Protein AF-A0A6P8APZ5-F1 (afdb_monomer)

Sequence (473 aa):
MRFLLFALLSPITTISAQSLCNRAYHNVTSIEQLSRLRECTVVHNLRFTSGPLNGTREISLDGIEEAEQILIGGAGCMQAAPCTAPTPETELRFHSRTLRRIRDLIVDFNADHLVELSLPSLESVDNEVTISSNSLRTFNIRRLIRLGKLSIHAPELTNLTIDGLQGFNSRSRGNDNEVHIDRTALTSLDSLFGRRMDARAAGRGAKSLVRIYANSLPNVRRVNFAWNNLDTLEIDGTDPGVTVVFQGGGFGNDSLKYGQVILAKGDAGVERGSSLRGKLEAESLYVTNNRTHLNIPFDRLKTLDVPSGLKDVVGTVAMTSPDALSGASGLESISLRSYEFHLPSEFKDGKRIWRWPDTRMQRAEVRGKVHMDFMNSFLEDRNPDDTNNATSRPSVTLKFSLIGIRESDYTLNCAPFEKLRDQGVLPQASDGDLRSQGPYFDCSDDKRNDAVAREVGWQTWLAVVLTVATGCV

Secondary structure (DSSP, 8-state):
----------------HHHHHT-SEEEE-SHHHHHHHTT-SEEEEEEEETTTTTT--EEE-TT--EEEEEEEE-S---TTS--PPPPTTT-EEEE-SS--EEEEEEE-TT-TTEEEEE-TT--EEEEEEEEE-SS--EEEES---EESEEEEEETT--EEEE----EE-TT--SS-EEEEEEEE--S--HHHHSS-EE----STT--EEEEEEGGG-TT--EEEE-EESEEEEEEE--SS--EEEE---SSS---EEEEEEEEESTT-EEEE-TT--S-EEEEEEEEES--SEEEE--SEEEEEEE-S-SS----EEEE--HHIIIIIT--SEEEEEEEEEEE--SEETTEE-----SS-EEEEEEEEEE-GGGGHHHHHHH--S-GGGGGGS--EEEEEEEEE-TT-SS----HHHHHHHHTTSSPPPPSS-TT-SS-EEEEEEHHHHHHHHHHHHHHHHHHHHHHHHHS--

pLDDT: mean 82.32, std 16.63, range [33.59, 98.0]

Organism: Pyricularia grisea (NCBI:txid148305)

Foldseek 3Di:
DDDDDDDPPDDPPPCDLVNLQPDQEDADQEPVSLVSNLCHQEHEEYEYEPPRHPQAAEAESESHAEYAEYEYAYVAPDPPDPLDQDDPRQAHEYEYPRHAEYAEYHYDQRNARHQYYEYQNHAEHAAEHAHHYARHQEYEYAHHQEHFEYADDYQNHAYYADHNHAEYHARDPAQRQEYHYFAYAYLAPCNPFVAEYAHAHRYDRYAHEYEAACVRHVNYAEYEGQYAPHAEYAYAAAVVGHEYEHAANQDDASEHEYAEYEDHEDQYAYYYDPRHPHFYEYAEYEYHYLHQEHEDAGLAYAEYADDPDDDLRHQEYFYDDPNQLVLNRNHQEYAADGQNHQQAACDDPNHGGHAHHLAEHQYDAHEYLHACRSCVNVLPQQDDVDPPCLPNGHAHEFYDYAEHEPPHPHDFDCVSVVVSVVSVRAFDDDPDDPPDSGGHDYDDYPNVVVVVVVVVVVVVVVVVVVVVVVVPD

Solvent-accessible surface area (backbone atoms only — not comparable to full-atom values): 23304 Å² total; per-residue (Å²): 140,82,88,81,82,81,80,83,75,73,82,78,78,78,73,50,70,69,67,57,36,70,35,73,65,41,81,46,48,39,70,70,60,45,57,62,50,29,75,23,48,50,40,37,32,43,33,40,46,62,72,54,51,71,89,58,45,68,46,73,43,56,49,23,31,34,32,42,31,41,37,41,30,32,82,39,70,56,94,87,46,84,76,71,77,60,47,91,87,55,36,24,34,39,34,22,75,40,31,29,39,34,32,33,41,38,36,36,59,32,28,45,33,36,32,33,43,38,32,49,40,24,30,35,31,45,45,34,36,38,38,27,22,65,37,24,30,36,41,35,26,54,36,27,35,28,36,17,22,39,38,39,36,22,52,45,24,56,42,71,43,44,30,63,54,47,30,47,33,57,77,48,88,36,75,43,35,31,41,39,52,36,38,32,50,27,61,65,51,41,49,70,29,48,48,56,22,49,34,46,46,42,49,94,83,30,38,16,37,40,44,46,37,31,78,25,24,83,58,38,47,59,37,44,35,21,60,21,48,32,42,32,43,36,34,36,21,20,87,80,37,28,32,40,26,40,35,26,71,81,70,81,85,28,53,34,42,35,40,34,38,35,29,34,34,34,35,34,44,56,41,68,30,91,60,37,77,34,56,37,35,30,50,28,40,37,45,59,32,52,34,42,70,45,58,40,49,40,28,29,35,30,29,42,40,29,62,76,67,73,79,44,38,35,28,38,77,31,51,70,22,71,50,19,58,70,20,64,18,61,46,31,32,40,33,43,33,24,78,41,24,53,34,67,43,29,55,54,96,93,37,76,27,49,48,53,53,72,46,67,21,42,30,43,33,42,33,14,30,45,30,70,54,48,42,43,62,52,49,53,64,52,56,60,92,66,79,89,51,74,89,79,50,31,30,32,60,34,32,37,33,44,38,24,41,64,89,33,96,54,79,58,78,48,67,68,56,54,53,35,28,78,69,69,34,31,20,61,62,56,96,63,66,103,79,56,96,59,38,30,52,48,66,48,37,57,59,53,63,52,52,53,53,50,50,52,50,47,53,52,50,51,52,53,53,54,53,61,64,66,71,73,122

Structure (mmCIF, N/CA/C/O backbone):
data_AF-A0A6P8APZ5-F1
#
_entry.id   AF-A0A6P8APZ5-F1
#
loop_
_atom_site.group_PDB
_atom_site.id
_atom_site.type_symbol
_atom_site.label_atom_id
_atom_site.label_alt_id
_atom_site.label_comp_id
_atom_site.label_asym_id
_atom_site.label_entity_id
_atom_site.label_seq_id
_atom_site.pdbx_PDB_ins_code
_atom_site.Cartn_x
_atom_site.Cartn_y
_atom_site.Cartn_z
_atom_site.occupancy
_atom_site.B_iso_or_equiv
_atom_site.auth_seq_id
_atom_site.auth_comp_id
_atom_site.auth_asym_id
_atom_site.auth_atom_id
_atom_site.pdbx_PDB_model_num
ATOM 1 N N . MET A 1 1 ? -60.740 5.463 65.008 1.00 37.19 1 MET A N 1
ATOM 2 C CA . MET A 1 1 ? -60.027 5.846 63.770 1.00 37.19 1 MET A CA 1
ATOM 3 C C . MET A 1 1 ? -58.763 5.007 63.650 1.00 37.19 1 MET A C 1
ATOM 5 O O . MET A 1 1 ? -57.815 5.259 64.377 1.00 37.19 1 MET A O 1
ATOM 9 N N . ARG A 1 2 ? -58.765 3.969 62.806 1.00 33.59 2 ARG A N 1
ATOM 10 C CA . ARG A 1 2 ? -57.557 3.228 62.411 1.00 33.59 2 ARG A CA 1
ATOM 11 C C . ARG A 1 2 ? -57.327 3.523 60.931 1.00 33.59 2 ARG A C 1
ATOM 13 O O . ARG A 1 2 ? -58.191 3.211 60.118 1.00 33.59 2 ARG A O 1
ATOM 20 N N . PHE A 1 3 ? -56.213 4.179 60.622 1.00 38.16 3 PHE A N 1
ATOM 21 C CA . PHE A 1 3 ? -55.764 4.436 59.257 1.00 38.16 3 PHE A CA 1
ATOM 22 C C . PHE A 1 3 ? -55.191 3.144 58.665 1.00 38.16 3 PHE A C 1
ATOM 24 O O . PHE A 1 3 ? -54.280 2.547 59.234 1.00 38.16 3 PHE A O 1
ATOM 31 N N . LEU A 1 4 ? -55.749 2.723 57.532 1.00 37.94 4 LEU A N 1
ATOM 32 C CA . LEU A 1 4 ? -55.226 1.662 56.679 1.00 37.94 4 LEU A CA 1
ATOM 33 C C . LEU A 1 4 ? -54.263 2.319 55.683 1.00 37.94 4 LEU A C 1
ATOM 35 O O . LEU A 1 4 ? -54.686 3.069 54.806 1.00 37.94 4 LEU A O 1
ATOM 39 N N . LEU A 1 5 ? -52.965 2.076 55.862 1.00 37.88 5 LEU A N 1
ATOM 40 C CA . LEU A 1 5 ? -51.914 2.497 54.941 1.00 37.88 5 LEU A CA 1
ATOM 41 C C . LEU A 1 5 ? -51.798 1.422 53.846 1.00 37.88 5 LEU A C 1
ATOM 43 O O . LEU A 1 5 ? -51.225 0.358 54.072 1.00 37.88 5 LEU A O 1
ATOM 47 N N . PHE A 1 6 ? -52.386 1.670 52.676 1.00 38.72 6 PHE A N 1
ATOM 48 C CA . PHE A 1 6 ? -52.135 0.864 51.481 1.00 38.72 6 PHE A CA 1
ATOM 49 C C . PHE A 1 6 ? -50.761 1.248 50.920 1.00 38.72 6 PHE A C 1
ATOM 51 O O . PHE A 1 6 ? -50.591 2.318 50.339 1.00 38.72 6 PHE A O 1
ATOM 58 N N . ALA A 1 7 ? -49.772 0.376 51.111 1.00 39.22 7 ALA A N 1
ATOM 59 C CA . ALA A 1 7 ? -48.497 0.462 50.416 1.00 39.22 7 ALA A CA 1
ATOM 60 C C . ALA A 1 7 ? -48.701 0.056 48.946 1.00 39.22 7 ALA A C 1
ATOM 62 O O . ALA A 1 7 ? -48.919 -1.113 48.632 1.00 39.22 7 ALA A O 1
ATOM 63 N N . LEU A 1 8 ? -48.638 1.042 48.050 1.00 35.81 8 LEU A N 1
ATOM 64 C CA . LEU A 1 8 ? -48.469 0.855 46.610 1.00 35.81 8 LEU A CA 1
ATOM 65 C C . LEU A 1 8 ? -47.067 0.283 46.349 1.00 35.81 8 LEU A C 1
ATOM 67 O O . LEU A 1 8 ? -46.105 1.019 46.141 1.00 35.81 8 LEU A O 1
ATOM 71 N N . LEU A 1 9 ? -46.940 -1.042 46.391 1.00 36.09 9 LEU A N 1
ATOM 72 C CA . LEU A 1 9 ? -45.798 -1.749 45.819 1.00 36.09 9 LEU A CA 1
ATOM 73 C C . LEU A 1 9 ? -45.996 -1.800 44.302 1.00 36.09 9 LEU A C 1
ATOM 75 O O . LEU A 1 9 ? -46.736 -2.637 43.788 1.00 36.09 9 LEU A O 1
ATOM 79 N N . SER A 1 10 ? -45.351 -0.880 43.585 1.00 34.53 10 SER A N 1
ATOM 80 C CA . SER A 1 10 ? -45.178 -0.999 42.137 1.00 34.53 10 SER A CA 1
ATOM 81 C C . SER A 1 10 ? -44.517 -2.347 41.816 1.00 34.53 10 SER A C 1
ATOM 83 O O . SER A 1 10 ? -43.533 -2.702 42.472 1.00 34.53 10 SER A O 1
ATOM 85 N N . PRO A 1 11 ? -45.006 -3.107 40.821 1.00 36.72 11 PRO A N 1
ATOM 86 C CA . PRO A 1 11 ? -44.373 -4.353 40.426 1.00 36.72 11 PRO A CA 1
ATOM 87 C C . PRO A 1 11 ? -43.005 -4.031 39.821 1.00 36.72 11 PRO A C 1
ATOM 89 O O . PRO A 1 11 ? -42.900 -3.522 38.707 1.00 36.72 11 PRO A O 1
ATOM 92 N N . ILE A 1 12 ? -41.940 -4.326 40.565 1.00 38.91 12 ILE A N 1
ATOM 93 C CA . ILE A 1 12 ? -40.596 -4.422 40.004 1.00 38.91 12 ILE A CA 1
ATOM 94 C C . ILE A 1 12 ? -40.629 -5.656 39.105 1.00 38.91 12 ILE A C 1
ATOM 96 O O . ILE A 1 12 ? -40.512 -6.784 39.576 1.00 38.91 12 ILE A O 1
ATOM 100 N N . THR A 1 13 ? -40.847 -5.458 37.806 1.00 44.56 13 THR A N 1
ATOM 101 C CA . THR A 1 13 ? -40.624 -6.499 36.803 1.00 44.56 13 THR A CA 1
ATOM 102 C C . THR A 1 13 ? -39.148 -6.877 36.842 1.00 44.56 13 THR A C 1
ATOM 104 O O . THR A 1 13 ? -38.298 -6.181 36.280 1.00 44.56 13 THR A O 1
ATOM 107 N N . THR A 1 14 ? -38.836 -7.966 37.537 1.00 49.19 14 THR A N 1
ATOM 108 C CA . THR A 1 14 ? -37.547 -8.649 37.490 1.00 49.19 14 THR A CA 1
ATOM 109 C C . THR A 1 14 ? -37.386 -9.256 36.101 1.00 49.19 14 THR A C 1
ATOM 111 O O . THR A 1 14 ? -37.798 -10.376 35.817 1.00 49.19 14 THR A O 1
ATOM 114 N N . ILE A 1 15 ? -36.814 -8.472 35.188 1.00 56.75 15 ILE A N 1
ATOM 115 C CA . ILE A 1 15 ? -36.312 -8.980 33.912 1.00 56.75 15 ILE A CA 1
ATOM 116 C C . ILE A 1 15 ? -35.240 -10.016 34.264 1.00 56.75 15 ILE A C 1
ATOM 118 O O . ILE A 1 15 ? -34.248 -9.675 34.906 1.00 56.75 15 ILE A O 1
ATOM 122 N N . SER A 1 16 ? -35.455 -11.281 33.894 1.00 63.78 16 SER A N 1
ATOM 123 C CA . SER A 1 16 ? -34.452 -12.332 34.104 1.00 63.78 16 SER A CA 1
ATOM 124 C C . SER A 1 16 ? -33.133 -11.945 33.425 1.00 63.78 16 SER A C 1
ATOM 126 O O . SER A 1 16 ? -33.159 -11.382 32.324 1.00 63.78 16 SER A O 1
ATOM 128 N N . ALA A 1 17 ? -31.991 -12.268 34.039 1.00 63.19 17 ALA A N 1
ATOM 129 C CA . ALA A 1 17 ? -30.667 -11.988 33.473 1.00 63.19 17 ALA A CA 1
ATOM 130 C C . ALA A 1 17 ? -30.538 -12.519 32.029 1.00 63.19 17 ALA A C 1
ATOM 132 O O . ALA A 1 17 ? -30.084 -11.802 31.142 1.00 63.19 17 ALA A O 1
ATOM 133 N N . GLN A 1 18 ? -31.095 -13.704 31.744 1.00 66.06 18 GLN A N 1
ATOM 134 C CA . GLN A 1 18 ? -31.132 -14.288 30.397 1.00 66.06 18 GLN A CA 1
ATOM 135 C C . GLN A 1 18 ? -31.874 -13.404 29.375 1.00 66.06 18 GLN A C 1
ATOM 137 O O . GLN A 1 18 ? -31.412 -13.198 28.255 1.00 66.06 18 GLN A O 1
ATOM 142 N N . SER A 1 19 ? -33.034 -12.859 29.759 1.00 74.44 19 SER A N 1
ATOM 143 C CA . SER A 1 19 ? -33.820 -11.967 28.895 1.00 74.44 19 SER A CA 1
ATOM 144 C C . SER A 1 19 ? -33.192 -10.584 28.716 1.00 74.44 19 SER A C 1
ATOM 146 O O . SER A 1 19 ? -33.543 -9.884 27.768 1.00 74.44 19 SER A O 1
ATOM 148 N N . LEU A 1 20 ? -32.279 -10.186 29.609 1.00 81.69 20 LEU A N 1
ATOM 149 C CA . LEU A 1 20 ? -31.458 -8.996 29.429 1.00 81.69 20 LEU A CA 1
ATOM 150 C C . LEU A 1 20 ? -30.402 -9.265 28.350 1.00 81.69 20 LEU A C 1
ATOM 152 O O . LEU A 1 20 ? -30.403 -8.550 27.358 1.00 81.69 20 LEU A O 1
ATOM 156 N N . CYS A 1 21 ? -29.592 -10.320 28.487 1.00 84.62 21 CYS A N 1
ATOM 157 C CA . CYS A 1 21 ? -28.496 -10.629 27.556 1.00 84.62 21 CYS A CA 1
ATOM 158 C C . CYS A 1 21 ? -28.960 -10.864 26.108 1.00 84.62 21 CYS A C 1
ATOM 160 O O . CYS A 1 21 ? -28.280 -10.477 25.163 1.00 84.62 21 CYS A O 1
ATOM 162 N N . ASN A 1 22 ? -30.146 -11.455 25.929 1.00 83.44 22 ASN A N 1
ATOM 163 C CA . ASN A 1 22 ? -30.696 -11.787 24.611 1.00 83.44 22 ASN A CA 1
ATOM 164 C C . ASN A 1 22 ? -31.379 -10.609 23.897 1.00 83.44 22 ASN A C 1
ATOM 166 O O . ASN A 1 22 ? -31.959 -10.795 22.824 1.00 83.44 22 ASN A O 1
ATOM 170 N N . ARG A 1 23 ? -31.396 -9.399 24.474 1.00 86.00 23 ARG A N 1
ATOM 171 C CA . ARG A 1 23 ? -31.956 -8.254 23.752 1.00 86.00 23 ARG A CA 1
ATOM 172 C C . ARG A 1 23 ? -31.083 -7.952 22.547 1.00 86.00 23 ARG A C 1
ATOM 174 O O . ARG A 1 23 ? -29.865 -7.857 22.644 1.00 86.00 23 ARG A O 1
ATOM 181 N N . ALA A 1 24 ? -31.740 -7.695 21.421 1.00 87.50 24 ALA A N 1
ATOM 182 C CA . ALA A 1 24 ? -31.052 -7.272 20.212 1.00 87.50 24 ALA A CA 1
ATOM 183 C C . ALA A 1 24 ? -30.247 -5.986 20.438 1.00 87.50 24 ALA A C 1
ATOM 185 O O . ALA A 1 24 ? -29.270 -5.762 19.742 1.00 87.50 24 ALA A O 1
ATOM 186 N N . TYR A 1 25 ? -30.636 -5.125 21.383 1.00 89.25 25 TYR A N 1
ATOM 187 C CA . TYR A 1 25 ? -30.018 -3.817 21.526 1.00 89.25 25 TYR A CA 1
ATOM 188 C C . TYR A 1 25 ? -30.114 -3.237 22.942 1.00 89.25 25 TYR A C 1
ATOM 190 O O . TYR A 1 25 ? -31.159 -3.313 23.598 1.00 89.25 25 TYR A O 1
ATOM 198 N N . HIS A 1 26 ? -29.030 -2.592 23.375 1.00 90.31 26 HIS A N 1
ATOM 199 C CA . HIS A 1 26 ? -28.889 -1.927 24.664 1.00 90.31 26 HIS A CA 1
ATOM 200 C C . HIS A 1 26 ? -28.374 -0.495 24.497 1.00 90.31 26 HIS A C 1
ATOM 202 O O . HIS A 1 26 ? -27.209 -0.280 24.173 1.00 90.31 26 HIS A O 1
ATOM 208 N N . ASN A 1 27 ? -29.214 0.494 24.809 1.00 89.25 27 ASN A N 1
ATOM 209 C CA . ASN A 1 27 ? -28.746 1.852 25.093 1.00 89.25 27 ASN A CA 1
ATOM 210 C C . ASN A 1 27 ? -28.200 1.877 26.518 1.00 89.25 27 ASN A C 1
ATOM 212 O O . ASN A 1 27 ? -28.994 1.810 27.454 1.00 89.25 27 ASN A O 1
ATOM 216 N N . VAL A 1 28 ? -26.883 1.933 26.686 1.00 88.19 28 VAL A N 1
ATOM 217 C CA . VAL A 1 28 ? -26.233 2.006 27.995 1.00 88.19 28 VAL A CA 1
ATOM 218 C C . VAL A 1 28 ? -26.251 3.454 28.460 1.00 88.19 28 VAL A C 1
ATOM 220 O O . VAL A 1 28 ? -25.484 4.286 27.975 1.00 88.19 28 VAL A O 1
ATOM 223 N N . THR A 1 29 ? -27.152 3.750 29.394 1.00 83.31 29 THR A N 1
ATOM 224 C CA . THR A 1 29 ? -27.321 5.101 29.932 1.00 83.31 29 THR A CA 1
ATOM 225 C C . THR A 1 29 ? -26.750 5.269 31.332 1.00 83.31 29 THR A C 1
ATOM 227 O O . THR A 1 29 ? -26.618 6.395 31.774 1.00 83.31 29 THR A O 1
ATOM 230 N N . SER A 1 30 ? -26.401 4.201 32.052 1.00 83.69 30 SER A N 1
ATOM 231 C CA . SER A 1 30 ? -25.786 4.321 33.381 1.00 83.69 30 SER A CA 1
ATOM 232 C C . SER A 1 30 ? -24.813 3.182 33.685 1.00 83.69 30 SER A C 1
ATOM 234 O O . SER A 1 30 ? -24.849 2.123 33.045 1.00 83.69 30 SER A O 1
ATOM 236 N N . ILE A 1 31 ? -23.954 3.381 34.688 1.00 85.44 31 ILE A N 1
ATOM 237 C CA . ILE A 1 31 ? -23.001 2.362 35.149 1.00 85.44 31 ILE A CA 1
ATOM 238 C C . ILE A 1 31 ? -23.715 1.169 35.790 1.00 85.44 31 ILE A C 1
ATOM 240 O O . ILE A 1 31 ? -23.274 0.032 35.629 1.00 85.44 31 ILE A O 1
ATOM 244 N N . GLU A 1 32 ? -24.844 1.378 36.464 1.00 86.50 32 GLU A N 1
ATOM 245 C CA . GLU A 1 32 ? -25.651 0.297 37.042 1.00 86.50 32 GLU A CA 1
ATOM 246 C C . GLU A 1 32 ? -26.222 -0.608 35.948 1.00 86.50 32 GLU A C 1
ATOM 248 O O . GLU A 1 32 ? -26.210 -1.832 36.084 1.00 86.50 32 GLU A O 1
ATOM 253 N N . GLN A 1 33 ? -26.692 -0.024 34.840 1.00 87.69 33 GLN A N 1
ATOM 254 C CA . GLN A 1 33 ? -27.151 -0.797 33.689 1.00 87.69 33 GLN A CA 1
ATOM 255 C C . GLN A 1 33 ? -26.001 -1.590 33.068 1.00 87.69 33 GLN A C 1
ATOM 257 O O . GLN A 1 33 ? -26.166 -2.777 32.786 1.00 87.69 33 GLN A O 1
ATOM 262 N N . LEU A 1 34 ? -24.839 -0.956 32.884 1.00 89.81 34 LEU A N 1
ATOM 263 C CA . LEU A 1 34 ? -23.651 -1.630 32.373 1.00 89.81 34 LEU A CA 1
ATOM 264 C C . LEU A 1 34 ? -23.224 -2.786 33.284 1.00 89.81 34 LEU A C 1
ATOM 266 O O . LEU A 1 34 ? -22.891 -3.856 32.793 1.00 89.81 34 LEU A O 1
ATOM 270 N N . SER A 1 35 ? -23.299 -2.602 34.603 1.00 90.19 35 SER A N 1
ATOM 271 C CA . SER A 1 35 ? -22.918 -3.620 35.587 1.00 90.19 35 SER A CA 1
ATOM 272 C C . SER A 1 35 ? -23.770 -4.886 35.463 1.00 90.19 35 SER A C 1
ATOM 274 O O . SER A 1 35 ? -23.227 -5.980 35.527 1.00 90.19 35 SER A O 1
ATOM 276 N N . ARG A 1 36 ? -25.074 -4.752 35.182 1.00 90.44 36 ARG A N 1
ATOM 277 C CA . ARG A 1 36 ? -25.954 -5.901 34.891 1.00 90.44 36 ARG A CA 1
ATOM 278 C C . ARG A 1 36 ? -25.622 -6.574 33.560 1.00 90.44 36 ARG A C 1
ATOM 280 O O . ARG A 1 36 ? -25.765 -7.780 33.434 1.00 90.44 36 ARG A O 1
ATOM 287 N N . LEU A 1 37 ? -25.191 -5.805 32.558 1.00 91.19 37 LEU A N 1
ATOM 288 C CA . LEU A 1 37 ? -24.781 -6.355 31.261 1.00 91.19 37 LEU A CA 1
ATOM 289 C C . LEU A 1 37 ? -23.440 -7.089 31.331 1.00 91.19 37 LEU A C 1
ATOM 291 O O . LEU A 1 37 ? -23.226 -8.000 30.545 1.00 91.19 37 LEU A O 1
ATOM 295 N N . ARG A 1 38 ? -22.563 -6.747 32.281 1.00 92.00 38 ARG A N 1
ATOM 296 C CA . ARG A 1 38 ? -21.304 -7.472 32.524 1.00 92.00 38 ARG A CA 1
ATOM 297 C C . ARG A 1 38 ? -21.513 -8.891 33.066 1.00 92.00 38 ARG A C 1
ATOM 299 O O . ARG A 1 38 ? -20.585 -9.687 33.021 1.00 92.00 38 ARG A O 1
ATOM 306 N N . GLU A 1 39 ? -22.714 -9.224 33.544 1.00 90.56 39 GLU A N 1
ATOM 307 C CA . GLU A 1 39 ? -23.095 -10.608 33.870 1.00 90.56 39 GLU A CA 1
ATOM 308 C C . GLU A 1 39 ? -23.363 -11.448 32.604 1.00 90.56 39 GLU A C 1
ATOM 310 O O . GLU A 1 39 ? -23.421 -12.675 32.672 1.00 90.56 39 GLU A O 1
ATOM 315 N N . CYS A 1 40 ? -23.510 -10.801 31.441 1.00 91.81 40 CYS A N 1
ATOM 316 C CA . CYS A 1 40 ? -23.663 -11.450 30.146 1.00 91.81 40 CYS A CA 1
ATOM 317 C C . CYS A 1 40 ? -22.293 -11.661 29.494 1.00 91.81 40 CYS A C 1
ATOM 319 O O . CYS A 1 40 ? -21.606 -10.697 29.161 1.00 91.81 40 CYS A O 1
ATOM 321 N N . THR A 1 41 ? -21.923 -12.912 29.219 1.00 93.62 41 THR A N 1
ATOM 322 C CA . THR A 1 41 ? -20.705 -13.214 28.446 1.00 93.62 41 THR A CA 1
ATOM 323 C C . THR A 1 41 ? -20.839 -12.804 26.979 1.00 93.62 41 THR A C 1
ATOM 325 O O . THR A 1 41 ? -19.858 -12.403 26.356 1.00 93.62 41 THR A O 1
ATOM 328 N N . VAL A 1 42 ? -22.057 -12.863 26.434 1.00 93.50 42 VAL A N 1
ATOM 329 C CA . VAL A 1 42 ? -22.384 -12.479 25.058 1.00 93.50 42 VAL A CA 1
ATOM 330 C C . VAL A 1 42 ? -23.483 -11.426 25.076 1.00 93.50 42 VAL A C 1
ATOM 332 O O . VAL A 1 42 ? -24.500 -11.591 25.753 1.00 93.50 42 VAL A O 1
ATOM 335 N N . VAL A 1 43 ? -23.290 -10.361 24.304 1.00 93.25 43 VAL A N 1
ATOM 336 C CA . VAL A 1 43 ? -24.289 -9.312 24.069 1.00 93.25 43 VAL A CA 1
ATOM 337 C C . VAL A 1 43 ? -24.419 -9.049 22.571 1.00 93.25 43 VAL A C 1
ATOM 339 O O . VAL A 1 43 ? -23.455 -9.184 21.828 1.00 93.25 43 VAL A O 1
ATOM 342 N N . HIS A 1 44 ? -25.600 -8.654 22.092 1.00 90.56 44 HIS A N 1
ATOM 343 C CA . HIS A 1 44 ? -25.741 -8.278 20.682 1.00 90.56 44 HIS A CA 1
ATOM 344 C C . HIS A 1 44 ? -25.186 -6.870 20.442 1.00 90.56 44 HIS A C 1
ATOM 346 O O . HIS A 1 44 ? -24.026 -6.716 20.075 1.00 90.56 44 HIS A O 1
ATOM 352 N N . ASN A 1 45 ? -25.982 -5.826 20.675 1.00 92.75 45 ASN A N 1
ATOM 353 C CA . ASN A 1 45 ? -25.584 -4.459 20.343 1.00 92.75 45 ASN A CA 1
ATOM 354 C C . ASN A 1 45 ? -25.547 -3.577 21.599 1.00 92.75 45 ASN A C 1
ATOM 356 O O . ASN A 1 45 ? -26.563 -3.416 22.281 1.00 92.75 45 ASN A O 1
ATOM 360 N N . LEU A 1 46 ? -24.389 -2.981 21.886 1.00 93.19 46 LEU A N 1
ATOM 361 C CA . LEU A 1 46 ? -24.195 -1.977 22.930 1.00 93.19 46 LEU A CA 1
ATOM 362 C C . LEU A 1 46 ? -24.043 -0.597 22.293 1.00 93.19 46 LEU A C 1
ATOM 364 O O . LEU A 1 46 ? -23.150 -0.386 21.475 1.00 93.19 46 LEU A O 1
ATOM 368 N N . ARG A 1 47 ? -24.864 0.366 22.714 1.00 91.31 47 ARG A N 1
ATOM 369 C CA . ARG A 1 47 ? -24.685 1.775 22.364 1.00 91.31 47 ARG A CA 1
ATOM 370 C C . ARG A 1 47 ? -24.456 2.614 23.602 1.00 91.31 47 ARG A C 1
ATOM 372 O O . ARG A 1 47 ? -25.293 2.646 24.501 1.00 91.31 47 ARG A O 1
ATOM 379 N N . PHE A 1 48 ? -23.367 3.360 23.582 1.00 87.19 48 PHE A N 1
ATOM 380 C CA . PHE A 1 48 ? -23.048 4.388 24.556 1.00 87.19 48 PHE A CA 1
ATOM 381 C C . PHE A 1 48 ? -23.402 5.735 23.925 1.00 87.19 48 PHE A C 1
ATOM 383 O O . PHE A 1 48 ? -22.966 6.020 22.812 1.00 87.19 48 PHE A O 1
ATOM 390 N N . THR A 1 49 ? -24.237 6.529 24.600 1.00 73.25 49 THR A N 1
ATOM 391 C CA . THR A 1 49 ? -24.588 7.902 24.193 1.00 73.25 49 THR A CA 1
ATOM 392 C C . THR A 1 49 ? -24.099 8.888 25.252 1.00 73.25 49 THR A C 1
ATOM 394 O O . THR A 1 49 ? -24.352 8.660 26.429 1.00 73.25 49 THR A O 1
ATOM 397 N N . SER A 1 50 ? -23.454 9.985 24.854 1.00 58.16 50 SER A N 1
ATOM 398 C CA . SER A 1 50 ? -22.763 10.971 25.719 1.00 58.16 50 SER A CA 1
ATOM 399 C C . SER A 1 50 ? -23.610 11.757 26.740 1.00 58.16 50 SER A C 1
ATOM 401 O O . SER A 1 50 ? -23.060 12.545 27.497 1.00 58.16 50 SER A O 1
ATOM 403 N N . GLY A 1 51 ? -24.926 11.561 26.821 1.00 55.34 51 GLY A N 1
ATOM 404 C CA . GLY A 1 51 ? -25.782 12.284 27.776 1.00 55.34 51 GLY A CA 1
ATOM 405 C C . GLY A 1 51 ? -25.772 11.741 29.217 1.00 55.34 51 GLY A C 1
ATOM 406 O O . GLY A 1 51 ? -25.593 12.518 30.152 1.00 55.34 51 GLY A O 1
ATOM 407 N N . PRO A 1 52 ? -25.987 10.432 29.448 1.00 47.81 52 PRO A N 1
ATOM 408 C CA . PRO A 1 52 ? -26.325 9.926 30.778 1.00 47.81 52 PRO A CA 1
ATOM 409 C C . PRO A 1 52 ? -25.180 9.196 31.515 1.00 47.81 52 PRO A C 1
ATOM 411 O O . PRO A 1 52 ? -25.337 8.827 32.673 1.00 47.81 52 PRO A O 1
ATOM 414 N N . LEU A 1 53 ? -23.980 9.113 30.924 1.00 59.72 53 LEU A N 1
ATOM 415 C CA . LEU A 1 53 ? -22.741 8.690 31.613 1.00 59.72 53 LEU A CA 1
ATOM 416 C C . LEU A 1 53 ? -21.990 9.866 32.268 1.00 59.72 53 LEU A C 1
ATOM 418 O O . LEU A 1 53 ? -20.811 9.754 32.601 1.00 59.72 53 LEU A O 1
ATOM 422 N N . ASN A 1 54 ? -22.671 11.000 32.434 1.00 56.19 54 ASN A N 1
ATOM 423 C CA . ASN A 1 54 ? -22.100 12.271 32.862 1.00 56.19 54 ASN A CA 1
ATOM 424 C C . ASN A 1 54 ? -21.346 12.123 34.201 1.00 56.19 54 ASN A C 1
ATOM 426 O O . ASN A 1 54 ? -21.922 11.700 35.201 1.00 56.19 54 ASN A O 1
ATOM 430 N N . GLY A 1 55 ? -20.044 12.428 34.202 1.00 64.75 55 GLY A N 1
ATOM 431 C CA . GLY A 1 55 ? -19.143 12.261 35.354 1.00 64.75 55 GLY A CA 1
ATOM 432 C C . GLY A 1 55 ? -18.380 10.929 35.419 1.00 64.75 55 GLY A C 1
ATOM 433 O O . GLY A 1 55 ? -17.475 10.789 36.241 1.00 64.75 55 GLY A O 1
ATOM 434 N N . THR A 1 56 ? -18.684 9.965 34.545 1.00 75.88 56 THR A N 1
ATOM 435 C CA . THR A 1 56 ? -17.918 8.715 34.435 1.00 75.88 56 THR A CA 1
ATOM 436 C C . THR A 1 56 ? -16.676 8.936 33.578 1.00 75.88 56 THR A C 1
ATOM 438 O O . THR A 1 56 ? -16.789 9.250 32.397 1.00 75.88 56 THR A O 1
ATOM 441 N N . ARG A 1 57 ? -15.491 8.721 34.158 1.00 83.19 57 ARG A N 1
ATOM 442 C CA . ARG A 1 57 ? -14.203 8.841 33.448 1.00 83.19 57 ARG A CA 1
ATOM 443 C C . ARG A 1 57 ? -13.701 7.528 32.853 1.00 83.19 57 ARG A C 1
ATOM 445 O O . ARG A 1 57 ? -12.832 7.534 31.989 1.00 83.19 57 ARG A O 1
ATOM 452 N N . GLU A 1 58 ? -14.239 6.402 33.309 1.00 89.12 58 GLU A N 1
ATOM 453 C CA . GLU A 1 58 ? -13.778 5.069 32.930 1.00 89.12 58 GLU A CA 1
ATOM 454 C C . GLU A 1 58 ? -14.966 4.130 32.695 1.00 89.12 58 GLU A C 1
ATOM 456 O O . GLU A 1 58 ? -15.825 3.948 33.560 1.00 89.12 58 GLU A O 1
ATOM 461 N N . ILE A 1 59 ? -15.017 3.530 31.506 1.00 91.25 59 ILE A N 1
ATOM 462 C CA . ILE A 1 59 ? -16.003 2.524 31.120 1.00 91.25 59 ILE A CA 1
ATOM 463 C C . ILE A 1 59 ? -15.270 1.209 30.876 1.00 91.25 59 ILE A C 1
ATOM 465 O O . ILE A 1 59 ? -14.565 1.053 29.881 1.00 91.25 59 ILE A O 1
ATOM 469 N N . SER A 1 60 ? -15.495 0.248 31.771 1.00 94.25 60 SER A N 1
ATOM 470 C CA . SER A 1 60 ? -15.048 -1.137 31.606 1.00 94.25 60 SER A CA 1
ATOM 471 C C . SER A 1 60 ? -16.142 -2.007 30.973 1.00 94.25 60 SER A C 1
ATOM 473 O O . SER A 1 60 ? -17.301 -1.927 31.387 1.00 94.25 60 SER A O 1
ATOM 475 N N . LEU A 1 61 ? -15.800 -2.892 30.037 1.00 95.44 61 LEU A N 1
ATOM 476 C CA . LEU A 1 61 ? -16.673 -4.004 29.615 1.00 95.44 61 LEU A CA 1
ATOM 477 C C . LEU A 1 61 ? -16.238 -5.355 30.190 1.00 95.44 61 LEU A C 1
ATOM 479 O O . LEU A 1 61 ? -16.587 -6.394 29.634 1.00 95.44 61 LEU A O 1
ATOM 483 N N . ASP A 1 62 ? -15.441 -5.359 31.257 1.00 96.44 62 ASP A N 1
ATOM 484 C CA . ASP A 1 62 ? -14.974 -6.602 31.871 1.00 96.44 62 ASP A CA 1
ATOM 485 C C . ASP A 1 62 ? -16.164 -7.470 32.315 1.00 96.44 62 ASP A C 1
ATOM 487 O O . ASP A 1 62 ? -17.058 -6.999 33.017 1.00 96.44 62 ASP A O 1
ATOM 491 N N . GLY A 1 63 ? -16.169 -8.728 31.876 1.00 94.94 63 GLY A N 1
ATOM 492 C CA . GLY A 1 63 ? -17.273 -9.686 32.012 1.00 94.94 63 GLY A CA 1
ATOM 493 C C . GLY A 1 63 ? -17.922 -10.046 30.671 1.00 94.94 63 GLY A C 1
ATOM 494 O O . GLY A 1 63 ? -18.338 -11.185 30.480 1.00 94.94 63 GLY A O 1
ATOM 495 N N . ILE A 1 64 ? -17.913 -9.119 29.708 1.00 96.69 64 ILE A N 1
ATOM 496 C CA . ILE A 1 64 ? -18.389 -9.366 28.342 1.00 96.69 64 ILE A CA 1
ATOM 497 C C . ILE A 1 64 ? -17.230 -9.926 27.515 1.00 96.69 64 ILE A C 1
ATOM 499 O O . ILE A 1 64 ? -16.149 -9.334 27.479 1.00 96.69 64 ILE A O 1
ATOM 503 N N . GLU A 1 65 ? -17.445 -11.057 26.848 1.00 97.56 65 GLU A N 1
ATOM 504 C CA . GLU A 1 65 ? -16.454 -11.728 26.000 1.00 97.56 65 GLU A CA 1
ATOM 505 C C . GLU A 1 65 ? -16.740 -11.548 24.506 1.00 97.56 65 GLU A C 1
ATOM 507 O O . GLU A 1 65 ? -15.804 -11.425 23.711 1.00 97.56 65 GLU A O 1
ATOM 512 N N . GLU A 1 66 ? -18.015 -11.476 24.119 1.00 96.88 66 GLU A N 1
ATOM 513 C CA . GLU A 1 66 ? -18.428 -11.302 22.726 1.00 96.88 66 GLU A CA 1
ATOM 514 C C . GLU A 1 66 ? -19.504 -10.221 22.578 1.00 96.88 66 GLU A C 1
ATOM 516 O O . GLU A 1 66 ? -20.448 -10.145 23.368 1.00 96.88 66 GLU A O 1
ATOM 521 N N . ALA A 1 67 ? -19.372 -9.405 21.530 1.00 95.25 67 ALA A N 1
ATOM 522 C CA . ALA A 1 67 ? -20.379 -8.433 21.121 1.00 95.25 67 ALA A CA 1
ATOM 523 C C . ALA A 1 67 ? -20.647 -8.527 19.612 1.00 95.25 67 ALA A C 1
ATOM 525 O O . ALA A 1 67 ? -19.719 -8.719 18.830 1.00 95.25 67 ALA A O 1
ATOM 526 N N . GLU A 1 68 ? -21.883 -8.335 19.151 1.00 93.44 68 GLU A N 1
ATOM 527 C CA . GLU A 1 68 ? -22.077 -8.048 17.724 1.00 93.44 68 GLU A CA 1
ATOM 528 C C . GLU A 1 68 ? -21.611 -6.630 17.415 1.00 93.44 68 GLU A C 1
ATOM 530 O O . GLU A 1 68 ? -20.712 -6.445 16.607 1.00 93.44 68 GLU A O 1
ATOM 535 N N . GLN A 1 69 ? -22.147 -5.624 18.097 1.00 94.50 69 GLN A N 1
ATOM 536 C CA . GLN A 1 69 ? -21.775 -4.236 17.850 1.00 94.50 69 GLN A CA 1
ATOM 537 C C . GLN A 1 69 ? -21.503 -3.492 19.144 1.00 94.50 69 GLN A C 1
ATOM 539 O O . GLN A 1 69 ? -22.258 -3.593 20.113 1.00 94.50 69 GLN A O 1
ATOM 544 N N . ILE A 1 70 ? -20.465 -2.666 19.116 1.00 95.19 70 ILE A N 1
ATOM 545 C CA . ILE A 1 70 ? -20.247 -1.611 20.094 1.00 95.19 70 ILE A CA 1
ATOM 546 C C . ILE A 1 70 ? -20.218 -0.290 19.339 1.00 95.19 70 ILE A C 1
ATOM 548 O O . ILE A 1 70 ? -19.332 -0.051 18.523 1.00 95.19 70 ILE A O 1
ATOM 552 N N . LEU A 1 71 ? -21.189 0.566 19.638 1.00 93.12 71 LEU A N 1
ATOM 553 C CA . LEU A 1 71 ? -21.264 1.932 19.146 1.00 93.12 71 LEU A CA 1
ATOM 554 C C . LEU A 1 71 ? -20.966 2.893 20.297 1.00 93.12 71 LEU A C 1
ATOM 556 O O . LEU A 1 71 ? -21.745 2.999 21.248 1.00 93.12 71 LEU A O 1
ATOM 560 N N . ILE A 1 72 ? -19.854 3.610 20.200 1.00 90.06 72 ILE A N 1
ATOM 561 C CA . ILE A 1 72 ? -19.476 4.679 21.118 1.00 90.06 72 ILE A CA 1
ATOM 562 C C . ILE A 1 72 ? -19.722 5.993 20.391 1.00 90.06 72 ILE A C 1
ATOM 564 O O . ILE A 1 72 ? -19.024 6.335 19.441 1.00 90.06 72 ILE A O 1
ATOM 568 N N . GLY A 1 73 ? -20.739 6.726 20.821 1.00 80.75 73 GLY A N 1
ATOM 569 C CA . GLY A 1 73 ? -21.070 8.007 20.222 1.00 80.75 73 GLY A CA 1
ATOM 570 C C . GLY A 1 73 ? -21.725 8.943 21.219 1.00 80.75 73 GLY A C 1
ATOM 571 O O . GLY A 1 73 ? -21.983 8.611 22.376 1.00 80.75 73 GLY A O 1
ATOM 572 N N . GLY A 1 74 ? -22.014 10.146 20.759 1.00 65.12 74 GLY A N 1
ATOM 573 C CA . GLY A 1 74 ? -22.630 11.175 21.572 1.00 65.12 74 GLY A CA 1
ATOM 574 C C . GLY A 1 74 ? -23.749 11.904 20.861 1.00 65.12 74 GLY A C 1
ATOM 575 O O 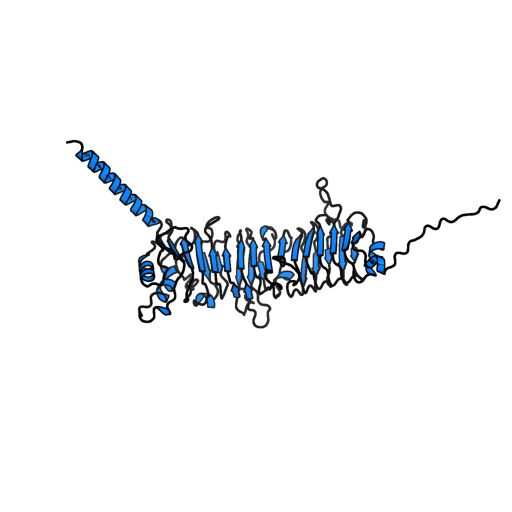. GLY A 1 74 ? -23.872 11.841 19.641 1.00 65.12 74 GLY A O 1
ATOM 576 N N . ALA A 1 75 ? -24.539 12.649 21.631 1.00 54.22 75 ALA A N 1
ATOM 577 C CA . ALA A 1 75 ? -25.032 13.917 21.118 1.00 54.22 75 ALA A CA 1
ATOM 578 C C . ALA A 1 75 ? -23.790 14.809 21.058 1.00 54.22 75 ALA A C 1
ATOM 580 O O . ALA A 1 75 ? -23.397 15.380 22.072 1.00 54.22 75 ALA A O 1
ATOM 581 N N . GLY A 1 76 ? -23.065 14.769 19.942 1.00 48.88 76 GLY A N 1
ATOM 582 C CA . GLY A 1 76 ? -21.844 15.555 19.825 1.00 48.88 76 GLY A CA 1
ATOM 583 C C . GLY A 1 76 ? -22.164 17.034 19.819 1.00 48.88 76 GLY A C 1
ATOM 584 O O . GLY A 1 76 ? -23.329 17.452 19.837 1.00 48.88 76 GLY A O 1
ATOM 585 N N . CYS A 1 77 ? -21.117 17.839 19.752 1.00 51.69 77 CYS A N 1
ATOM 586 C CA . CYS A 1 77 ? -21.263 19.242 19.437 1.00 51.69 77 CYS A CA 1
ATOM 587 C C . CYS A 1 77 ? -21.810 19.346 18.005 1.00 51.69 77 CYS A C 1
ATOM 589 O O . CYS A 1 77 ? -21.074 19.298 17.024 1.00 51.69 77 CYS A O 1
ATOM 591 N N . MET A 1 78 ? -23.136 19.447 17.860 1.00 44.53 78 MET A N 1
ATOM 592 C CA . MET A 1 78 ? -23.719 19.895 16.598 1.00 44.53 78 MET A CA 1
ATOM 593 C C . MET A 1 78 ? -23.078 21.243 16.240 1.00 44.53 78 MET A C 1
ATOM 595 O O . MET A 1 78 ? -22.759 22.014 17.143 1.00 44.53 78 MET A O 1
ATOM 599 N N . GLN A 1 79 ? -22.925 21.519 14.939 1.00 44.31 79 GLN A N 1
ATOM 600 C CA . GLN A 1 79 ? -22.225 22.655 14.298 1.00 44.31 79 GLN A CA 1
ATOM 601 C C . GLN A 1 79 ? -22.358 24.060 14.942 1.00 44.31 79 GLN A C 1
ATOM 603 O O . GLN A 1 79 ? -21.649 24.977 14.542 1.00 44.31 79 GLN A O 1
ATOM 608 N N . ALA A 1 80 ? -23.254 24.261 15.907 1.00 44.78 80 ALA A N 1
ATOM 609 C CA . ALA A 1 80 ? -23.504 25.513 16.606 1.00 44.78 80 ALA A CA 1
ATOM 610 C C . ALA A 1 80 ? -22.563 25.811 17.796 1.00 44.78 80 ALA A C 1
ATOM 612 O O . ALA A 1 80 ? -22.528 26.960 18.232 1.00 44.78 80 ALA A O 1
ATOM 613 N N . ALA A 1 81 ? -21.805 24.842 18.327 1.00 47.34 81 ALA A N 1
ATOM 614 C CA . ALA A 1 81 ? -20.851 25.084 19.417 1.00 47.34 81 ALA A CA 1
ATOM 615 C C . ALA A 1 81 ? -19.478 24.460 19.104 1.00 47.34 81 ALA A C 1
ATOM 617 O O . ALA A 1 81 ? -19.436 23.294 18.710 1.00 47.34 81 ALA A O 1
ATOM 618 N N . PRO A 1 82 ? -18.357 25.191 19.265 1.00 52.34 82 PRO A N 1
ATOM 619 C CA . PRO A 1 82 ? -17.030 24.605 19.111 1.00 52.34 82 PRO A CA 1
ATOM 620 C C . PRO A 1 82 ? -16.838 23.490 20.145 1.00 52.34 82 PRO A C 1
ATOM 622 O O . PRO A 1 82 ? -17.112 23.703 21.328 1.00 52.34 82 PRO A O 1
ATOM 625 N N . CYS A 1 83 ? -16.367 22.318 19.707 1.00 58.94 83 CYS A N 1
ATOM 626 C CA . CYS A 1 83 ? -15.962 21.243 20.608 1.00 58.94 83 CYS A CA 1
ATOM 627 C C . CYS A 1 83 ? -14.884 21.792 21.548 1.00 58.94 83 CYS A C 1
ATOM 629 O O . CYS A 1 83 ? -13.764 22.082 21.121 1.00 58.94 83 CYS A O 1
ATOM 631 N N . THR A 1 84 ? -15.211 21.984 22.823 1.00 64.25 84 THR A N 1
ATOM 632 C CA . THR A 1 84 ? -14.189 22.258 23.833 1.00 64.25 84 THR A CA 1
ATOM 633 C C . THR A 1 84 ? -13.310 21.025 23.963 1.00 64.25 84 THR A C 1
ATOM 635 O O . THR A 1 84 ? -13.825 19.931 24.189 1.00 64.25 84 THR A O 1
ATOM 638 N N . ALA A 1 85 ? -11.994 21.209 23.830 1.00 70.38 85 ALA A N 1
ATOM 639 C CA . ALA A 1 85 ? -11.031 20.140 24.057 1.00 70.38 85 ALA A CA 1
ATOM 640 C C . ALA A 1 85 ? -11.272 19.494 25.436 1.00 70.38 85 ALA A C 1
ATOM 642 O O . ALA A 1 85 ? -11.555 20.221 26.398 1.00 70.38 85 ALA A O 1
ATOM 643 N N . PRO A 1 86 ? -11.164 18.160 25.560 1.00 73.50 86 PRO A N 1
ATOM 644 C CA . PRO A 1 86 ? -11.356 17.500 26.838 1.00 73.50 86 PRO A CA 1
ATOM 645 C C . PRO A 1 86 ? -10.324 17.992 27.853 1.00 73.50 86 PRO A C 1
ATOM 647 O O . PRO A 1 86 ? -9.116 18.004 27.606 1.00 73.50 86 PRO A O 1
ATOM 650 N N . THR A 1 87 ? -10.824 18.396 29.014 1.00 76.69 87 THR A N 1
ATOM 651 C CA . THR A 1 87 ? -10.025 18.660 30.212 1.00 76.69 87 THR A CA 1
ATOM 652 C C . THR A 1 87 ? -9.815 17.356 30.986 1.00 76.69 87 THR A C 1
ATOM 654 O O . THR A 1 87 ? -10.616 16.431 30.826 1.00 76.69 87 THR A O 1
ATOM 657 N N . PRO A 1 88 ? -8.816 17.260 31.884 1.00 78.62 88 PRO A N 1
ATOM 658 C CA . PRO A 1 88 ? -8.613 16.074 32.724 1.00 78.62 88 PRO A CA 1
ATOM 659 C C . PRO A 1 88 ? -9.870 15.609 33.480 1.00 78.62 88 PRO A C 1
ATOM 661 O O . PRO A 1 88 ? -10.005 14.437 33.828 1.00 78.62 88 PRO A O 1
ATOM 664 N N . GLU A 1 89 ? -10.808 16.520 33.746 1.00 76.12 89 GLU A N 1
ATOM 665 C CA . GLU A 1 89 ? -12.061 16.224 34.433 1.00 76.12 89 GLU A CA 1
ATOM 666 C C . GLU A 1 89 ? -13.131 15.591 33.542 1.00 76.12 89 GLU A C 1
ATOM 668 O O . GLU A 1 89 ? -14.036 14.941 34.071 1.00 76.12 89 GLU A O 1
ATOM 673 N N . THR A 1 90 ? -13.016 15.778 32.226 1.00 78.88 90 THR A N 1
ATOM 674 C CA . THR A 1 90 ? -13.985 15.358 31.204 1.00 78.88 90 THR A CA 1
ATOM 675 C C . THR A 1 90 ? -13.465 14.233 30.312 1.00 78.88 90 THR A C 1
ATOM 677 O O . THR A 1 90 ? -14.228 13.714 29.506 1.00 78.88 90 THR A O 1
ATOM 680 N N . GLU A 1 91 ? -12.204 13.815 30.466 1.00 86.88 91 GLU A N 1
ATOM 681 C CA . GLU A 1 91 ? -11.643 12.668 29.747 1.00 86.88 91 GLU A CA 1
ATOM 682 C C . GLU A 1 91 ? -12.411 11.369 30.038 1.00 86.88 91 GLU A C 1
ATOM 684 O O . GLU A 1 91 ? -12.667 11.010 31.192 1.00 86.88 91 GLU A O 1
ATOM 689 N N . LEU A 1 92 ? -12.703 10.628 28.970 1.00 87.25 92 LEU A N 1
ATOM 690 C CA . LEU A 1 92 ? -13.313 9.309 28.997 1.00 87.25 92 LEU A CA 1
ATOM 691 C C . LEU A 1 92 ? -12.329 8.254 28.487 1.00 87.25 92 LEU A C 1
ATOM 693 O O . LEU A 1 92 ? -11.750 8.377 27.406 1.00 87.25 92 LEU A O 1
ATOM 697 N N . ARG A 1 93 ? -12.193 7.172 29.251 1.00 92.00 93 ARG A N 1
ATOM 698 C CA . ARG A 1 93 ? -11.394 5.995 28.908 1.00 92.00 93 ARG A CA 1
ATOM 699 C C . ARG A 1 93 ? -12.306 4.789 28.784 1.00 92.00 93 ARG A C 1
ATOM 701 O O . ARG A 1 93 ? -13.105 4.516 29.676 1.00 92.00 93 ARG A O 1
ATOM 708 N N . PHE A 1 94 ? -12.192 4.069 27.679 1.00 93.69 94 PHE A N 1
ATOM 709 C CA . PHE A 1 94 ? -12.990 2.886 27.398 1.00 93.69 94 PHE A CA 1
ATOM 710 C C . PHE A 1 94 ? -12.078 1.670 27.318 1.00 93.69 94 PHE A C 1
ATOM 712 O O . PHE A 1 94 ? -11.115 1.668 26.548 1.00 93.69 94 PHE A O 1
ATOM 719 N N . HIS A 1 95 ? -12.362 0.627 28.094 1.00 96.12 95 HIS A N 1
ATOM 720 C CA . HIS A 1 95 ? -11.507 -0.550 28.114 1.00 96.12 95 HIS A CA 1
ATOM 721 C C . HIS A 1 95 ? -12.249 -1.870 28.329 1.00 96.12 95 HIS A C 1
ATOM 723 O O . HIS A 1 95 ? -13.354 -1.927 28.863 1.00 96.12 95 HIS A O 1
ATOM 729 N N . SER A 1 96 ? -11.610 -2.965 27.920 1.00 97.12 96 SER A N 1
ATOM 730 C CA . SER A 1 96 ? -12.040 -4.325 28.250 1.00 97.12 96 SER A CA 1
ATOM 731 C C . SER A 1 96 ? -10.879 -5.310 28.185 1.00 97.12 96 SER A C 1
ATOM 733 O O . SER A 1 96 ? -10.159 -5.390 27.190 1.00 97.12 96 SER A O 1
ATOM 735 N N . ARG A 1 97 ? -10.715 -6.093 29.248 1.00 97.25 97 ARG A N 1
ATOM 736 C CA . ARG A 1 97 ? -9.761 -7.202 29.370 1.00 97.25 97 ARG A CA 1
ATOM 737 C C . ARG A 1 97 ? -10.399 -8.555 29.084 1.00 97.25 97 ARG A C 1
ATOM 739 O O . ARG A 1 97 ? -9.669 -9.542 29.018 1.00 97.25 97 ARG A O 1
ATOM 746 N N . THR A 1 98 ? -11.714 -8.621 28.915 1.00 97.75 98 THR A N 1
ATOM 747 C CA . THR A 1 98 ? -12.432 -9.871 28.633 1.00 97.75 98 THR A CA 1
ATOM 748 C C . THR A 1 98 ? -12.990 -9.931 27.222 1.00 97.75 98 THR A C 1
ATOM 750 O O . THR A 1 98 ? -13.179 -11.034 26.732 1.00 97.75 98 THR A O 1
ATOM 753 N N . LEU A 1 99 ? -13.217 -8.797 26.548 1.00 97.88 99 LEU A N 1
ATOM 754 C CA . LEU A 1 99 ? -13.775 -8.786 25.196 1.00 97.88 99 LEU A CA 1
ATOM 755 C C . LEU A 1 99 ? -12.783 -9.425 24.219 1.00 97.88 99 LEU A C 1
ATOM 757 O O . LEU A 1 99 ? -11.695 -8.894 24.001 1.00 97.88 99 LEU A O 1
ATOM 761 N N . ARG A 1 100 ? -13.172 -10.558 23.633 1.00 97.62 100 ARG A N 1
ATOM 762 C CA . ARG A 1 100 ? -12.367 -11.373 22.714 1.00 97.62 100 ARG A CA 1
ATOM 763 C C . ARG A 1 100 ? -12.840 -11.275 21.277 1.00 97.62 100 ARG A C 1
ATOM 765 O O . ARG A 1 100 ? -12.015 -11.355 20.368 1.00 97.62 100 ARG A O 1
ATOM 772 N N . ARG A 1 101 ? -14.137 -11.081 21.047 1.00 96.56 101 ARG A N 1
ATOM 773 C CA . ARG A 1 101 ? -14.696 -11.004 19.696 1.00 96.56 101 ARG A CA 1
ATOM 774 C C . ARG A 1 101 ? -15.702 -9.878 19.566 1.00 96.56 101 ARG A C 1
ATOM 776 O O . ARG A 1 101 ? -16.550 -9.688 20.434 1.00 96.56 101 ARG A O 1
ATOM 783 N N . ILE A 1 102 ? -15.632 -9.178 18.442 1.00 95.44 102 ILE A N 1
ATOM 784 C CA . ILE A 1 102 ? -16.644 -8.209 18.044 1.00 95.44 102 ILE A CA 1
ATOM 785 C C . ILE A 1 102 ? -16.960 -8.330 16.554 1.00 95.44 102 ILE A C 1
ATOM 787 O O . ILE A 1 102 ? -16.070 -8.673 15.775 1.00 95.44 102 ILE A O 1
ATOM 791 N N . ARG A 1 103 ? -18.199 -8.063 16.123 1.00 93.38 103 ARG A N 1
ATOM 792 C CA . ARG A 1 103 ? -18.475 -7.902 14.685 1.00 93.38 103 ARG A CA 1
ATOM 793 C C . ARG A 1 103 ? -18.134 -6.488 14.225 1.00 93.38 103 ARG A C 1
ATOM 795 O O . ARG A 1 103 ? -17.326 -6.352 13.312 1.00 93.38 103 ARG A O 1
ATOM 802 N N . ASP A 1 104 ? -18.674 -5.479 14.901 1.00 93.56 104 ASP A N 1
ATOM 803 C CA . ASP A 1 104 ? -18.547 -4.063 14.552 1.00 93.56 104 ASP A CA 1
ATOM 804 C C . ASP A 1 104 ? -18.128 -3.215 15.765 1.00 93.56 104 ASP A C 1
ATOM 806 O O . ASP A 1 104 ? -18.821 -3.190 16.784 1.00 93.56 104 ASP A O 1
ATOM 810 N N . LEU A 1 105 ? -17.028 -2.471 15.652 1.00 95.62 105 LEU A N 1
ATOM 811 C CA . LEU A 1 105 ? -16.630 -1.447 16.621 1.00 95.62 105 LEU A CA 1
ATOM 812 C C . LEU A 1 105 ? -16.684 -0.080 15.954 1.00 95.62 105 LEU A C 1
ATOM 814 O O . LEU A 1 105 ? -15.879 0.211 15.075 1.00 95.62 105 LEU A O 1
ATOM 818 N N . ILE A 1 106 ? -17.616 0.763 16.382 1.00 94.69 106 ILE A N 1
ATOM 819 C CA . ILE A 1 106 ? -17.853 2.066 15.769 1.00 94.69 106 ILE A CA 1
ATOM 820 C C . ILE A 1 106 ? -17.692 3.143 16.839 1.00 94.69 106 ILE A C 1
ATOM 822 O O . ILE A 1 106 ? -18.448 3.185 17.809 1.00 94.69 106 ILE A O 1
ATOM 826 N N . VAL A 1 107 ? -16.712 4.021 16.656 1.00 92.00 107 VAL A N 1
ATOM 827 C CA . VAL A 1 107 ? -16.552 5.264 17.413 1.00 92.00 107 VAL A CA 1
ATOM 828 C C . VAL A 1 107 ? -16.910 6.410 16.480 1.00 92.00 107 VAL A C 1
ATOM 830 O O . VAL A 1 107 ? -16.278 6.581 15.441 1.00 92.00 107 VAL A O 1
ATOM 833 N N . ASP A 1 108 ? -17.944 7.158 16.836 1.00 86.06 108 ASP A N 1
ATOM 834 C CA . ASP A 1 108 ? -18.450 8.276 16.041 1.00 86.06 108 ASP A CA 1
ATOM 835 C C . ASP A 1 108 ? -17.814 9.603 16.485 1.00 86.06 108 ASP A C 1
ATOM 837 O O . ASP A 1 108 ? -17.451 9.745 17.655 1.00 86.06 108 ASP A O 1
ATOM 841 N N . PHE A 1 109 ? -17.750 10.594 15.582 1.00 69.44 109 PHE A N 1
ATOM 842 C CA . PHE A 1 109 ? -17.133 11.916 15.804 1.00 69.44 109 PHE A CA 1
ATOM 843 C C . PHE A 1 109 ? -17.590 12.565 17.109 1.00 69.44 109 PHE A C 1
ATOM 845 O O . PHE A 1 109 ? -16.828 13.236 17.787 1.00 69.44 109 PHE A O 1
ATOM 852 N N . ASN A 1 110 ? -18.835 12.299 17.481 1.00 70.50 110 ASN A N 1
ATOM 853 C CA . ASN A 1 110 ? -19.489 12.801 18.675 1.00 70.50 110 ASN A CA 1
ATOM 854 C C . ASN A 1 110 ? -18.934 12.226 20.000 1.00 70.50 110 ASN A C 1
ATOM 856 O O . ASN A 1 110 ? -19.466 12.525 21.070 1.00 70.50 110 ASN A O 1
ATOM 860 N N . ALA A 1 111 ? -17.905 11.378 19.952 1.00 71.19 111 ALA A N 1
ATOM 861 C CA . ALA A 1 111 ? -17.149 10.881 21.098 1.00 71.19 111 ALA A CA 1
ATOM 862 C C . ALA A 1 111 ? -15.951 11.799 21.435 1.00 71.19 111 ALA A C 1
ATOM 864 O O . ALA A 1 111 ? -14.842 11.316 21.667 1.00 71.19 111 ALA A O 1
ATOM 865 N N . ASP A 1 112 ? -16.171 13.118 21.484 1.00 73.25 112 ASP A N 1
ATOM 866 C CA . ASP A 1 112 ? -15.135 14.156 21.677 1.00 73.25 112 ASP A CA 1
ATOM 867 C C . ASP A 1 112 ? -14.427 14.107 23.048 1.00 73.25 112 ASP A C 1
ATOM 869 O O . ASP A 1 112 ? -13.446 14.799 23.285 1.00 73.25 112 ASP A O 1
ATOM 873 N N . HIS A 1 113 ? -14.898 13.280 23.978 1.00 82.75 113 HIS A N 1
ATOM 874 C CA . HIS A 1 113 ? -14.248 13.081 25.275 1.00 82.75 113 HIS A CA 1
ATOM 875 C C . HIS A 1 113 ? -13.474 11.764 25.371 1.00 82.75 113 HIS A C 1
ATOM 877 O O . HIS A 1 113 ? -12.746 11.557 26.340 1.00 82.75 113 HIS A O 1
ATOM 883 N N . LEU A 1 114 ? -13.616 10.862 24.393 1.00 88.50 114 LEU A N 1
ATOM 884 C CA . LEU A 1 114 ? -12.924 9.578 24.398 1.00 88.50 114 LEU A CA 1
ATOM 885 C C . LEU A 1 114 ? -11.440 9.791 24.090 1.00 88.50 114 LEU A C 1
ATOM 887 O O . LEU A 1 114 ? -11.075 10.003 22.939 1.00 88.50 114 LEU A O 1
ATOM 891 N N . VAL A 1 115 ? -10.585 9.690 25.107 1.00 92.31 115 VAL A N 1
ATOM 892 C CA . VAL A 1 115 ? -9.129 9.855 24.959 1.00 92.31 115 VAL A CA 1
ATOM 893 C C . VAL A 1 115 ? -8.380 8.529 24.841 1.00 92.31 115 VAL A C 1
ATOM 895 O O . VAL A 1 115 ? -7.269 8.490 24.309 1.00 92.31 115 VAL A O 1
ATOM 898 N N . GLU A 1 116 ? -8.980 7.432 25.308 1.00 95.38 116 GLU A N 1
ATOM 899 C CA . GLU A 1 116 ? -8.376 6.098 25.291 1.00 95.38 116 GLU A CA 1
ATOM 900 C C . GLU A 1 116 ? -9.404 5.013 24.963 1.00 95.38 116 GLU A C 1
ATOM 902 O O . GLU A 1 116 ? -10.463 4.941 25.587 1.00 95.38 116 GLU A O 1
ATOM 907 N N . LEU A 1 117 ? -9.041 4.129 24.031 1.00 96.56 117 LEU A N 1
ATOM 908 C CA . LEU A 1 117 ? -9.754 2.897 23.709 1.00 96.56 117 LEU A CA 1
ATOM 909 C C . LEU A 1 117 ? -8.789 1.709 23.812 1.00 96.56 117 LEU A C 1
ATOM 911 O O . LEU A 1 117 ? -7.876 1.560 22.998 1.00 96.56 117 LEU A O 1
ATOM 915 N N . SER A 1 118 ? -8.983 0.861 24.820 1.00 97.75 118 SER A N 1
ATOM 916 C CA . SER A 1 118 ? -8.043 -0.206 25.178 1.00 97.75 118 SER A CA 1
ATOM 917 C C . SER A 1 118 ? -8.742 -1.562 25.277 1.00 97.75 118 SER A C 1
ATOM 919 O O . SER A 1 118 ? -9.413 -1.875 26.258 1.00 97.75 118 SER A O 1
ATOM 921 N N . LEU A 1 119 ? -8.573 -2.399 24.255 1.00 97.75 119 LEU A N 1
ATOM 922 C CA . LEU A 1 119 ? -9.174 -3.731 24.145 1.00 97.75 119 LEU A CA 1
ATOM 923 C C . LEU A 1 119 ? -8.071 -4.804 24.029 1.00 97.75 119 LEU A C 1
ATOM 925 O O . LEU A 1 119 ? -7.985 -5.505 23.021 1.00 97.75 119 LEU A O 1
ATOM 929 N N . PRO A 1 120 ? -7.172 -4.941 25.025 1.00 96.81 120 PRO A N 1
ATOM 930 C CA . PRO A 1 120 ? -5.976 -5.782 24.924 1.00 96.81 120 PRO A CA 1
ATOM 931 C C . PRO A 1 120 ? -6.252 -7.271 24.674 1.00 96.81 120 PRO A C 1
ATOM 933 O O . PRO A 1 120 ? -5.369 -7.957 24.160 1.00 96.81 120 PRO A O 1
ATOM 936 N N . SER A 1 121 ? -7.440 -7.765 25.031 1.00 97.19 121 SER A N 1
ATOM 937 C CA . SER A 1 121 ? -7.840 -9.167 24.850 1.00 97.19 121 SER A CA 1
ATOM 938 C C . SER A 1 121 ? -8.639 -9.426 23.576 1.00 97.19 121 SER A C 1
ATOM 940 O O . SER A 1 121 ? -9.001 -10.574 23.337 1.00 97.19 121 SER A O 1
ATOM 942 N N . LEU A 1 122 ? -8.897 -8.399 22.759 1.00 97.56 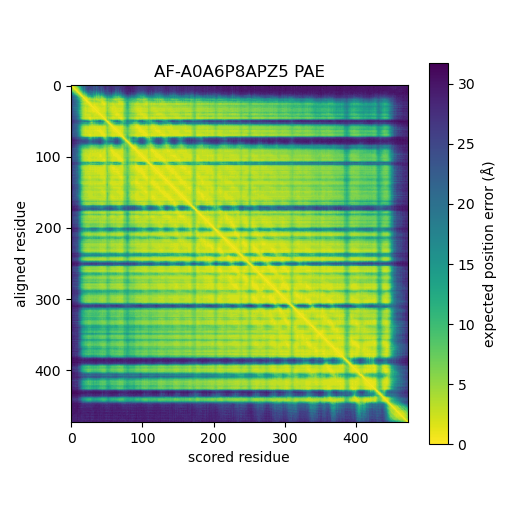122 LEU A N 1
ATOM 943 C CA . LEU A 1 122 ? -9.657 -8.557 21.527 1.00 97.56 122 LEU A CA 1
ATOM 944 C C . LEU A 1 122 ? -8.841 -9.366 20.516 1.00 97.56 122 LEU A C 1
ATOM 946 O O . LEU A 1 122 ? -7.752 -8.961 20.115 1.00 97.56 122 LEU A O 1
ATOM 950 N N . GLU A 1 123 ? -9.385 -10.514 20.122 1.00 96.75 123 GLU A N 1
ATOM 951 C CA . GLU A 1 123 ? -8.759 -11.494 19.235 1.00 96.75 123 GLU A CA 1
ATOM 952 C C . GLU A 1 123 ? -9.304 -11.427 17.807 1.00 96.75 123 GLU A C 1
ATOM 954 O O . GLU A 1 123 ? -8.579 -11.729 16.859 1.00 96.75 123 GLU A O 1
ATOM 959 N N . SER A 1 124 ? -10.563 -11.026 17.622 1.00 94.62 124 SER A N 1
ATOM 960 C CA . SER A 1 124 ? -11.185 -10.985 16.297 1.00 94.62 124 SER A CA 1
ATOM 961 C C . SER A 1 124 ? -12.168 -9.834 16.152 1.00 94.62 124 SER A C 1
ATOM 963 O O . SER A 1 124 ? -13.040 -9.640 17.001 1.00 94.62 124 SER A O 1
ATOM 965 N N . VAL A 1 125 ? -12.062 -9.139 15.021 1.00 93.50 125 VAL A N 1
ATOM 966 C CA . VAL A 1 125 ? -13.097 -8.253 14.485 1.00 93.50 125 VAL A CA 1
ATOM 967 C C . VAL A 1 125 ? -13.640 -8.897 13.215 1.00 93.50 125 VAL A C 1
ATOM 969 O O . VAL A 1 125 ? -12.876 -9.163 12.283 1.00 93.50 125 VAL A O 1
ATOM 972 N N . ASP A 1 126 ? -14.938 -9.196 13.175 1.00 89.75 126 ASP A N 1
ATOM 973 C CA . ASP A 1 126 ? -15.518 -9.918 12.038 1.00 89.75 126 ASP A CA 1
ATOM 974 C C . ASP A 1 126 ? -15.794 -9.033 10.825 1.00 89.75 126 ASP A C 1
ATOM 976 O O . ASP A 1 126 ? -15.559 -9.486 9.704 1.00 89.75 126 ASP A O 1
ATOM 980 N N . ASN A 1 127 ? -16.275 -7.806 11.035 1.00 89.50 127 ASN A N 1
ATOM 981 C CA . ASN A 1 127 ? -16.647 -6.899 9.957 1.00 89.50 127 ASN A CA 1
ATOM 982 C C . ASN A 1 127 ? -15.780 -5.640 9.953 1.00 89.50 127 ASN A C 1
ATOM 984 O O . ASN A 1 127 ? -14.911 -5.532 9.096 1.00 89.50 127 ASN A O 1
ATOM 988 N N . GLU A 1 128 ? -15.931 -4.716 10.906 1.00 91.44 128 GLU A N 1
ATOM 989 C CA . GLU A 1 128 ? -15.145 -3.477 10.874 1.00 91.44 128 GLU A CA 1
ATOM 990 C C . GLU A 1 128 ? -14.843 -2.853 12.238 1.00 91.44 128 GLU A C 1
ATOM 992 O O . GLU A 1 128 ? -15.611 -2.950 13.194 1.00 91.44 128 GLU A O 1
ATOM 997 N N . VAL A 1 129 ? -13.705 -2.162 12.292 1.00 94.69 129 VAL A N 1
ATOM 998 C CA . VAL A 1 129 ? -13.402 -1.123 13.271 1.00 94.69 129 VAL A CA 1
ATOM 999 C C . VAL A 1 129 ? -13.401 0.207 12.539 1.00 94.69 129 VAL A C 1
ATOM 1001 O O . VAL A 1 129 ? -12.551 0.436 11.679 1.00 94.69 129 VAL A O 1
ATOM 1004 N N . THR A 1 130 ? -14.312 1.095 12.909 1.00 94.50 130 THR A N 1
ATOM 1005 C CA . THR A 1 130 ? -14.332 2.475 12.434 1.00 94.50 130 THR A CA 1
ATOM 1006 C C . THR A 1 130 ? -14.170 3.395 13.624 1.00 94.50 130 THR A C 1
ATOM 1008 O O . THR A 1 130 ? -14.993 3.402 14.535 1.00 94.50 130 THR A O 1
ATOM 1011 N N . ILE A 1 131 ? -13.099 4.176 13.614 1.00 93.75 131 ILE A N 1
ATOM 1012 C CA . ILE A 1 131 ? -12.822 5.187 14.619 1.00 93.75 131 ILE A CA 1
ATOM 1013 C C . ILE A 1 131 ? -12.885 6.540 13.949 1.00 93.75 131 ILE A C 1
ATOM 1015 O O . ILE A 1 131 ? -12.103 6.818 13.046 1.00 93.75 131 ILE A O 1
ATOM 1019 N N . SER A 1 132 ? -13.776 7.384 14.440 1.00 91.25 132 SER A N 1
ATOM 1020 C CA . SER A 1 132 ? -13.805 8.798 14.138 1.00 91.25 132 SER A CA 1
ATOM 1021 C C . SER A 1 132 ? -13.893 9.569 15.445 1.00 91.25 132 SER A C 1
ATOM 1023 O O . SER A 1 132 ? -14.922 9.544 16.105 1.00 91.25 132 SER A O 1
ATOM 1025 N N . SER A 1 133 ? -12.803 10.185 15.891 1.00 87.81 133 SER A N 1
ATOM 1026 C CA . SER A 1 133 ? -12.783 10.920 17.161 1.00 87.81 133 SER A CA 1
ATOM 1027 C C . SER A 1 133 ? -11.709 11.993 17.141 1.00 87.81 133 SER A C 1
ATOM 1029 O O . SER A 1 133 ? -10.554 11.714 16.835 1.00 87.81 133 SER A O 1
ATOM 1031 N N . ASN A 1 134 ? -12.066 13.220 17.516 1.00 86.25 134 ASN A N 1
ATOM 1032 C CA . ASN A 1 134 ? -11.109 14.325 17.550 1.00 86.25 134 ASN A CA 1
ATOM 1033 C C . ASN A 1 134 ? -10.123 14.237 18.719 1.00 86.25 134 ASN A C 1
ATOM 1035 O O . ASN A 1 134 ? -9.069 14.859 18.661 1.00 86.25 134 ASN A O 1
ATOM 1039 N N . SER A 1 135 ? -10.442 13.463 19.757 1.00 88.44 135 SER A N 1
ATOM 1040 C CA . SER A 1 135 ? -9.711 13.489 21.029 1.00 88.44 135 SER A CA 1
ATOM 1041 C C . SER A 1 135 ? -9.082 12.163 21.425 1.00 88.44 135 SER A C 1
ATOM 1043 O O . SER A 1 135 ? -8.398 12.092 22.446 1.00 88.44 135 SER A O 1
ATOM 1045 N N . LEU A 1 136 ? -9.275 11.109 20.627 1.00 92.31 136 LEU A N 1
ATOM 1046 C CA . LEU A 1 136 ? -8.659 9.816 20.889 1.00 92.31 136 LEU A CA 1
ATOM 1047 C C . LEU A 1 136 ? -7.139 9.925 20.753 1.00 92.31 136 LEU A C 1
ATOM 1049 O O . LEU A 1 136 ? -6.622 10.120 19.658 1.00 92.31 136 LEU A O 1
ATOM 1053 N N . ARG A 1 137 ? -6.420 9.738 21.863 1.00 95.25 137 ARG A N 1
ATOM 1054 C CA . ARG A 1 137 ? -4.950 9.795 21.927 1.00 95.25 137 ARG A CA 1
ATOM 1055 C C . ARG A 1 137 ? -4.307 8.417 21.925 1.00 95.25 137 ARG A C 1
ATOM 1057 O O . ARG A 1 137 ? -3.182 8.272 21.447 1.00 95.25 137 ARG A O 1
ATOM 1064 N N . THR A 1 138 ? -5.009 7.415 22.460 1.00 97.00 138 THR A N 1
ATOM 1065 C CA . THR A 1 138 ? -4.522 6.035 22.586 1.00 97.00 138 THR A CA 1
ATOM 1066 C C . THR A 1 138 ? -5.538 5.030 22.054 1.00 97.00 138 THR A C 1
ATOM 1068 O O . THR A 1 138 ? -6.671 4.981 22.531 1.00 97.00 138 THR A O 1
ATOM 1071 N N . PHE A 1 139 ? -5.105 4.172 21.129 1.00 97.12 139 PHE A N 1
ATOM 1072 C CA . PHE A 1 139 ? -5.850 2.997 20.680 1.00 97.12 139 PHE A CA 1
ATOM 1073 C C . PHE A 1 139 ? -4.982 1.744 20.816 1.00 97.12 139 PHE A C 1
ATOM 1075 O O . PHE A 1 139 ? -3.889 1.674 20.251 1.00 97.12 139 PHE A O 1
ATOM 1082 N N . ASN A 1 140 ? -5.443 0.766 21.597 1.00 97.31 140 ASN A N 1
ATOM 1083 C CA . ASN A 1 140 ? -4.632 -0.383 21.992 1.00 97.31 140 ASN A CA 1
ATOM 1084 C C . ASN A 1 140 ? -5.396 -1.708 21.879 1.00 97.31 140 ASN A C 1
ATOM 1086 O O . ASN A 1 140 ? -6.357 -1.944 22.610 1.00 97.31 140 ASN A O 1
ATOM 1090 N N . ILE A 1 141 ? -4.909 -2.599 21.016 1.00 96.19 141 ILE A N 1
ATOM 1091 C CA . ILE A 1 141 ? -5.330 -3.993 20.890 1.00 96.19 141 ILE A CA 1
ATOM 1092 C C . ILE A 1 141 ? -4.080 -4.874 20.794 1.00 96.19 141 ILE A C 1
ATOM 1094 O O . ILE A 1 141 ? -3.337 -4.808 19.821 1.00 96.19 141 ILE A O 1
ATOM 1098 N N . ARG A 1 142 ? -3.831 -5.741 21.780 1.00 93.56 142 ARG A N 1
ATOM 1099 C CA . ARG A 1 142 ? -2.566 -6.505 21.847 1.00 93.56 142 ARG A CA 1
ATOM 1100 C C . ARG A 1 142 ? -2.628 -7.921 21.285 1.00 93.56 142 ARG A C 1
ATOM 1102 O O . ARG A 1 142 ? -1.600 -8.583 21.167 1.00 93.56 142 ARG A O 1
ATOM 1109 N N . ARG A 1 143 ? -3.831 -8.429 21.040 1.00 94.75 143 ARG A N 1
ATOM 1110 C CA . ARG A 1 143 ? -4.063 -9.837 20.701 1.00 94.75 143 ARG A CA 1
ATOM 1111 C C . ARG A 1 143 ? -4.903 -10.006 19.444 1.00 94.75 143 ARG A C 1
ATOM 1113 O O . ARG A 1 143 ? -5.445 -11.085 19.251 1.00 94.75 143 ARG A O 1
ATOM 1120 N N . LEU A 1 144 ? -5.004 -8.982 18.596 1.00 94.75 144 LEU A N 1
ATOM 1121 C CA . LEU A 1 144 ? -5.854 -9.023 17.411 1.00 94.75 144 LEU A CA 1
ATOM 1122 C C . LEU A 1 144 ? -5.301 -10.046 16.427 1.00 94.75 144 LEU A C 1
ATOM 1124 O O . LEU A 1 144 ? -4.299 -9.776 15.795 1.00 94.75 144 LEU A O 1
ATOM 1128 N N . ILE A 1 145 ? -5.946 -11.195 16.263 1.00 93.75 145 ILE A N 1
ATOM 1129 C CA . ILE A 1 145 ? -5.527 -12.245 15.325 1.00 93.75 145 ILE A CA 1
ATOM 1130 C C . ILE A 1 145 ? -6.127 -11.98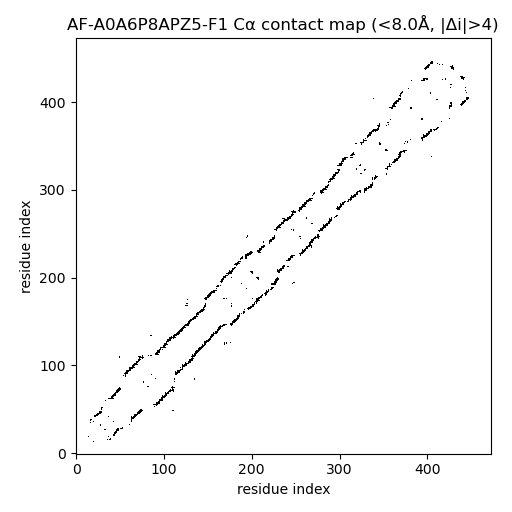6 13.942 1.00 93.75 145 ILE A C 1
ATOM 1132 O O . ILE A 1 145 ? -5.447 -12.158 12.925 1.00 93.75 145 ILE A O 1
ATOM 1136 N N . ARG A 1 146 ? -7.407 -11.592 13.904 1.00 91.50 146 ARG A N 1
ATOM 1137 C CA . ARG A 1 146 ? -8.190 -11.395 12.677 1.00 91.50 146 ARG A CA 1
ATOM 1138 C C . ARG A 1 146 ? -8.870 -10.034 12.654 1.00 91.50 146 ARG A C 1
ATOM 1140 O O . ARG A 1 146 ? -9.477 -9.622 13.638 1.00 91.50 146 ARG A O 1
ATOM 1147 N N . LEU A 1 147 ? -8.814 -9.385 11.499 1.00 91.12 147 LEU A N 1
ATOM 1148 C CA . LEU A 1 147 ? -9.431 -8.087 11.241 1.00 91.12 147 LEU A CA 1
ATOM 1149 C C . LEU A 1 147 ? -10.315 -8.183 9.995 1.00 91.12 147 LEU A C 1
ATOM 1151 O O . LEU A 1 147 ? -9.889 -8.772 9.010 1.00 91.12 147 LEU A O 1
ATOM 1155 N N . GLY A 1 148 ? -11.520 -7.619 10.011 1.00 89.69 148 GLY A N 1
ATOM 1156 C CA . GLY A 1 148 ? -12.269 -7.366 8.777 1.00 89.69 148 GLY A CA 1
ATOM 1157 C C . GLY A 1 148 ? -11.729 -6.108 8.093 1.00 89.69 148 GLY A C 1
ATOM 1158 O O . GLY A 1 148 ? -10.773 -6.175 7.326 1.00 89.69 148 GLY A O 1
ATOM 1159 N N . LYS A 1 149 ? -12.273 -4.950 8.461 1.00 90.81 149 LYS A N 1
ATOM 1160 C CA . LYS A 1 149 ? -11.832 -3.619 8.034 1.00 90.81 149 LYS A CA 1
ATOM 1161 C C . LYS A 1 149 ? -11.319 -2.793 9.211 1.00 90.81 149 LYS A C 1
ATOM 1163 O O . LYS A 1 149 ? -11.839 -2.905 10.320 1.00 90.81 149 LYS A O 1
ATOM 1168 N N . LEU A 1 150 ? -10.342 -1.925 8.965 1.00 93.38 150 LEU A N 1
ATOM 1169 C CA . LEU A 1 150 ? -9.921 -0.883 9.901 1.00 93.38 150 LEU A CA 1
ATOM 1170 C C . LEU A 1 150 ? -9.963 0.479 9.214 1.00 93.38 150 LEU A C 1
ATOM 1172 O O . LEU A 1 150 ? -9.284 0.685 8.214 1.00 93.38 150 LEU A O 1
ATOM 1176 N N . SER A 1 151 ? -10.718 1.411 9.782 1.00 93.44 151 SER A N 1
ATOM 1177 C CA . SER A 1 151 ? -10.735 2.816 9.389 1.00 93.44 151 SER A CA 1
ATOM 1178 C C . SER A 1 151 ? -10.490 3.683 10.615 1.00 93.44 151 SER A C 1
ATOM 1180 O O . SER A 1 151 ? -11.243 3.605 11.582 1.00 93.44 151 SER A O 1
ATOM 1182 N N . ILE A 1 152 ? -9.448 4.510 10.588 1.00 92.75 152 ILE A N 1
ATOM 1183 C CA . ILE A 1 152 ? -9.124 5.435 11.680 1.00 92.75 152 ILE A CA 1
ATOM 1184 C C . ILE A 1 152 ? -9.096 6.858 11.135 1.00 92.75 152 ILE A C 1
ATOM 1186 O O . ILE A 1 152 ? -8.370 7.126 10.187 1.00 92.75 152 ILE A O 1
ATOM 1190 N N . HIS A 1 153 ? -9.844 7.747 11.780 1.00 92.00 153 HIS A N 1
ATOM 1191 C CA . HIS A 1 153 ? -9.775 9.197 11.682 1.00 92.00 153 HIS A CA 1
ATOM 1192 C C . HIS A 1 153 ? -9.661 9.758 13.104 1.00 92.00 153 HIS A C 1
ATOM 1194 O O . HIS A 1 153 ? -10.651 9.831 13.836 1.00 92.00 153 HIS A O 1
ATOM 1200 N N . ALA A 1 154 ? -8.443 10.086 13.534 1.00 91.50 154 ALA A N 1
ATOM 1201 C CA . ALA A 1 154 ? -8.195 10.507 14.911 1.00 91.50 154 ALA A CA 1
ATOM 1202 C C . ALA A 1 154 ? -7.004 11.474 15.014 1.00 91.50 154 ALA A C 1
ATOM 1204 O O . ALA A 1 154 ? -5.881 11.033 15.274 1.00 91.50 154 ALA A O 1
ATOM 1205 N N . PRO A 1 155 ? -7.219 12.789 14.809 1.00 90.81 155 PRO A N 1
ATOM 1206 C CA . PRO A 1 155 ? -6.143 13.778 14.707 1.00 90.81 155 PRO A CA 1
ATOM 1207 C C . PRO A 1 155 ? -5.206 13.842 15.918 1.00 90.81 155 PRO A C 1
ATOM 1209 O O . PRO A 1 155 ? -4.019 14.098 15.743 1.00 90.81 155 PRO A O 1
ATOM 1212 N N . GLU A 1 156 ? -5.705 13.574 17.128 1.00 91.38 156 GLU A N 1
ATOM 1213 C CA . GLU A 1 156 ? -4.905 13.537 18.364 1.00 91.38 156 GLU A CA 1
ATOM 1214 C C . GLU A 1 156 ? -4.258 12.169 18.655 1.00 91.38 156 GLU A C 1
ATOM 1216 O O . GLU A 1 156 ? -3.535 12.023 19.647 1.00 91.38 156 GLU A O 1
ATOM 1221 N N . LEU A 1 157 ? -4.473 11.157 17.803 1.00 94.31 157 LEU A N 1
ATOM 1222 C CA . LEU A 1 157 ? -3.957 9.808 18.025 1.00 94.31 157 LEU A CA 1
ATOM 1223 C C . LEU A 1 157 ? -2.437 9.808 17.912 1.00 94.31 157 LEU A C 1
ATOM 1225 O O . LEU A 1 157 ? -1.877 9.957 16.828 1.00 94.31 157 LEU A O 1
ATOM 1229 N N . THR A 1 158 ? -1.777 9.611 19.049 1.00 95.69 158 THR A N 1
ATOM 1230 C CA . THR A 1 158 ? -0.313 9.592 19.176 1.00 95.69 158 THR A CA 1
ATOM 1231 C C . THR A 1 158 ? 0.211 8.206 19.529 1.00 95.69 158 THR A C 1
ATOM 1233 O O . THR A 1 158 ? 1.375 7.911 19.261 1.00 95.69 158 THR A O 1
ATOM 1236 N N . ASN A 1 159 ? -0.641 7.332 20.076 1.00 96.69 159 ASN A N 1
ATOM 1237 C CA . ASN A 1 159 ? -0.282 5.969 20.438 1.00 96.69 159 ASN A CA 1
ATOM 1238 C C . ASN A 1 159 ? -1.245 4.947 19.814 1.00 96.69 159 ASN A C 1
ATOM 1240 O O . ASN A 1 159 ? -2.399 4.826 20.230 1.00 96.69 159 ASN A O 1
ATOM 1244 N N . LEU A 1 160 ? -0.746 4.192 18.832 1.00 95.69 160 LEU A N 1
ATOM 1245 C CA . LEU A 1 160 ? -1.438 3.067 18.206 1.00 95.69 160 LEU A CA 1
ATOM 1246 C C . LEU A 1 160 ? -0.685 1.771 18.509 1.00 95.69 160 LEU A C 1
ATOM 1248 O O . LEU A 1 160 ? 0.441 1.577 18.051 1.00 95.69 160 LEU A O 1
ATOM 1252 N N . THR A 1 161 ? -1.329 0.856 19.225 1.00 95.81 161 THR A N 1
ATOM 1253 C CA . THR A 1 161 ? -0.829 -0.505 19.443 1.00 95.81 161 THR A CA 1
ATOM 1254 C C . THR A 1 161 ? -1.812 -1.495 18.831 1.00 95.81 161 THR A C 1
ATOM 1256 O O . THR A 1 161 ? -2.935 -1.614 19.310 1.00 95.81 161 THR A O 1
ATOM 1259 N N . ILE A 1 162 ? -1.392 -2.208 17.787 1.00 93.88 162 ILE A N 1
ATOM 1260 C CA . ILE A 1 162 ? -2.098 -3.369 17.237 1.00 93.88 162 ILE A CA 1
ATOM 1261 C C . ILE A 1 162 ? -1.077 -4.502 17.169 1.00 93.88 162 ILE A C 1
ATOM 1263 O O . ILE A 1 162 ? -0.135 -4.414 16.401 1.00 93.88 162 ILE A O 1
ATOM 1267 N N . ASP A 1 163 ? -1.231 -5.546 17.976 1.00 89.75 163 ASP A N 1
ATOM 1268 C CA . ASP A 1 163 ? -0.323 -6.699 17.982 1.00 89.75 163 ASP A CA 1
ATOM 1269 C C . ASP A 1 163 ? -1.072 -7.999 17.673 1.00 89.75 163 ASP A C 1
ATOM 1271 O O . ASP A 1 163 ? -2.253 -8.156 17.987 1.00 89.75 163 ASP A O 1
ATOM 1275 N N . GLY A 1 164 ? -0.340 -8.960 17.104 1.00 86.19 164 GLY A N 1
ATOM 1276 C CA . GLY A 1 164 ? -0.821 -10.326 16.884 1.00 86.19 164 GLY A CA 1
ATOM 1277 C C . GLY A 1 164 ? -1.554 -10.556 15.563 1.00 86.19 164 GLY A C 1
ATOM 1278 O O . GLY A 1 164 ? -2.007 -11.679 15.345 1.00 86.19 164 GLY A O 1
ATOM 1279 N N . LEU A 1 165 ? -1.644 -9.543 14.690 1.00 91.19 165 LEU A N 1
ATOM 1280 C CA . LEU A 1 165 ? -2.428 -9.614 13.455 1.00 91.19 165 LEU A CA 1
ATOM 1281 C C . LEU A 1 165 ? -1.837 -10.635 12.484 1.00 91.19 165 LEU A C 1
ATOM 1283 O O . LEU A 1 165 ? -0.712 -10.491 12.014 1.00 91.19 165 LEU A O 1
ATOM 1287 N N . GLN A 1 166 ? -2.610 -11.681 12.192 1.00 90.00 166 GLN A N 1
ATOM 1288 C CA . GLN A 1 166 ? -2.180 -12.800 11.349 1.00 90.00 166 GLN A CA 1
ATOM 1289 C C . GLN A 1 166 ? -2.844 -12.802 9.975 1.00 90.00 166 GLN A C 1
ATOM 1291 O O . GLN A 1 166 ? -2.295 -13.385 9.042 1.00 90.00 166 GLN A O 1
ATOM 1296 N N . GLY A 1 167 ? -4.007 -12.167 9.832 1.00 89.50 167 GLY A N 1
ATOM 1297 C CA . GLY A 1 167 ? -4.699 -12.102 8.552 1.00 89.50 167 GLY A CA 1
ATOM 1298 C C . GLY A 1 167 ? -6.044 -11.393 8.631 1.00 89.50 167 GLY A C 1
ATOM 1299 O O . GLY A 1 167 ? -6.543 -11.081 9.714 1.00 89.50 167 GLY A O 1
ATOM 1300 N N . PHE A 1 168 ? -6.649 -11.185 7.468 1.00 89.19 168 PHE A N 1
ATOM 1301 C CA . PHE A 1 168 ? -8.015 -10.692 7.395 1.00 89.19 168 PHE A CA 1
ATOM 1302 C C . PHE A 1 168 ? -9.035 -11.781 7.756 1.00 89.19 168 PHE A C 1
ATOM 1304 O O . PHE A 1 168 ? -8.718 -12.981 7.774 1.00 89.19 168 PHE A O 1
ATOM 1311 N N . ASN A 1 169 ? -10.257 -11.366 8.078 1.00 82.31 169 ASN A N 1
ATOM 1312 C CA . ASN A 1 169 ? -11.372 -12.259 8.344 1.00 82.31 169 ASN A CA 1
ATOM 1313 C C . ASN A 1 169 ? -12.052 -12.695 7.032 1.00 82.31 169 ASN A C 1
ATOM 1315 O O . ASN A 1 169 ? -12.077 -11.969 6.046 1.00 82.31 169 ASN A O 1
ATOM 1319 N N . SER A 1 170 ? -12.590 -13.914 7.008 1.00 64.19 170 SER A N 1
ATOM 1320 C CA . SER A 1 170 ? -13.065 -14.583 5.775 1.00 64.19 170 SER A CA 1
ATOM 1321 C C . SER A 1 170 ? -14.524 -14.308 5.408 1.00 64.19 170 SER A C 1
ATOM 1323 O O . SER A 1 170 ? -15.040 -14.842 4.427 1.00 64.19 170 SER A O 1
ATOM 1325 N N . ARG A 1 171 ? -15.230 -13.545 6.246 1.00 62.38 171 ARG A N 1
ATOM 1326 C CA . ARG A 1 171 ? -16.689 -13.385 6.168 1.00 62.38 171 ARG A CA 1
ATOM 1327 C C . ARG A 1 171 ? -17.133 -12.124 5.436 1.00 62.38 171 ARG A C 1
ATOM 1329 O O . ARG A 1 171 ? -18.326 -11.982 5.175 1.00 62.38 171 ARG A O 1
ATOM 1336 N N . SER A 1 172 ? -16.197 -11.248 5.101 1.00 53.69 172 SER A N 1
ATOM 1337 C CA . SER A 1 172 ? -16.468 -10.003 4.404 1.00 53.69 172 SER A CA 1
ATOM 1338 C C . SER A 1 172 ? -16.631 -10.275 2.895 1.00 53.69 172 SER A C 1
ATOM 1340 O O . SER A 1 172 ? -15.930 -11.107 2.310 1.00 53.69 172 SER A O 1
ATOM 1342 N N . ARG A 1 173 ? -17.649 -9.685 2.260 1.00 52.31 173 ARG A N 1
ATOM 1343 C CA . ARG A 1 173 ? -18.000 -9.934 0.852 1.00 52.31 173 ARG A CA 1
ATOM 1344 C C . ARG A 1 173 ? -17.594 -8.722 0.014 1.00 52.31 173 ARG A C 1
ATOM 1346 O O . ARG A 1 173 ? -18.411 -7.842 -0.212 1.00 52.31 173 ARG A O 1
ATOM 1353 N N . GLY A 1 174 ? -16.396 -8.746 -0.571 1.00 55.97 174 GLY A N 1
ATOM 1354 C CA . GLY A 1 174 ? -15.968 -7.733 -1.545 1.00 55.97 174 GLY A CA 1
ATOM 1355 C C . GLY A 1 174 ? -14.572 -7.185 -1.265 1.00 55.97 174 GLY A C 1
ATOM 1356 O O . GLY A 1 174 ? -13.682 -7.931 -0.857 1.00 55.97 174 GLY A O 1
ATOM 1357 N N . ASN A 1 175 ? -14.385 -5.879 -1.489 1.00 55.28 175 ASN A N 1
ATOM 1358 C CA . ASN A 1 175 ? -13.170 -5.122 -1.141 1.00 55.28 175 ASN A CA 1
ATOM 1359 C C . ASN A 1 175 ? -13.130 -4.766 0.360 1.00 55.28 175 ASN A C 1
ATOM 1361 O O . ASN A 1 175 ? -12.637 -3.711 0.745 1.00 55.28 175 ASN A O 1
ATOM 1365 N N . ASP A 1 176 ? -13.694 -5.620 1.206 1.00 64.31 176 ASP A N 1
ATOM 1366 C CA . ASP A 1 176 ? -13.981 -5.303 2.605 1.00 64.31 176 ASP A CA 1
ATOM 1367 C C . ASP A 1 176 ? -12.767 -5.529 3.525 1.00 64.31 176 ASP A C 1
ATOM 1369 O O . ASP A 1 176 ? -12.802 -5.184 4.701 1.00 64.31 176 ASP A O 1
ATOM 1373 N N . ASN A 1 177 ? -11.679 -6.099 3.000 1.00 80.25 177 ASN A N 1
ATOM 1374 C CA . ASN A 1 177 ? -10.420 -6.279 3.722 1.00 80.25 177 ASN A CA 1
ATOM 1375 C C . ASN A 1 177 ? -9.536 -5.049 3.515 1.00 80.25 177 ASN A C 1
ATOM 1377 O O . ASN A 1 177 ? -8.515 -5.104 2.825 1.00 80.25 177 ASN A O 1
ATOM 1381 N N . GLU A 1 178 ? -9.995 -3.921 4.054 1.00 87.50 178 GLU A N 1
ATOM 1382 C CA . GLU A 1 178 ? -9.369 -2.614 3.878 1.00 87.50 178 GLU A CA 1
ATOM 1383 C C . GLU A 1 178 ? -8.748 -2.119 5.187 1.00 87.50 178 GLU A C 1
ATOM 1385 O O . GLU A 1 178 ? -9.370 -2.166 6.251 1.00 87.50 178 GLU A O 1
ATOM 1390 N N . VAL A 1 179 ? -7.527 -1.592 5.098 1.00 91.50 179 VAL A N 1
ATOM 1391 C CA . VAL A 1 179 ? -6.963 -0.735 6.141 1.00 91.50 179 VAL A CA 1
ATOM 1392 C C . VAL A 1 179 ? -6.798 0.675 5.605 1.00 91.50 179 VAL A C 1
ATOM 1394 O O . VAL A 1 179 ? -6.079 0.910 4.631 1.00 91.50 179 VAL A O 1
ATOM 1397 N N . HIS A 1 180 ? -7.471 1.596 6.282 1.00 90.25 180 HIS A N 1
ATOM 1398 C CA . HIS A 1 18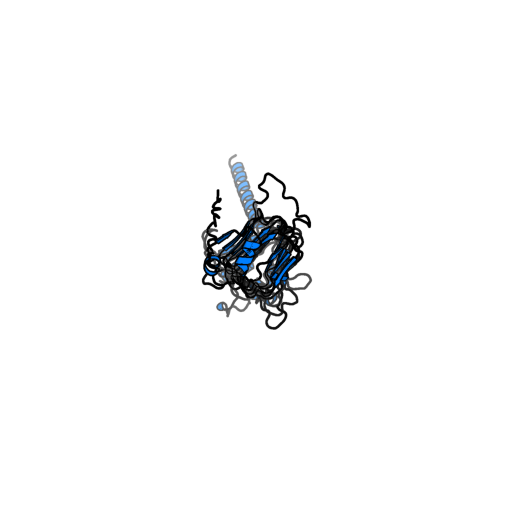0 ? -7.515 3.013 5.998 1.00 90.25 180 HIS A CA 1
ATOM 1399 C C . HIS A 1 180 ? -7.102 3.790 7.251 1.00 90.25 180 HIS A C 1
ATOM 1401 O O . HIS A 1 180 ? -7.738 3.688 8.301 1.00 90.25 180 HIS A O 1
ATOM 1407 N N . ILE A 1 181 ? -6.025 4.565 7.145 1.00 86.56 181 ILE A N 1
ATOM 1408 C CA . ILE A 1 181 ? -5.571 5.450 8.221 1.00 86.56 181 ILE A CA 1
ATOM 1409 C C . ILE A 1 181 ? -5.569 6.872 7.681 1.00 86.56 181 ILE A C 1
ATOM 1411 O O . ILE A 1 181 ? -4.848 7.187 6.733 1.00 86.56 181 ILE A O 1
ATOM 1415 N N . ASP A 1 182 ? -6.385 7.705 8.309 1.00 83.44 182 ASP A N 1
ATOM 1416 C CA . ASP A 1 182 ? -6.607 9.102 7.986 1.00 83.44 182 ASP A CA 1
ATOM 1417 C C . ASP A 1 182 ? -6.482 9.966 9.252 1.00 83.44 182 ASP A C 1
ATOM 1419 O O . ASP A 1 182 ? -6.685 9.510 10.372 1.00 83.44 182 ASP A O 1
ATOM 1423 N N . ARG A 1 183 ? -6.080 11.218 9.046 1.00 86.44 183 ARG A N 1
ATOM 1424 C CA . ARG A 1 183 ? -5.687 12.265 9.996 1.00 86.44 183 ARG A CA 1
ATOM 1425 C C . ARG A 1 183 ? -5.289 11.749 11.375 1.00 86.44 183 ARG A C 1
ATOM 1427 O O . ARG A 1 183 ? -6.139 11.641 12.250 1.00 86.44 183 ARG A O 1
ATOM 1434 N N . THR A 1 184 ? -3.997 11.505 11.592 1.00 90.69 184 THR A N 1
ATOM 1435 C CA . THR A 1 184 ? -3.466 11.155 12.921 1.00 90.69 184 THR A CA 1
ATOM 1436 C C . THR A 1 184 ? -2.204 11.940 13.269 1.00 90.69 184 THR A C 1
ATOM 1438 O O . THR A 1 184 ? -1.502 12.431 12.384 1.00 90.69 184 THR A O 1
ATOM 1441 N N . ALA A 1 185 ? -1.884 12.020 14.562 1.00 93.00 185 ALA A N 1
ATOM 1442 C CA . ALA A 1 185 ? -0.622 12.565 15.062 1.00 93.00 185 ALA A CA 1
ATOM 1443 C C . ALA A 1 185 ? 0.478 11.495 15.217 1.00 93.00 185 ALA A C 1
ATOM 1445 O O . ALA A 1 185 ? 1.537 11.784 15.782 1.00 93.00 185 ALA A O 1
ATOM 1446 N N . LEU A 1 186 ? 0.254 10.275 14.712 1.00 93.81 186 LEU A N 1
ATOM 1447 C CA . LEU A 1 186 ? 1.189 9.156 14.810 1.00 93.81 186 LEU A CA 1
ATOM 1448 C C . LEU A 1 186 ? 2.533 9.494 14.162 1.00 93.81 186 LEU A C 1
ATOM 1450 O O . LEU A 1 186 ? 2.597 10.097 13.094 1.00 93.81 186 LEU A O 1
ATOM 1454 N N . THR A 1 187 ? 3.618 9.047 14.790 1.00 93.50 187 THR A N 1
ATOM 1455 C CA . THR A 1 187 ? 4.989 9.184 14.268 1.00 93.50 187 THR A CA 1
ATOM 1456 C C . THR A 1 187 ? 5.492 7.909 13.585 1.00 93.50 187 THR A C 1
ATOM 1458 O O . THR A 1 187 ? 6.494 7.941 12.874 1.00 93.50 187 THR A O 1
ATOM 1461 N N . SER A 1 188 ? 4.796 6.783 13.776 1.00 92.56 188 SER A N 1
ATOM 1462 C CA . SER A 1 188 ? 5.105 5.484 13.175 1.00 92.56 188 SER A CA 1
ATOM 1463 C C . SER A 1 188 ? 3.834 4.644 13.016 1.00 92.56 188 SER A C 1
ATOM 1465 O O . SER A 1 188 ? 2.889 4.779 13.793 1.00 92.56 188 SER A O 1
ATOM 1467 N N . LEU A 1 189 ? 3.835 3.758 12.016 1.00 93.12 189 LEU A N 1
ATOM 1468 C CA . LEU A 1 189 ? 2.800 2.743 11.776 1.00 93.12 189 LEU A CA 1
ATOM 1469 C C . LEU A 1 189 ? 3.334 1.313 11.974 1.00 93.12 189 LEU A C 1
ATOM 1471 O O . LEU A 1 189 ? 2.697 0.342 11.564 1.00 93.12 189 LEU A O 1
ATOM 1475 N N . ASP A 1 190 ? 4.508 1.171 12.592 1.00 91.12 190 ASP A N 1
ATOM 1476 C CA . ASP A 1 190 ? 5.209 -0.110 12.711 1.00 91.12 190 ASP A CA 1
ATOM 1477 C C . ASP A 1 190 ? 4.456 -1.129 13.568 1.00 91.12 190 ASP A C 1
ATOM 1479 O O . ASP A 1 190 ? 4.603 -2.331 13.349 1.00 91.12 190 ASP A O 1
ATOM 1483 N N . SER A 1 191 ? 3.626 -0.678 14.513 1.00 89.88 191 SER A N 1
ATOM 1484 C CA . SER A 1 191 ? 2.761 -1.583 15.276 1.00 89.88 191 SER A CA 1
ATOM 1485 C C . SER A 1 191 ? 1.823 -2.354 14.349 1.00 89.88 191 SER A C 1
ATOM 1487 O O . SER A 1 191 ? 1.655 -3.554 14.510 1.00 89.88 191 SER A O 1
ATOM 1489 N N . LEU A 1 192 ? 1.300 -1.702 13.310 1.00 91.94 192 LEU A N 1
ATOM 1490 C CA . LEU A 1 192 ? 0.373 -2.314 12.369 1.00 91.94 192 LEU A CA 1
ATOM 1491 C C . LEU A 1 192 ? 1.082 -3.033 11.213 1.00 91.94 192 LEU A C 1
ATOM 1493 O O . LEU A 1 192 ? 0.744 -4.173 10.897 1.00 91.94 192 LEU A O 1
ATOM 1497 N N . PHE A 1 193 ? 2.069 -2.387 10.584 1.00 93.56 193 PHE A N 1
ATOM 1498 C CA . PHE A 1 193 ? 2.685 -2.877 9.342 1.00 93.56 193 PHE A CA 1
ATOM 1499 C C . PHE A 1 193 ? 4.074 -3.497 9.516 1.00 93.56 193 PHE A C 1
ATOM 1501 O O . PHE A 1 193 ? 4.530 -4.216 8.627 1.00 93.56 193 PHE A O 1
ATOM 1508 N N . GLY A 1 194 ? 4.741 -3.271 10.649 1.00 91.38 194 GLY A N 1
ATOM 1509 C CA . GLY A 1 194 ? 6.126 -3.694 10.872 1.00 91.38 194 GLY A CA 1
ATOM 1510 C C . GLY A 1 194 ? 6.295 -5.189 11.147 1.00 91.38 194 GLY A C 1
ATOM 1511 O O . GLY A 1 194 ? 7.416 -5.692 11.142 1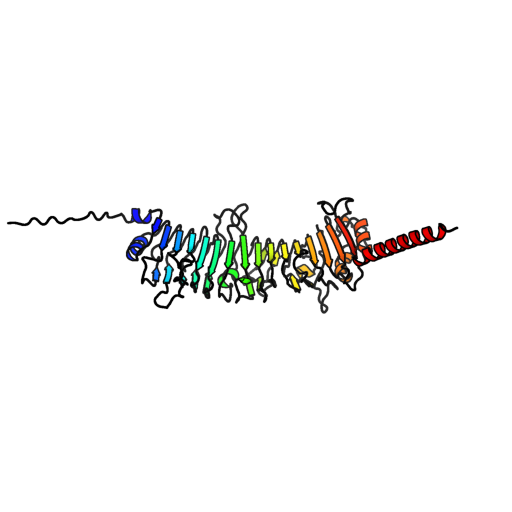.00 91.38 194 GLY A O 1
ATOM 1512 N N . ARG A 1 195 ? 5.199 -5.924 11.373 1.00 89.69 195 ARG A N 1
ATOM 1513 C CA . ARG A 1 195 ? 5.216 -7.377 11.591 1.00 89.69 195 ARG A CA 1
ATOM 1514 C C . ARG A 1 195 ? 4.605 -8.125 10.419 1.00 89.69 195 ARG A C 1
ATOM 1516 O O . ARG A 1 195 ? 3.706 -7.638 9.738 1.00 89.69 195 ARG A O 1
ATOM 1523 N N . ARG A 1 196 ? 5.107 -9.339 10.198 1.00 89.50 196 ARG A N 1
ATOM 1524 C CA . ARG A 1 196 ? 4.660 -10.192 9.099 1.00 89.50 196 ARG A CA 1
ATOM 1525 C C . ARG A 1 196 ? 3.215 -10.641 9.315 1.00 89.50 196 ARG A C 1
ATOM 1527 O O . ARG A 1 196 ? 2.889 -11.196 10.359 1.00 89.50 196 ARG A O 1
ATOM 1534 N N . MET A 1 197 ? 2.400 -10.460 8.283 1.00 90.06 197 MET A N 1
ATOM 1535 C CA . MET A 1 197 ? 0.997 -10.873 8.211 1.00 90.06 197 MET A CA 1
ATOM 1536 C C . MET A 1 197 ? 0.740 -11.482 6.830 1.00 90.06 197 MET A C 1
ATOM 1538 O O . MET A 1 197 ? 1.267 -10.978 5.836 1.00 90.06 197 MET A O 1
ATOM 1542 N N . ASP A 1 198 ? -0.064 -12.545 6.749 1.00 90.38 198 ASP A N 1
ATOM 1543 C CA . ASP A 1 198 ? -0.602 -13.009 5.467 1.00 90.38 198 ASP A CA 1
ATOM 1544 C C . ASP A 1 198 ? -1.891 -12.235 5.167 1.00 90.38 198 ASP A C 1
ATOM 1546 O O . ASP A 1 198 ? -2.958 -12.513 5.717 1.00 90.38 198 ASP A O 1
ATOM 1550 N N . ALA A 1 199 ? -1.774 -11.221 4.314 1.00 90.88 199 ALA A N 1
ATOM 1551 C CA . ALA A 1 199 ? -2.855 -10.325 3.929 1.00 90.88 199 ALA A CA 1
ATOM 1552 C C . ALA A 1 199 ? -3.736 -10.905 2.815 1.00 90.88 199 ALA A C 1
ATOM 1554 O O . ALA A 1 199 ? -4.566 -10.185 2.262 1.00 90.88 199 ALA A O 1
ATOM 1555 N N . ARG A 1 200 ? -3.598 -12.191 2.471 1.00 87.31 200 ARG A N 1
ATOM 1556 C CA . ARG A 1 200 ? -4.474 -12.832 1.489 1.00 87.31 200 ARG A CA 1
ATOM 1557 C C . ARG A 1 200 ? -5.933 -12.734 1.934 1.00 87.31 200 ARG A C 1
ATOM 1559 O O . ARG A 1 200 ? -6.299 -13.218 3.007 1.00 87.31 200 ARG A O 1
ATOM 1566 N N . ALA A 1 201 ? -6.779 -12.159 1.084 1.00 76.69 201 ALA A N 1
ATOM 1567 C CA . ALA A 1 201 ? -8.213 -12.143 1.321 1.00 76.69 201 ALA A CA 1
ATOM 1568 C C . ALA A 1 201 ? -8.770 -13.577 1.301 1.00 76.69 201 ALA A C 1
ATOM 1570 O O . ALA A 1 201 ? -8.553 -14.347 0.361 1.00 76.69 201 ALA A O 1
ATOM 1571 N N . ALA A 1 202 ? -9.488 -13.958 2.356 1.00 67.31 202 ALA A N 1
ATOM 1572 C CA . ALA A 1 202 ? -10.130 -15.260 2.438 1.00 67.31 202 ALA A CA 1
ATOM 1573 C C . ALA A 1 202 ? -11.543 -15.166 1.844 1.00 67.31 202 ALA A C 1
ATOM 1575 O O . ALA A 1 202 ? -12.457 -14.669 2.486 1.00 67.31 202 ALA A O 1
ATOM 1576 N N . GLY A 1 203 ? -11.719 -15.625 0.604 1.00 66.25 203 GLY A N 1
ATOM 1577 C CA . GLY A 1 203 ? -13.017 -15.625 -0.077 1.00 66.25 203 GLY A CA 1
ATOM 1578 C C . GLY A 1 203 ? -12.872 -15.505 -1.592 1.00 66.25 203 GLY A C 1
ATOM 1579 O O . GLY A 1 203 ? -11.966 -14.844 -2.093 1.00 66.25 203 GLY A O 1
ATOM 1580 N N . ARG A 1 204 ? -13.752 -16.157 -2.360 1.00 66.38 204 ARG A N 1
ATOM 1581 C CA . ARG A 1 204 ? -13.696 -16.094 -3.829 1.00 66.38 204 ARG A CA 1
ATOM 1582 C C . ARG A 1 204 ? -14.026 -14.672 -4.296 1.00 66.38 204 ARG A C 1
ATOM 1584 O O . ARG A 1 204 ? -15.148 -14.220 -4.106 1.00 66.38 204 ARG A O 1
ATOM 1591 N N . GLY A 1 205 ? -13.062 -14.003 -4.927 1.00 71.69 205 GLY A N 1
ATOM 1592 C CA . GLY A 1 205 ? -13.221 -12.639 -5.445 1.00 71.69 205 GLY A CA 1
ATOM 1593 C C . GLY A 1 205 ? -13.054 -11.526 -4.405 1.00 71.69 205 GLY A C 1
ATOM 1594 O O . GLY A 1 205 ? -13.148 -10.360 -4.778 1.00 71.69 205 GLY A O 1
ATOM 1595 N N . ALA A 1 206 ? -12.791 -11.865 -3.139 1.00 78.12 206 ALA A N 1
ATOM 1596 C CA . ALA A 1 206 ? -12.404 -10.878 -2.138 1.00 78.12 206 ALA A CA 1
ATOM 1597 C C . ALA A 1 206 ? -10.993 -10.360 -2.446 1.00 78.12 206 ALA A C 1
ATOM 1599 O O . ALA A 1 206 ? -10.149 -11.128 -2.914 1.00 78.12 206 ALA A O 1
ATOM 1600 N N . LYS A 1 207 ? -10.750 -9.074 -2.183 1.00 85.62 207 LYS A N 1
ATOM 1601 C CA . LYS A 1 207 ? -9.439 -8.440 -2.357 1.00 85.62 207 LYS A CA 1
ATOM 1602 C C . LYS A 1 207 ? -8.998 -7.757 -1.076 1.00 85.62 207 LYS A C 1
ATOM 1604 O O . LYS A 1 207 ? -9.835 -7.200 -0.365 1.00 85.62 207 LYS A O 1
ATOM 1609 N N . SER A 1 208 ? -7.704 -7.799 -0.793 1.00 90.75 208 SER A N 1
ATOM 1610 C CA . SER A 1 208 ? -7.095 -7.067 0.312 1.00 90.75 208 SER A CA 1
ATOM 1611 C C . SER A 1 208 ? -6.449 -5.770 -0.152 1.00 90.75 208 SER A C 1
ATOM 1613 O O . SER A 1 208 ? -5.726 -5.718 -1.149 1.00 90.75 208 SER A O 1
ATOM 1615 N N . LEU A 1 209 ? -6.714 -4.703 0.591 1.00 91.56 209 LEU A N 1
ATOM 1616 C CA . LEU A 1 209 ? -6.301 -3.359 0.239 1.00 91.56 209 LEU A CA 1
ATOM 1617 C C . LEU A 1 209 ? -5.743 -2.637 1.462 1.00 91.56 209 LEU A C 1
ATOM 1619 O O . LEU A 1 209 ? -6.375 -2.570 2.513 1.00 91.56 209 LEU A O 1
ATOM 1623 N N . VAL A 1 210 ? -4.575 -2.033 1.298 1.00 93.25 210 VAL A N 1
ATOM 1624 C CA . VAL A 1 210 ? -4.047 -1.063 2.256 1.00 93.25 210 VAL A CA 1
ATOM 1625 C C . VAL A 1 210 ? -3.897 0.272 1.550 1.00 93.25 210 VAL A C 1
ATOM 1627 O O . VAL A 1 210 ? -3.229 0.347 0.518 1.00 93.25 210 VAL A O 1
ATOM 1630 N N . ARG A 1 211 ? -4.496 1.319 2.125 1.00 91.62 211 ARG A N 1
ATOM 1631 C CA . ARG A 1 211 ? -4.338 2.701 1.667 1.00 91.62 211 ARG A CA 1
ATOM 1632 C C . ARG A 1 211 ? -3.655 3.542 2.735 1.00 91.62 211 ARG A C 1
ATOM 1634 O O . ARG A 1 211 ? -4.171 3.686 3.843 1.00 91.62 211 ARG A O 1
ATOM 1641 N N . ILE A 1 212 ? -2.515 4.125 2.383 1.00 89.56 212 ILE A N 1
ATOM 1642 C CA . ILE A 1 212 ? -1.755 5.031 3.246 1.00 89.56 212 ILE A CA 1
ATOM 1643 C C . ILE A 1 212 ? -1.875 6.441 2.677 1.00 89.56 212 ILE A C 1
ATOM 1645 O O . ILE A 1 212 ? -1.287 6.734 1.640 1.00 89.56 212 ILE A O 1
ATOM 1649 N N . TYR A 1 213 ? -2.609 7.319 3.362 1.00 86.31 213 TYR A N 1
ATOM 1650 C CA . TYR A 1 213 ? -2.733 8.727 2.983 1.00 86.31 213 TYR A CA 1
ATOM 1651 C C . TYR A 1 213 ? -1.695 9.562 3.732 1.00 86.31 213 TYR A C 1
ATOM 1653 O O . TYR A 1 213 ? -1.900 9.971 4.869 1.00 86.31 213 TYR A O 1
ATOM 1661 N N . ALA A 1 214 ? -0.559 9.844 3.103 1.00 79.94 214 ALA A N 1
ATOM 1662 C CA . ALA A 1 214 ? 0.503 10.654 3.694 1.00 79.94 214 ALA A CA 1
ATOM 1663 C C . ALA A 1 214 ? 0.034 12.073 4.047 1.00 79.94 214 ALA A C 1
ATOM 1665 O O . ALA A 1 214 ? 0.447 12.607 5.075 1.00 79.94 214 ALA A O 1
ATOM 1666 N N . ASN A 1 215 ? -0.892 12.652 3.261 1.00 79.69 215 ASN A N 1
ATOM 1667 C CA . ASN A 1 215 ? -1.508 13.973 3.531 1.00 79.69 215 ASN A CA 1
ATOM 1668 C C . ASN A 1 215 ? -2.209 14.021 4.893 1.00 79.69 215 ASN A C 1
ATOM 1670 O O . ASN A 1 215 ? -2.427 15.085 5.468 1.00 79.69 215 ASN A O 1
ATOM 1674 N N . SER A 1 216 ? -2.502 12.842 5.413 1.00 82.12 216 SER A N 1
ATOM 1675 C CA . SER A 1 216 ? -3.213 12.589 6.642 1.00 82.12 216 SER A CA 1
ATOM 1676 C C . SER A 1 216 ? -2.301 12.064 7.760 1.00 82.12 216 SER A C 1
ATOM 1678 O O . SER A 1 216 ? -2.765 11.794 8.867 1.00 82.12 216 SER A O 1
ATOM 1680 N N . LEU A 1 217 ? -0.998 11.941 7.493 1.00 86.56 217 LEU A N 1
ATOM 1681 C CA . LEU A 1 217 ? 0.028 11.424 8.398 1.00 86.56 217 LEU A CA 1
ATOM 1682 C C . LEU A 1 217 ? 1.241 12.375 8.425 1.00 86.56 217 LEU A C 1
ATOM 1684 O O . LEU A 1 217 ? 2.349 11.991 8.043 1.00 86.56 217 LEU A O 1
ATOM 1688 N N . PRO A 1 218 ? 1.069 13.631 8.880 1.00 85.25 218 PRO A N 1
ATOM 1689 C CA . PRO A 1 218 ? 2.074 14.687 8.728 1.00 85.25 218 PRO A CA 1
ATOM 1690 C C . PRO A 1 218 ? 3.409 14.385 9.420 1.00 85.25 218 PRO A C 1
ATOM 1692 O O . PRO A 1 218 ? 4.429 14.941 9.012 1.00 85.25 218 PRO A O 1
ATOM 1695 N N . ASN A 1 219 ? 3.417 13.494 10.416 1.00 90.44 219 ASN A N 1
ATOM 1696 C CA . ASN A 1 219 ? 4.599 13.123 11.197 1.00 90.44 219 ASN A CA 1
ATOM 1697 C C . ASN A 1 219 ? 5.225 11.784 10.768 1.00 90.44 219 ASN A C 1
ATOM 1699 O O . ASN A 1 219 ? 6.273 11.410 11.292 1.00 90.44 219 ASN A O 1
ATOM 1703 N N . VAL A 1 220 ? 4.619 11.064 9.816 1.00 91.19 220 VAL A N 1
ATOM 1704 C CA . VAL A 1 220 ? 5.157 9.807 9.283 1.00 91.19 220 VAL A CA 1
ATOM 1705 C C . VAL A 1 220 ? 5.903 10.106 7.986 1.00 91.19 220 VAL A C 1
ATOM 1707 O O . VAL A 1 220 ? 5.391 10.769 7.088 1.00 91.19 220 VAL A O 1
ATOM 1710 N N . ARG A 1 221 ? 7.143 9.626 7.881 1.00 90.62 221 ARG A N 1
ATOM 1711 C CA . ARG A 1 221 ? 7.975 9.740 6.663 1.00 90.62 221 ARG A CA 1
ATOM 1712 C C . ARG A 1 221 ? 8.398 8.390 6.106 1.00 90.62 221 ARG A C 1
ATOM 1714 O O . ARG A 1 221 ? 8.693 8.264 4.923 1.00 90.62 221 ARG A O 1
ATOM 1721 N N . ARG A 1 222 ? 8.436 7.376 6.966 1.00 93.50 222 ARG A N 1
ATOM 1722 C CA . ARG A 1 222 ? 8.880 6.026 6.641 1.00 93.50 222 ARG A CA 1
ATOM 1723 C C . ARG A 1 222 ? 7.899 5.046 7.265 1.00 93.50 222 ARG A C 1
ATOM 1725 O O . ARG A 1 222 ? 7.587 5.176 8.444 1.00 93.50 222 ARG A O 1
ATOM 1732 N N . VAL A 1 223 ? 7.413 4.098 6.473 1.00 93.88 223 VAL A N 1
ATOM 1733 C CA . VAL A 1 223 ? 6.514 3.033 6.932 1.00 93.88 223 VAL A CA 1
ATOM 1734 C C . VAL A 1 223 ? 7.203 1.704 6.689 1.00 93.88 223 VAL A C 1
ATOM 1736 O O . VAL A 1 223 ? 7.445 1.335 5.539 1.00 93.88 223 VAL A O 1
ATOM 1739 N N . ASN A 1 224 ? 7.528 0.984 7.759 1.00 95.00 224 ASN A N 1
ATOM 1740 C CA . ASN A 1 224 ? 8.052 -0.367 7.630 1.00 95.00 224 ASN A CA 1
ATOM 1741 C C . ASN A 1 224 ? 6.893 -1.320 7.339 1.00 95.00 224 ASN A C 1
ATOM 1743 O O . ASN A 1 224 ? 5.906 -1.341 8.070 1.00 95.00 224 ASN A O 1
ATOM 1747 N N . PHE A 1 225 ? 7.003 -2.081 6.253 1.00 95.38 225 PHE A N 1
ATOM 1748 C CA . PHE A 1 225 ? 5.902 -2.866 5.714 1.00 95.38 225 PHE A CA 1
ATOM 1749 C C . PHE A 1 225 ? 6.326 -4.316 5.498 1.00 95.38 225 PHE A C 1
ATOM 1751 O O . PHE A 1 225 ? 7.134 -4.621 4.622 1.00 95.38 225 PHE A O 1
ATOM 1758 N N . ALA A 1 226 ? 5.783 -5.213 6.313 1.00 94.31 226 ALA A N 1
ATOM 1759 C CA . ALA A 1 226 ? 6.116 -6.636 6.331 1.00 94.31 226 ALA A CA 1
ATOM 1760 C C . ALA A 1 226 ? 4.924 -7.540 5.960 1.00 94.31 226 ALA A C 1
ATOM 1762 O O . ALA A 1 226 ? 5.022 -8.768 6.029 1.00 94.31 226 ALA A O 1
ATOM 1763 N N . TRP A 1 227 ? 3.781 -6.965 5.572 1.00 93.75 227 TRP A N 1
ATOM 1764 C CA . TRP A 1 227 ? 2.618 -7.742 5.141 1.00 93.75 227 TRP A CA 1
ATOM 1765 C C . TRP A 1 227 ? 2.871 -8.389 3.779 1.00 93.75 227 TRP A C 1
ATOM 1767 O O . TRP A 1 227 ? 3.440 -7.766 2.884 1.00 93.75 227 TRP A O 1
ATOM 1777 N N . ASN A 1 228 ? 2.423 -9.631 3.618 1.00 93.25 228 ASN A N 1
ATOM 1778 C CA . ASN A 1 228 ? 2.637 -10.462 2.438 1.00 93.25 228 ASN A CA 1
ATOM 1779 C C . ASN A 1 228 ? 1.305 -10.849 1.775 1.00 93.25 228 ASN A C 1
ATOM 1781 O O . ASN A 1 228 ? 0.283 -10.892 2.450 1.00 93.25 228 ASN A O 1
ATOM 1785 N N . ASN A 1 229 ? 1.319 -11.201 0.486 1.00 93.12 229 ASN A N 1
ATOM 1786 C CA . ASN A 1 229 ? 0.146 -11.613 -0.301 1.00 93.12 229 ASN A CA 1
ATOM 1787 C C . ASN A 1 229 ? -1.002 -10.584 -0.303 1.00 93.12 229 ASN A C 1
ATOM 1789 O O . ASN A 1 229 ? -2.174 -10.958 -0.305 1.00 93.12 229 ASN A O 1
ATOM 1793 N N . LEU A 1 230 ? -0.666 -9.296 -0.279 1.00 93.44 230 LEU A N 1
ATOM 1794 C CA . LEU A 1 230 ? -1.636 -8.207 -0.367 1.00 93.44 230 LEU A CA 1
ATOM 1795 C C . LEU A 1 230 ? -2.004 -7.953 -1.838 1.00 93.44 230 LEU A C 1
ATOM 1797 O O . LEU A 1 230 ? -1.109 -7.838 -2.682 1.00 93.44 230 LEU A O 1
ATOM 1801 N N . ASP A 1 231 ? -3.299 -7.844 -2.151 1.00 93.94 231 ASP A N 1
ATOM 1802 C CA . ASP A 1 231 ? -3.744 -7.601 -3.530 1.00 93.94 231 ASP A CA 1
ATOM 1803 C C . ASP A 1 231 ? -3.418 -6.181 -3.993 1.00 93.94 231 ASP A C 1
ATOM 1805 O O . ASP A 1 231 ? -3.006 -5.989 -5.137 1.00 93.94 231 ASP A O 1
ATOM 1809 N N . THR A 1 232 ? -3.588 -5.175 -3.133 1.00 95.12 232 THR A N 1
ATOM 1810 C CA . THR A 1 232 ? -3.283 -3.779 -3.471 1.00 95.12 232 THR A CA 1
ATOM 1811 C C . THR A 1 232 ? -2.688 -3.014 -2.292 1.00 95.12 232 THR A C 1
ATOM 1813 O O . THR A 1 232 ? -3.280 -2.935 -1.217 1.00 95.12 232 THR A O 1
ATOM 1816 N N . LEU A 1 233 ? -1.526 -2.407 -2.522 1.00 95.75 233 LEU A N 1
ATOM 1817 C CA . LEU A 1 233 ? -0.923 -1.389 -1.670 1.00 95.75 233 LEU A CA 1
ATOM 1818 C C . LEU A 1 233 ? -0.977 -0.048 -2.401 1.00 95.75 233 LEU A C 1
ATOM 1820 O O . LEU A 1 233 ? -0.339 0.113 -3.438 1.00 95.75 233 LEU A O 1
ATOM 1824 N N . GLU A 1 234 ? -1.710 0.914 -1.857 1.00 94.69 234 GLU A N 1
ATOM 1825 C CA . GLU A 1 234 ? -1.829 2.264 -2.403 1.00 94.69 234 GLU A CA 1
ATOM 1826 C C . GLU A 1 234 ? -1.246 3.279 -1.415 1.00 94.69 234 GLU A C 1
ATOM 1828 O O . GLU A 1 234 ? -1.592 3.295 -0.232 1.00 94.69 234 GLU A O 1
ATOM 1833 N N . ILE A 1 235 ? -0.336 4.118 -1.904 1.00 92.50 235 ILE A N 1
ATOM 1834 C CA . ILE A 1 235 ? 0.365 5.130 -1.114 1.00 92.50 235 ILE A CA 1
ATOM 1835 C C . ILE A 1 235 ? 0.050 6.487 -1.738 1.00 92.50 235 ILE A C 1
ATOM 1837 O O . ILE A 1 235 ? 0.564 6.785 -2.814 1.00 92.50 235 ILE A O 1
ATOM 1841 N N . ASP A 1 236 ? -0.787 7.289 -1.075 1.00 89.12 236 ASP A N 1
ATOM 1842 C CA . ASP A 1 236 ? -1.085 8.672 -1.461 1.00 89.12 236 ASP A CA 1
ATOM 1843 C C . ASP A 1 236 ? -0.066 9.617 -0.795 1.00 89.12 236 ASP A C 1
ATOM 1845 O O . ASP A 1 236 ? -0.131 9.821 0.414 1.00 89.12 236 ASP A O 1
ATOM 1849 N N . GLY A 1 237 ? 0.922 10.131 -1.533 1.00 78.69 237 GLY A N 1
ATOM 1850 C CA . GLY A 1 237 ? 2.051 10.900 -0.994 1.00 78.69 237 GLY A CA 1
ATOM 1851 C C . GLY A 1 237 ? 1.772 12.379 -0.671 1.00 78.69 237 GLY A C 1
ATOM 1852 O O . GLY A 1 237 ? 0.857 13.005 -1.205 1.00 78.69 237 GLY A O 1
ATOM 1853 N N . THR A 1 238 ? 2.643 12.965 0.160 1.00 78.44 238 THR A N 1
ATOM 1854 C CA . THR A 1 238 ? 2.762 14.409 0.474 1.00 78.44 238 THR A CA 1
ATOM 1855 C C . THR A 1 238 ? 4.030 15.023 -0.105 1.00 78.44 238 THR A C 1
ATOM 1857 O O . THR A 1 238 ? 4.868 14.320 -0.667 1.00 78.44 238 THR A O 1
ATOM 1860 N N . ASP A 1 239 ? 4.193 16.331 0.092 1.00 72.81 239 ASP A N 1
ATOM 1861 C CA . ASP A 1 239 ? 5.495 16.997 0.126 1.00 72.81 239 ASP A CA 1
ATOM 1862 C C . ASP A 1 239 ? 5.719 17.590 1.540 1.00 72.81 239 ASP A C 1
ATOM 1864 O O . ASP A 1 239 ? 4.922 18.438 1.958 1.00 72.81 239 ASP A O 1
ATOM 1868 N N . PRO A 1 240 ? 6.720 17.127 2.321 1.00 73.62 240 PRO A N 1
ATOM 1869 C CA . PRO A 1 240 ? 7.697 16.079 1.993 1.00 73.62 240 PRO A CA 1
ATOM 1870 C C . PRO A 1 240 ? 7.079 14.670 1.943 1.00 73.62 240 PRO A C 1
ATOM 1872 O O . PRO A 1 240 ? 6.084 14.388 2.613 1.00 73.62 240 PRO A O 1
ATOM 1875 N N . GLY A 1 241 ? 7.679 13.787 1.141 1.00 82.88 241 GLY A N 1
ATOM 1876 C CA . GLY A 1 241 ? 7.164 12.454 0.805 1.00 82.88 241 GLY A CA 1
ATOM 1877 C C . GLY A 1 241 ? 7.104 11.421 1.934 1.00 82.88 241 GLY A C 1
ATOM 1878 O O . GLY A 1 241 ? 7.656 11.602 3.022 1.00 82.88 241 GLY A O 1
ATOM 1879 N N . VAL A 1 242 ? 6.448 10.293 1.634 1.00 90.25 242 VAL A N 1
ATOM 1880 C CA . VAL A 1 242 ? 6.414 9.078 2.466 1.00 90.25 242 VAL A CA 1
ATOM 1881 C C . VAL A 1 242 ? 7.016 7.917 1.690 1.00 90.25 242 VAL A C 1
ATOM 1883 O O . VAL A 1 242 ? 6.614 7.644 0.561 1.00 90.25 242 VAL A O 1
ATOM 1886 N N . THR A 1 243 ? 7.928 7.187 2.325 1.00 93.31 243 THR A N 1
ATOM 1887 C CA . THR A 1 243 ? 8.533 5.982 1.753 1.00 93.31 243 THR A CA 1
ATOM 1888 C C . THR A 1 243 ? 8.057 4.733 2.484 1.00 93.31 243 THR A C 1
ATOM 1890 O O . THR A 1 243 ? 8.238 4.603 3.697 1.00 93.31 243 THR A O 1
ATOM 1893 N N . VAL A 1 244 ? 7.508 3.775 1.739 1.00 95.31 244 VAL A N 1
ATOM 1894 C CA . VAL A 1 244 ? 7.250 2.421 2.240 1.00 95.31 244 VAL A CA 1
ATOM 1895 C C . VAL A 1 244 ? 8.499 1.561 2.083 1.00 95.31 244 VAL A C 1
ATOM 1897 O O . VAL A 1 244 ? 9.124 1.527 1.026 1.00 95.31 244 VAL A O 1
ATOM 1900 N N . VAL A 1 245 ? 8.869 0.851 3.142 1.00 96.88 245 VAL A N 1
ATOM 1901 C CA . VAL A 1 245 ? 10.085 0.039 3.207 1.00 96.88 245 VAL A CA 1
ATOM 1902 C C . VAL A 1 245 ? 9.690 -1.404 3.434 1.00 96.88 245 VAL A C 1
ATOM 1904 O O . VAL A 1 245 ? 9.229 -1.758 4.517 1.00 96.88 245 VAL A O 1
ATOM 1907 N N . PHE A 1 246 ? 9.893 -2.245 2.428 1.00 96.62 246 PHE A N 1
ATOM 1908 C CA . PHE A 1 246 ? 9.549 -3.660 2.506 1.00 96.62 246 PHE A CA 1
ATOM 1909 C C . PHE A 1 246 ? 10.531 -4.402 3.416 1.00 96.62 246 PHE A C 1
ATOM 1911 O O . PHE A 1 246 ? 11.731 -4.429 3.136 1.00 96.62 246 PHE A O 1
ATOM 1918 N N . GLN A 1 247 ? 10.043 -4.990 4.507 1.00 93.81 247 GLN A N 1
ATOM 1919 C CA . GLN A 1 247 ? 10.872 -5.618 5.541 1.00 93.81 247 GLN A CA 1
ATOM 1920 C C . GLN A 1 247 ? 10.595 -7.114 5.701 1.00 93.81 247 GLN A C 1
ATOM 1922 O O . GLN A 1 247 ? 9.462 -7.571 5.574 1.00 93.81 247 GLN A O 1
ATOM 1927 N N . GLY A 1 248 ? 11.645 -7.875 6.022 1.00 87.75 248 GLY A N 1
ATOM 1928 C CA . GLY A 1 248 ? 11.524 -9.286 6.394 1.00 87.75 248 GLY A CA 1
ATOM 1929 C C . GLY A 1 248 ? 11.060 -9.482 7.841 1.00 87.75 248 GLY A C 1
ATOM 1930 O O . GLY A 1 248 ? 11.232 -8.597 8.678 1.00 87.75 248 GLY A O 1
ATOM 1931 N N . GLY A 1 249 ? 10.503 -10.660 8.145 1.00 71.00 249 GLY A N 1
ATOM 1932 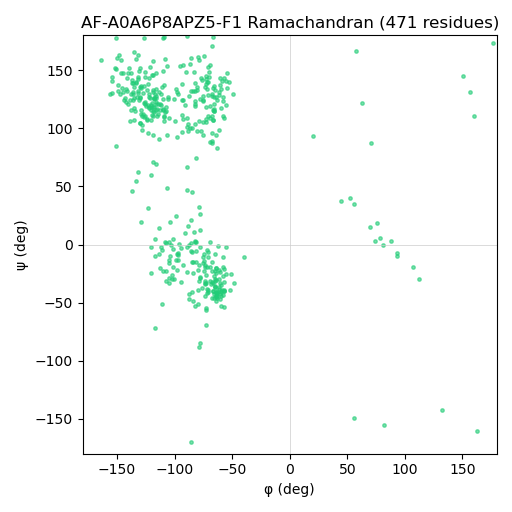C CA . GLY A 1 249 ? 10.056 -11.047 9.488 1.00 71.00 249 GLY A CA 1
ATOM 1933 C C . GLY A 1 249 ? 11.181 -11.475 10.440 1.00 71.00 249 GLY A C 1
ATOM 1934 O O . GLY A 1 249 ? 10.908 -11.785 11.597 1.00 71.00 249 GLY A O 1
ATOM 1935 N N . GLY A 1 250 ? 12.434 -11.508 9.975 1.00 66.19 250 GLY A N 1
ATOM 1936 C CA . GLY A 1 250 ? 13.620 -11.755 10.799 1.00 66.19 250 GLY A CA 1
ATOM 1937 C C . GLY A 1 250 ? 14.067 -13.220 10.863 1.00 66.19 250 GLY A C 1
ATOM 1938 O O . GLY A 1 250 ? 15.183 -13.477 11.314 1.00 66.19 250 GLY A O 1
ATOM 1939 N N . PHE A 1 251 ? 13.268 -14.174 10.365 1.00 58.12 251 PHE A N 1
ATOM 1940 C CA . PHE A 1 251 ? 13.606 -15.603 10.349 1.00 58.12 251 PHE A CA 1
ATOM 1941 C C . PHE A 1 251 ? 13.077 -16.314 9.090 1.00 58.12 251 PHE A C 1
ATOM 1943 O O . PHE A 1 251 ? 11.891 -16.255 8.775 1.00 58.12 251 PHE A O 1
ATOM 1950 N N . GLY A 1 252 ? 13.946 -17.081 8.419 1.00 64.25 252 GLY A N 1
ATOM 1951 C CA . GLY A 1 252 ? 13.576 -17.961 7.302 1.00 64.25 252 GLY A CA 1
ATOM 1952 C C . GLY A 1 252 ? 13.450 -17.269 5.938 1.00 64.25 252 GLY A C 1
ATOM 1953 O O . GLY A 1 252 ? 14.095 -16.255 5.669 1.00 64.25 252 GLY A O 1
ATOM 1954 N N . ASN A 1 253 ? 12.652 -17.866 5.042 1.00 69.06 253 ASN A N 1
ATOM 1955 C CA . ASN A 1 253 ? 12.337 -17.288 3.735 1.00 69.06 253 ASN A CA 1
ATOM 1956 C C . ASN A 1 253 ? 11.323 -16.141 3.906 1.00 69.06 253 ASN A C 1
ATOM 1958 O O . ASN A 1 253 ? 10.102 -16.337 3.944 1.00 69.06 253 ASN A O 1
ATOM 1962 N N . ASP A 1 254 ? 11.858 -14.932 4.015 1.00 86.88 254 ASP A N 1
ATOM 1963 C CA . ASP A 1 254 ? 11.115 -13.678 4.101 1.00 86.88 254 ASP A CA 1
ATOM 1964 C C . ASP A 1 254 ? 10.760 -13.141 2.711 1.00 86.88 254 ASP A C 1
ATOM 1966 O O . ASP A 1 254 ? 10.976 -11.975 2.419 1.00 86.88 254 ASP A O 1
ATOM 1970 N N . SER A 1 255 ? 10.266 -13.996 1.812 1.00 93.06 255 SER A N 1
ATOM 1971 C CA . SER A 1 255 ? 9.766 -13.508 0.524 1.00 93.06 255 SER A CA 1
ATOM 1972 C C . SER A 1 255 ? 8.438 -12.771 0.709 1.00 93.06 255 SER A C 1
ATOM 1974 O O . SER A 1 255 ? 7.565 -13.233 1.454 1.00 93.06 255 SER A O 1
ATOM 1976 N N . LEU A 1 256 ? 8.293 -11.652 0.006 1.00 95.44 256 LEU A N 1
ATOM 1977 C CA . LEU A 1 256 ? 7.101 -10.817 -0.045 1.00 95.44 256 LEU A CA 1
ATOM 1978 C C . LEU A 1 256 ? 6.574 -10.770 -1.477 1.00 95.44 256 LEU A C 1
ATOM 1980 O O . LEU A 1 256 ? 7.338 -10.553 -2.415 1.00 95.44 256 LEU A O 1
ATOM 1984 N N . LYS A 1 257 ? 5.266 -10.959 -1.635 1.00 96.06 257 LYS A N 1
ATOM 1985 C CA . LYS A 1 257 ? 4.562 -10.907 -2.911 1.00 96.06 257 LYS A CA 1
ATOM 1986 C C . LYS A 1 257 ? 3.346 -9.989 -2.823 1.00 96.06 257 LYS A C 1
ATOM 1988 O O . LYS A 1 257 ? 2.545 -10.106 -1.895 1.00 96.06 257 LYS A O 1
ATOM 1993 N N . TYR A 1 258 ? 3.185 -9.147 -3.838 1.00 97.06 258 TYR A N 1
ATOM 1994 C CA . TYR A 1 258 ? 2.089 -8.191 -3.975 1.00 97.06 258 TYR A CA 1
ATOM 1995 C C . TYR A 1 258 ? 1.364 -8.358 -5.313 1.00 97.06 258 TYR A C 1
ATOM 1997 O O . TYR A 1 258 ? 1.973 -8.709 -6.323 1.00 97.06 258 TYR A O 1
ATOM 2005 N N . GLY A 1 259 ? 0.060 -8.087 -5.341 1.00 96.94 259 GLY A N 1
ATOM 2006 C CA . GLY A 1 259 ? -0.669 -7.932 -6.600 1.00 96.94 259 GLY A CA 1
ATOM 2007 C C . GLY A 1 259 ? -0.300 -6.605 -7.262 1.00 96.94 259 GLY A C 1
ATOM 2008 O O . GLY A 1 259 ? 0.388 -6.553 -8.279 1.00 96.94 259 GLY A O 1
ATOM 2009 N N . GLN A 1 260 ? -0.719 -5.507 -6.652 1.00 97.00 260 GLN A N 1
ATOM 2010 C CA . GLN A 1 260 ? -0.555 -4.165 -7.188 1.00 97.00 260 GLN A CA 1
ATOM 2011 C C . GLN A 1 260 ? 0.057 -3.236 -6.143 1.00 97.00 260 GLN A C 1
ATOM 2013 O O . GLN A 1 260 ? -0.370 -3.218 -4.991 1.00 97.00 260 GLN A O 1
ATOM 2018 N N . VAL A 1 261 ? 1.032 -2.436 -6.563 1.00 97.81 261 VAL A N 1
ATOM 2019 C CA . VAL A 1 261 ? 1.582 -1.324 -5.786 1.00 97.81 261 VAL A CA 1
ATOM 2020 C C . VAL A 1 261 ? 1.321 -0.033 -6.556 1.00 97.81 261 VAL A C 1
ATOM 2022 O O . VAL A 1 261 ? 1.665 0.067 -7.732 1.00 97.81 261 VAL A O 1
ATOM 2025 N N . ILE A 1 262 ? 0.681 0.939 -5.912 1.00 95.94 262 ILE A N 1
ATOM 2026 C CA . ILE A 1 262 ? 0.291 2.219 -6.509 1.00 95.94 262 ILE A CA 1
ATOM 2027 C C . ILE A 1 262 ? 0.956 3.345 -5.724 1.00 95.94 262 ILE A C 1
ATOM 2029 O O . ILE A 1 262 ? 0.708 3.506 -4.529 1.00 95.94 262 ILE A O 1
ATOM 2033 N N . LEU A 1 263 ? 1.779 4.138 -6.405 1.00 93.69 263 LEU A N 1
ATOM 2034 C CA . LEU A 1 263 ? 2.342 5.376 -5.876 1.00 93.69 263 LEU A CA 1
ATOM 2035 C C . LEU A 1 263 ? 1.492 6.537 -6.396 1.00 93.69 263 LEU A C 1
ATOM 2037 O O . LEU A 1 263 ? 1.710 7.035 -7.502 1.00 93.69 263 LEU A O 1
ATOM 2041 N N . ALA A 1 264 ? 0.488 6.930 -5.619 1.00 87.81 264 ALA A N 1
ATOM 2042 C CA . ALA A 1 264 ? -0.451 7.984 -5.962 1.00 87.81 264 ALA A CA 1
ATOM 2043 C C . ALA A 1 264 ? 0.032 9.319 -5.372 1.00 87.81 264 ALA A C 1
ATOM 2045 O O . ALA A 1 264 ? 0.222 9.415 -4.176 1.00 87.81 264 ALA A O 1
ATOM 2046 N N . LYS A 1 265 ? 0.210 10.377 -6.172 1.00 85.19 265 LYS A N 1
ATOM 2047 C CA . LYS A 1 265 ? 0.482 11.759 -5.699 1.00 85.19 265 LYS A CA 1
ATOM 2048 C C . LYS A 1 265 ? 1.720 11.979 -4.793 1.00 85.19 265 LYS A C 1
ATOM 2050 O O . LYS A 1 265 ? 2.364 11.066 -4.280 1.00 85.19 265 LYS A O 1
ATOM 2055 N N . GLY A 1 266 ? 2.075 13.258 -4.637 1.00 84.19 266 GLY A N 1
ATOM 2056 C CA . GLY A 1 266 ? 3.193 13.714 -3.802 1.00 84.19 266 GLY A CA 1
ATOM 2057 C C . GLY A 1 266 ? 4.531 13.066 -4.164 1.00 84.19 266 GLY A C 1
ATOM 2058 O O . GLY A 1 266 ? 4.760 12.720 -5.323 1.00 84.19 266 GLY A O 1
ATOM 2059 N N . ASP A 1 267 ? 5.396 12.895 -3.168 1.00 86.94 267 ASP A N 1
ATOM 2060 C CA . ASP A 1 267 ? 6.681 12.196 -3.285 1.00 86.94 267 ASP A CA 1
ATOM 2061 C C . ASP A 1 267 ? 6.633 10.808 -2.608 1.00 86.94 267 ASP A C 1
ATOM 2063 O O . ASP A 1 267 ? 7.475 10.444 -1.785 1.00 86.94 267 ASP A O 1
ATOM 2067 N N . ALA A 1 268 ? 5.592 10.021 -2.909 1.00 89.81 268 ALA A N 1
ATOM 2068 C CA . ALA A 1 268 ? 5.493 8.644 -2.422 1.00 89.81 268 ALA A CA 1
ATOM 2069 C C . ALA A 1 268 ? 6.613 7.754 -3.003 1.00 89.81 268 ALA A C 1
ATOM 2071 O O . ALA A 1 268 ? 6.866 7.747 -4.208 1.00 89.81 268 ALA A O 1
ATOM 2072 N N . GLY A 1 269 ? 7.272 6.969 -2.155 1.00 92.81 269 GLY A N 1
ATOM 2073 C CA . GLY A 1 269 ? 8.384 6.106 -2.546 1.00 92.81 269 GLY A CA 1
ATOM 2074 C C . GLY A 1 269 ? 8.249 4.682 -2.026 1.00 92.81 269 GLY A C 1
ATOM 2075 O O . GLY A 1 269 ? 7.507 4.407 -1.082 1.00 92.81 269 GLY A O 1
ATOM 2076 N N . VAL A 1 270 ? 9.023 3.779 -2.624 1.00 95.75 270 VAL A N 1
ATOM 2077 C CA . VAL A 1 270 ? 9.193 2.405 -2.147 1.00 95.75 270 VAL A CA 1
ATOM 2078 C C . VAL A 1 270 ? 10.667 2.030 -2.094 1.00 95.75 270 VAL A C 1
ATOM 2080 O O . VAL A 1 270 ? 11.448 2.397 -2.969 1.00 95.75 270 VAL A O 1
ATOM 2083 N N . GLU A 1 271 ? 11.044 1.273 -1.070 1.00 96.56 271 GLU A N 1
ATOM 2084 C CA . GLU A 1 271 ? 12.408 0.806 -0.849 1.00 96.56 271 GLU A CA 1
ATOM 2085 C C . GLU A 1 271 ? 12.425 -0.639 -0.361 1.00 96.56 271 GLU A C 1
ATOM 2087 O O . GLU A 1 271 ? 11.524 -1.109 0.336 1.00 96.56 271 GLU A O 1
ATOM 2092 N N . ARG A 1 272 ? 13.517 -1.335 -0.673 1.00 95.38 272 ARG A N 1
ATOM 2093 C CA . ARG A 1 272 ? 13.834 -2.616 -0.055 1.00 95.38 272 ARG A CA 1
ATOM 2094 C C . ARG A 1 272 ? 14.510 -2.380 1.294 1.00 95.38 272 ARG A C 1
ATOM 2096 O O . ARG A 1 272 ? 15.554 -1.736 1.360 1.00 95.38 272 ARG A O 1
ATOM 2103 N N . GLY A 1 273 ? 13.950 -2.929 2.364 1.00 94.88 273 GLY A N 1
ATOM 2104 C CA . GLY A 1 273 ? 14.593 -2.950 3.672 1.00 94.88 273 GLY A CA 1
ATOM 2105 C C . GLY A 1 273 ? 15.757 -3.939 3.716 1.00 94.88 273 GLY A C 1
ATOM 2106 O O . GLY A 1 273 ? 15.699 -5.019 3.132 1.00 94.88 273 GLY A O 1
ATOM 2107 N N . SER A 1 274 ? 16.807 -3.605 4.466 1.00 91.81 274 SER A N 1
ATOM 2108 C CA . SER A 1 274 ? 17.979 -4.476 4.657 1.00 91.81 274 SER A CA 1
ATOM 2109 C C . SER A 1 274 ? 17.660 -5.785 5.391 1.00 91.81 274 SER A C 1
ATOM 2111 O O . SER A 1 274 ? 18.410 -6.753 5.279 1.00 91.81 274 SER A O 1
ATOM 2113 N N . SER A 1 275 ? 16.541 -5.840 6.122 1.00 92.00 275 SER A N 1
ATOM 2114 C CA . SER A 1 275 ? 16.054 -7.059 6.774 1.00 92.00 275 SER A CA 1
ATOM 2115 C C . SER A 1 275 ? 15.417 -8.058 5.801 1.00 92.00 275 SER A C 1
ATOM 2117 O O . SER A 1 275 ? 15.253 -9.224 6.158 1.00 92.00 275 SER A O 1
ATOM 2119 N N . LEU A 1 276 ? 15.066 -7.643 4.577 1.00 92.88 276 LEU A N 1
ATOM 2120 C CA . LEU A 1 276 ? 14.393 -8.496 3.601 1.00 92.88 276 LEU A CA 1
ATOM 2121 C C . LEU A 1 276 ? 15.384 -9.421 2.880 1.00 92.88 276 LEU A C 1
ATOM 2123 O O . LEU A 1 276 ? 16.026 -9.032 1.900 1.00 92.88 276 LEU A O 1
ATOM 2127 N N . ARG A 1 277 ? 15.487 -10.668 3.355 1.00 89.94 277 ARG A N 1
ATOM 2128 C CA . ARG A 1 277 ? 16.399 -11.688 2.801 1.00 89.94 277 ARG A CA 1
ATOM 2129 C C . ARG A 1 277 ? 15.801 -12.530 1.666 1.00 89.94 277 ARG A C 1
ATOM 2131 O O . ARG A 1 277 ? 16.562 -13.112 0.903 1.00 89.94 277 ARG A O 1
ATOM 2138 N N . GLY A 1 278 ? 14.472 -12.639 1.588 1.00 91.94 278 GLY A N 1
ATOM 2139 C CA . GLY A 1 278 ? 13.769 -13.399 0.543 1.00 91.94 278 GLY A CA 1
ATOM 2140 C C . GLY A 1 278 ? 13.527 -12.585 -0.730 1.00 91.94 278 GLY A C 1
ATOM 2141 O O . GLY A 1 278 ? 14.048 -11.487 -0.864 1.00 91.94 278 GLY A O 1
ATOM 2142 N N . LYS A 1 279 ? 12.722 -13.094 -1.666 1.00 94.19 279 LYS A N 1
ATOM 2143 C CA . LYS A 1 279 ? 12.357 -12.359 -2.887 1.00 94.19 279 LYS A CA 1
ATOM 2144 C C . LYS A 1 279 ? 11.291 -11.299 -2.618 1.00 94.19 279 LYS A C 1
ATOM 2146 O O . LYS A 1 279 ? 10.380 -11.534 -1.833 1.00 94.19 279 LYS A O 1
ATOM 2151 N N . LEU A 1 280 ? 11.379 -10.163 -3.295 1.00 96.81 280 LEU A N 1
ATOM 2152 C CA . LEU A 1 280 ? 10.372 -9.111 -3.332 1.00 96.81 280 LEU A CA 1
ATOM 2153 C C . LEU A 1 280 ? 9.716 -9.102 -4.713 1.00 96.81 280 LEU A C 1
ATOM 2155 O O . LEU A 1 280 ? 10.349 -8.736 -5.703 1.00 96.81 280 LEU A O 1
ATOM 2159 N N . GLU A 1 281 ? 8.452 -9.502 -4.776 1.00 97.69 281 GLU A N 1
ATOM 2160 C CA . GLU A 1 281 ? 7.715 -9.685 -6.024 1.00 97.69 281 GLU A CA 1
ATOM 2161 C C . GLU A 1 281 ? 6.449 -8.819 -6.068 1.00 97.69 281 GLU A C 1
ATOM 2163 O O . GLU A 1 281 ? 5.748 -8.672 -5.066 1.00 97.69 281 GLU A O 1
ATOM 2168 N N . ALA A 1 282 ? 6.116 -8.284 -7.242 1.00 97.94 282 ALA A N 1
ATOM 2169 C CA . ALA A 1 282 ? 4.831 -7.638 -7.499 1.00 97.94 282 ALA A CA 1
ATOM 2170 C C . ALA A 1 282 ? 4.305 -7.965 -8.905 1.00 97.94 282 ALA A C 1
ATOM 2172 O O . ALA A 1 282 ? 5.072 -8.030 -9.866 1.00 97.94 282 ALA A O 1
ATOM 2173 N N . GLU A 1 283 ? 2.989 -8.132 -9.068 1.00 97.94 283 GLU A N 1
ATOM 2174 C CA . GLU A 1 283 ? 2.410 -8.258 -10.416 1.00 97.94 283 GLU A CA 1
ATOM 2175 C C . GLU A 1 283 ? 2.406 -6.899 -11.139 1.00 97.94 283 GLU A C 1
ATOM 2177 O O . GLU A 1 283 ? 2.552 -6.834 -12.359 1.00 97.94 283 GLU A O 1
ATOM 2182 N N . SER A 1 284 ? 2.269 -5.788 -10.412 1.00 97.94 284 SER A N 1
ATOM 2183 C CA . SER A 1 284 ? 2.253 -4.461 -11.029 1.00 97.94 284 SER A CA 1
ATOM 2184 C C . SER A 1 284 ? 2.701 -3.328 -10.108 1.00 97.94 284 SER A C 1
ATOM 2186 O O . SER A 1 284 ? 2.388 -3.322 -8.918 1.00 97.94 284 SER A O 1
ATOM 2188 N N . LEU A 1 285 ? 3.396 -2.351 -10.694 1.00 97.56 285 LEU A N 1
ATOM 2189 C CA . LEU A 1 285 ? 3.745 -1.067 -10.097 1.00 97.56 285 LEU A CA 1
ATOM 2190 C C . LEU A 1 285 ? 3.190 0.053 -10.984 1.00 97.56 285 LEU A C 1
ATOM 2192 O O . LEU A 1 285 ? 3.596 0.180 -12.141 1.00 97.56 285 LEU A O 1
ATOM 2196 N N . TYR A 1 286 ? 2.289 0.858 -10.426 1.00 95.25 286 TYR A N 1
ATOM 2197 C CA . TYR A 1 286 ? 1.709 2.034 -11.074 1.00 95.25 286 TYR A CA 1
ATOM 2198 C C . TYR A 1 286 ? 2.192 3.300 -10.377 1.00 95.25 286 TYR A C 1
ATOM 2200 O O . TYR A 1 286 ? 2.092 3.409 -9.154 1.00 95.25 286 TYR A O 1
ATOM 2208 N N . VAL A 1 287 ? 2.702 4.261 -11.142 1.00 92.19 287 VAL A N 1
ATOM 2209 C CA . VAL A 1 287 ? 3.286 5.492 -10.592 1.00 92.19 287 VAL A CA 1
ATOM 2210 C C . VAL A 1 287 ? 2.588 6.703 -11.182 1.00 92.19 287 VAL A C 1
ATOM 2212 O O . VAL A 1 287 ? 2.798 7.043 -12.338 1.00 92.19 287 VAL A O 1
ATOM 2215 N N . THR A 1 288 ? 1.771 7.372 -10.375 1.00 88.50 288 THR A N 1
ATOM 2216 C CA . THR A 1 288 ? 1.017 8.575 -10.765 1.00 88.50 288 THR A CA 1
ATOM 2217 C C . THR A 1 288 ? 1.338 9.745 -9.834 1.00 88.50 288 THR A C 1
ATOM 2219 O O . THR A 1 288 ? 0.464 10.546 -9.490 1.00 88.50 288 THR A O 1
ATOM 2222 N N . ASN A 1 289 ? 2.563 9.780 -9.317 1.00 84.31 289 ASN A N 1
ATOM 2223 C CA . ASN A 1 289 ? 3.027 10.789 -8.379 1.00 84.31 289 ASN A CA 1
ATOM 2224 C C . ASN A 1 289 ? 4.043 11.747 -9.014 1.00 84.31 289 ASN A C 1
ATOM 2226 O O . ASN A 1 289 ? 4.399 11.616 -10.181 1.00 84.31 289 ASN A O 1
ATOM 2230 N N . ASN A 1 290 ? 4.503 12.721 -8.228 1.00 80.50 290 ASN A N 1
ATOM 2231 C CA . ASN A 1 290 ? 5.401 13.781 -8.681 1.00 80.50 290 ASN A CA 1
ATOM 2232 C C . ASN A 1 290 ? 6.867 13.479 -8.327 1.00 80.50 290 ASN A C 1
ATOM 2234 O O . ASN A 1 290 ? 7.662 14.400 -8.146 1.00 80.50 290 ASN A O 1
ATOM 2238 N N . ARG A 1 291 ? 7.237 12.209 -8.149 1.00 82.06 291 ARG A N 1
ATOM 2239 C CA . ARG A 1 291 ? 8.590 11.846 -7.729 1.00 82.06 291 ARG A CA 1
ATOM 2240 C C . ARG A 1 291 ? 9.568 11.992 -8.890 1.00 82.06 291 ARG A C 1
ATOM 2242 O O . ARG A 1 291 ? 9.370 11.394 -9.938 1.00 82.06 291 ARG A O 1
ATOM 2249 N N . THR A 1 292 ? 10.670 12.713 -8.696 1.00 86.31 292 THR A N 1
ATOM 2250 C CA . THR A 1 292 ? 11.680 12.915 -9.753 1.00 86.31 292 THR A CA 1
ATOM 2251 C C . THR A 1 292 ? 12.536 11.679 -10.022 1.00 86.31 292 THR A C 1
ATOM 2253 O O . THR A 1 292 ? 12.936 11.430 -11.160 1.00 86.31 292 THR A O 1
ATOM 2256 N N . HIS A 1 293 ? 12.805 10.881 -8.988 1.00 88.75 293 HIS A N 1
ATOM 2257 C CA . HIS A 1 293 ? 13.660 9.698 -9.066 1.00 88.75 293 HIS A CA 1
ATOM 2258 C C . HIS A 1 293 ? 12.918 8.449 -8.588 1.00 88.75 293 HIS A C 1
ATOM 2260 O O . HIS A 1 293 ? 12.679 8.264 -7.389 1.00 88.75 293 HIS A O 1
ATOM 2266 N N . LEU A 1 294 ? 12.574 7.573 -9.531 1.00 90.75 294 LEU A N 1
ATOM 2267 C CA . LEU A 1 294 ? 11.887 6.317 -9.259 1.00 90.75 294 LEU A CA 1
ATOM 2268 C C . LEU A 1 294 ? 12.892 5.172 -9.093 1.00 90.75 294 LEU A C 1
ATOM 2270 O O . LEU A 1 294 ? 13.508 4.730 -10.061 1.00 90.75 294 LEU A O 1
ATOM 2274 N N . ASN A 1 295 ? 13.005 4.657 -7.870 1.00 93.94 295 ASN A N 1
ATOM 2275 C CA . ASN A 1 295 ? 13.732 3.424 -7.582 1.00 93.94 295 ASN A CA 1
ATOM 2276 C C . ASN A 1 295 ? 12.744 2.256 -7.499 1.00 93.94 295 ASN A C 1
ATOM 2278 O O . ASN A 1 295 ? 11.736 2.343 -6.798 1.00 93.94 295 ASN A O 1
ATOM 2282 N N . ILE A 1 296 ? 13.043 1.164 -8.197 1.00 95.81 296 ILE A N 1
ATOM 2283 C CA . ILE A 1 296 ? 12.205 -0.032 -8.283 1.00 95.81 296 ILE A CA 1
ATOM 2284 C C . ILE A 1 296 ? 12.900 -1.164 -7.508 1.00 95.81 296 ILE A C 1
ATOM 2286 O O . ILE A 1 296 ? 13.898 -1.709 -7.991 1.00 95.81 296 ILE A O 1
ATOM 2290 N N . PRO A 1 297 ? 12.397 -1.527 -6.311 1.00 96.94 297 PRO A N 1
ATOM 2291 C CA . PRO A 1 297 ? 13.074 -2.464 -5.413 1.00 96.94 297 PRO A CA 1
ATOM 2292 C C . PRO A 1 297 ? 12.780 -3.947 -5.679 1.00 96.94 297 PRO A C 1
ATOM 2294 O O . PRO A 1 297 ? 13.350 -4.802 -5.001 1.00 96.94 297 PRO A O 1
ATOM 2297 N N . PHE A 1 298 ? 11.874 -4.256 -6.607 1.00 97.69 298 PHE A N 1
ATOM 2298 C CA . PHE A 1 298 ? 11.377 -5.611 -6.837 1.00 97.69 298 PHE A CA 1
ATOM 2299 C C . PHE A 1 298 ? 12.416 -6.487 -7.542 1.00 97.69 298 PHE A C 1
ATOM 2301 O O . PHE A 1 298 ? 13.019 -6.072 -8.530 1.00 97.69 298 PHE A O 1
ATOM 2308 N N . ASP A 1 299 ? 12.576 -7.716 -7.053 1.00 96.69 299 ASP A N 1
ATOM 2309 C CA . ASP A 1 299 ? 13.336 -8.766 -7.736 1.00 96.69 299 ASP A CA 1
ATOM 2310 C C . ASP A 1 299 ? 12.563 -9.270 -8.953 1.00 96.69 299 ASP A C 1
ATOM 2312 O O . ASP A 1 299 ? 13.147 -9.525 -10.004 1.00 96.69 299 ASP A O 1
ATOM 2316 N N . ARG A 1 300 ? 11.232 -9.370 -8.815 1.00 96.38 300 ARG A N 1
ATOM 2317 C CA . ARG A 1 300 ? 10.327 -9.679 -9.922 1.00 96.38 300 ARG A CA 1
ATOM 2318 C C . ARG A 1 300 ? 9.169 -8.695 -9.983 1.00 96.38 300 ARG A C 1
ATOM 2320 O O . ARG A 1 300 ? 8.450 -8.515 -9.003 1.00 96.38 300 ARG A O 1
ATOM 2327 N N . LEU A 1 301 ? 8.966 -8.097 -11.145 1.00 97.44 301 LEU A N 1
ATOM 2328 C CA . LEU A 1 301 ? 7.876 -7.180 -11.437 1.00 97.44 301 LEU A CA 1
ATOM 2329 C C . LEU A 1 301 ? 7.306 -7.538 -12.802 1.00 97.44 301 LEU A C 1
ATOM 2331 O O . LEU A 1 301 ? 8.052 -7.549 -13.769 1.00 97.44 301 LEU A O 1
ATOM 2335 N N . LYS A 1 302 ? 6.004 -7.809 -12.906 1.00 97.25 302 LYS A N 1
ATOM 2336 C CA . LYS A 1 302 ? 5.396 -8.177 -14.196 1.00 97.25 302 LYS A CA 1
ATOM 2337 C C . LYS A 1 302 ? 4.996 -6.963 -15.037 1.00 97.25 302 LYS A C 1
ATOM 2339 O O . LYS A 1 302 ? 5.211 -6.958 -16.248 1.00 97.25 302 LYS A O 1
ATOM 2344 N N . THR A 1 303 ? 4.442 -5.929 -14.409 1.00 98.00 303 THR A N 1
ATOM 2345 C CA . THR A 1 303 ? 4.022 -4.694 -15.088 1.00 98.00 303 THR A CA 1
ATOM 2346 C C . THR A 1 303 ? 4.611 -3.462 -14.414 1.00 98.00 303 THR A C 1
ATOM 2348 O O . THR A 1 303 ? 4.458 -3.286 -13.208 1.00 98.00 303 THR A O 1
ATOM 2351 N N . LEU A 1 304 ? 5.220 -2.582 -15.203 1.00 96.62 304 LEU A N 1
ATOM 2352 C CA . LEU A 1 304 ? 5.612 -1.238 -14.792 1.00 96.62 304 LEU A CA 1
ATOM 2353 C C . LEU A 1 304 ? 4.864 -0.224 -15.655 1.00 96.62 304 LEU A C 1
ATOM 2355 O O . LEU A 1 304 ? 5.053 -0.215 -16.870 1.00 96.62 304 LEU A O 1
ATOM 2359 N N . ASP A 1 305 ? 4.039 0.623 -15.042 1.00 95.12 305 ASP A N 1
ATOM 2360 C CA . ASP A 1 305 ? 3.325 1.688 -15.749 1.00 95.12 305 ASP A CA 1
ATOM 2361 C C . ASP A 1 305 ? 3.509 3.038 -15.051 1.00 95.12 305 ASP A C 1
ATOM 2363 O O . ASP A 1 305 ? 3.068 3.268 -13.923 1.00 95.12 305 ASP A O 1
ATOM 2367 N N . VAL A 1 306 ? 4.167 3.938 -15.769 1.00 91.44 306 VAL A N 1
ATOM 2368 C CA . VAL A 1 306 ? 4.290 5.359 -15.472 1.00 91.44 306 VAL A CA 1
ATOM 2369 C C . VAL A 1 306 ? 3.540 6.086 -16.594 1.00 91.44 306 VAL A C 1
ATOM 2371 O O . VAL A 1 306 ? 4.110 6.297 -17.672 1.00 91.44 306 VAL A O 1
ATOM 2374 N N . PRO A 1 307 ? 2.234 6.364 -16.422 1.00 83.94 307 PRO A N 1
ATOM 2375 C CA . PRO A 1 307 ? 1.416 6.976 -17.456 1.00 83.94 307 PRO A CA 1
ATOM 2376 C C . PRO A 1 307 ? 1.801 8.435 -17.702 1.00 83.94 307 PRO A C 1
ATOM 2378 O O . PRO A 1 307 ? 2.249 9.146 -16.807 1.00 83.94 307 PRO A O 1
ATOM 2381 N N . SER A 1 308 ? 1.512 8.908 -18.914 1.00 69.69 308 SER A N 1
ATOM 2382 C CA . SER A 1 308 ? 1.565 10.331 -19.237 1.00 69.69 308 SER A CA 1
ATOM 2383 C C . SER A 1 308 ? 0.399 11.052 -18.553 1.00 69.69 308 SER A C 1
ATOM 2385 O O . SER A 1 308 ? -0.753 10.855 -18.950 1.00 69.69 308 SER A O 1
ATOM 2387 N N . GLY A 1 309 ? 0.665 11.881 -17.542 1.00 61.50 309 GLY A N 1
ATOM 2388 C CA . GLY A 1 309 ? -0.366 12.714 -16.919 1.00 61.50 309 GLY A CA 1
ATOM 2389 C C . GLY A 1 309 ? -0.059 13.152 -15.486 1.00 61.50 309 GLY A C 1
ATOM 2390 O O . GLY A 1 309 ? 0.242 12.327 -14.634 1.00 61.50 309 GLY A O 1
ATOM 2391 N N . LEU A 1 310 ? -0.239 14.461 -15.256 1.00 48.81 310 LEU A N 1
ATOM 2392 C CA . LEU A 1 310 ? 0.060 15.266 -14.059 1.00 48.81 310 LEU A CA 1
ATOM 2393 C C . LEU A 1 310 ? 1.566 15.478 -13.790 1.00 48.81 310 LEU A C 1
ATOM 2395 O O . LEU A 1 310 ? 2.195 14.792 -12.997 1.00 48.81 310 LEU A O 1
ATOM 2399 N N . LYS A 1 311 ? 2.078 16.547 -14.423 1.00 55.12 311 LYS A N 1
ATOM 2400 C CA . LYS A 1 311 ? 3.338 17.276 -14.174 1.00 55.12 311 LYS A CA 1
ATOM 2401 C C . LYS A 1 311 ? 4.664 16.695 -14.680 1.00 55.12 311 LYS A C 1
ATOM 2403 O O . LYS A 1 311 ? 5.672 17.318 -14.381 1.00 55.12 311 LYS A O 1
ATOM 2408 N N . ASP A 1 312 ? 4.691 15.594 -15.437 1.00 62.59 312 ASP A N 1
ATOM 2409 C CA . ASP A 1 312 ? 5.924 15.081 -16.076 1.00 62.59 312 ASP A CA 1
ATOM 2410 C C . ASP A 1 312 ? 7.141 15.084 -15.140 1.00 62.59 312 ASP A C 1
ATOM 2412 O O . ASP A 1 312 ? 8.233 15.440 -15.536 1.00 62.59 312 ASP A O 1
ATOM 2416 N N . VAL A 1 313 ? 6.973 14.779 -13.852 1.00 68.62 313 VAL A N 1
ATOM 2417 C CA . VAL A 1 313 ? 8.037 15.094 -12.880 1.00 68.62 313 VAL A CA 1
ATOM 2418 C C . VAL A 1 313 ? 9.105 14.006 -12.843 1.00 68.62 313 VAL A C 1
ATOM 2420 O O . VAL A 1 313 ? 10.247 14.271 -12.469 1.00 68.62 313 VAL A O 1
ATOM 2423 N N . VAL A 1 314 ? 8.752 12.773 -13.224 1.00 76.81 314 VAL A N 1
ATOM 2424 C CA . VAL A 1 314 ? 9.678 11.640 -13.164 1.00 76.81 314 VAL A CA 1
ATOM 2425 C C . VAL A 1 314 ? 10.771 11.826 -14.210 1.00 76.81 314 VAL A C 1
ATOM 2427 O O . VAL A 1 314 ? 10.530 11.698 -15.411 1.00 76.81 314 VAL A O 1
ATOM 2430 N N . GLY A 1 315 ? 11.975 12.120 -13.721 1.00 81.56 315 GLY A N 1
ATOM 2431 C CA . GLY A 1 315 ? 13.162 12.364 -14.525 1.00 81.56 315 GLY A CA 1
ATOM 2432 C C . GLY A 1 315 ? 14.018 11.119 -14.721 1.00 8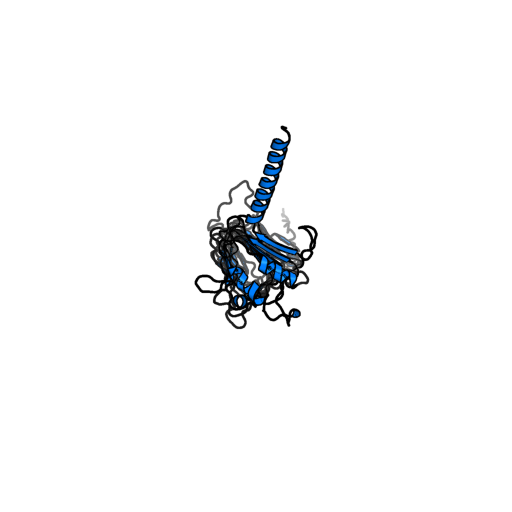1.56 315 GLY A C 1
ATOM 2433 O O . GLY A 1 315 ? 14.626 10.953 -15.769 1.00 81.56 315 GLY A O 1
ATOM 2434 N N . THR A 1 316 ? 14.060 10.203 -13.752 1.00 87.44 316 THR A N 1
ATOM 2435 C CA . THR A 1 316 ? 14.866 8.975 -13.872 1.00 87.44 316 THR A CA 1
ATOM 2436 C C . THR A 1 316 ? 14.154 7.764 -13.295 1.00 87.44 316 THR A C 1
ATOM 2438 O O . THR A 1 316 ? 13.489 7.872 -12.263 1.00 87.44 316 THR A O 1
ATOM 2441 N N . VAL A 1 317 ? 14.401 6.595 -13.883 1.00 91.75 317 VAL A N 1
ATOM 2442 C CA . VAL A 1 317 ? 13.987 5.291 -13.358 1.00 91.75 317 VAL A CA 1
ATOM 2443 C C . VAL A 1 317 ? 15.207 4.387 -13.179 1.00 91.75 317 VAL A C 1
ATOM 2445 O O . VAL A 1 317 ? 16.094 4.363 -14.029 1.00 91.75 317 VAL A O 1
ATOM 2448 N N . ALA A 1 318 ? 15.263 3.656 -12.067 1.00 94.69 318 ALA A N 1
ATOM 2449 C CA . ALA A 1 318 ? 16.333 2.713 -11.769 1.00 94.69 318 ALA A CA 1
ATOM 2450 C C . ALA A 1 318 ? 15.785 1.461 -11.079 1.00 94.69 318 ALA A C 1
ATOM 2452 O O . ALA A 1 318 ? 15.022 1.548 -10.117 1.00 94.69 318 ALA A O 1
ATOM 2453 N N . MET A 1 319 ? 16.211 0.288 -11.533 1.00 95.06 319 MET A N 1
ATOM 2454 C CA . MET A 1 319 ? 16.060 -0.959 -10.791 1.00 95.06 319 MET A CA 1
ATOM 2455 C C . MET A 1 319 ? 17.183 -1.073 -9.766 1.00 95.06 319 MET A C 1
ATOM 2457 O O . MET A 1 319 ? 18.337 -0.768 -10.061 1.00 95.06 319 MET A O 1
ATOM 2461 N N . THR A 1 320 ? 16.857 -1.536 -8.562 1.00 93.94 320 THR A N 1
ATOM 2462 C CA . THR A 1 320 ? 17.853 -1.689 -7.488 1.00 93.94 320 THR A CA 1
ATOM 2463 C C . THR A 1 320 ? 18.111 -3.143 -7.100 1.00 93.94 320 THR A C 1
ATOM 2465 O O . THR A 1 320 ? 19.009 -3.403 -6.303 1.00 93.94 320 THR A O 1
ATOM 2468 N N . SER A 1 321 ? 17.332 -4.096 -7.622 1.00 93.25 321 SER A N 1
ATOM 2469 C CA . SER A 1 321 ? 17.522 -5.526 -7.356 1.00 93.25 321 SER A CA 1
ATOM 2470 C C . SER A 1 321 ? 18.584 -6.141 -8.283 1.00 93.25 321 SER A C 1
ATOM 2472 O O . SER A 1 321 ? 18.486 -5.964 -9.500 1.00 93.25 321 SER A O 1
ATOM 2474 N N . PRO A 1 322 ? 19.551 -6.920 -7.756 1.00 91.69 322 PRO A N 1
ATOM 2475 C CA . PRO A 1 322 ? 20.472 -7.708 -8.575 1.00 91.69 322 PRO A CA 1
ATOM 2476 C C . PRO A 1 322 ? 19.772 -8.693 -9.524 1.00 91.69 322 PRO A C 1
ATOM 2478 O O . PRO A 1 322 ? 20.198 -8.824 -10.669 1.00 91.69 322 PRO A O 1
ATOM 2481 N N . ASP A 1 323 ? 18.686 -9.340 -9.081 1.00 91.88 323 ASP A N 1
ATOM 2482 C CA . ASP A 1 323 ? 17.911 -10.279 -9.905 1.00 91.88 323 ASP A CA 1
ATOM 2483 C C . ASP A 1 323 ? 17.293 -9.542 -11.099 1.00 91.88 323 ASP A C 1
ATOM 2485 O O . ASP A 1 323 ? 17.442 -9.971 -12.245 1.00 91.88 323 ASP A O 1
ATOM 2489 N N . ALA A 1 324 ? 16.683 -8.379 -10.860 1.00 91.88 324 ALA A N 1
ATOM 2490 C CA . ALA A 1 324 ? 16.119 -7.561 -11.929 1.00 91.88 324 ALA A CA 1
ATOM 2491 C C . ALA A 1 324 ? 17.204 -7.056 -12.901 1.00 91.88 324 ALA A C 1
ATOM 2493 O O . ALA A 1 324 ? 17.036 -7.136 -14.119 1.00 91.88 324 ALA A O 1
ATOM 2494 N N . LEU A 1 325 ? 18.355 -6.623 -12.374 1.00 94.38 325 LEU A N 1
ATOM 2495 C CA . LEU A 1 325 ? 19.502 -6.144 -13.155 1.00 94.38 325 LEU A CA 1
ATOM 2496 C C . LEU A 1 325 ? 20.247 -7.250 -13.922 1.00 94.38 325 LEU A C 1
ATOM 2498 O O . LEU A 1 325 ? 21.071 -6.925 -14.778 1.00 94.38 325 LEU A O 1
ATOM 2502 N N . SER A 1 326 ? 19.960 -8.528 -13.652 1.00 91.81 326 SER A N 1
ATOM 2503 C CA . SER A 1 326 ? 20.453 -9.671 -14.437 1.00 91.81 326 SER A CA 1
ATOM 2504 C C . SER A 1 326 ? 19.639 -9.926 -15.714 1.00 91.81 326 SER A C 1
ATOM 2506 O O . SER A 1 326 ? 20.123 -10.597 -16.620 1.00 91.81 326 SER A O 1
ATOM 2508 N N . GLY A 1 327 ? 18.438 -9.339 -15.826 1.00 86.56 327 GLY A N 1
ATOM 2509 C CA . GLY A 1 327 ? 17.469 -9.589 -16.905 1.00 86.56 327 GLY A CA 1
ATOM 2510 C C . GLY A 1 327 ? 16.260 -10.408 -16.438 1.00 86.56 327 GLY A C 1
ATOM 2511 O O . GLY A 1 327 ? 15.177 -10.293 -17.008 1.00 86.56 327 GLY A O 1
ATOM 2512 N N . ALA A 1 328 ? 16.388 -11.115 -15.310 1.00 91.00 328 ALA A N 1
ATOM 2513 C CA . ALA A 1 328 ? 15.359 -11.975 -14.723 1.00 91.00 328 ALA A CA 1
ATOM 2514 C C . ALA A 1 328 ? 14.242 -11.224 -13.956 1.00 91.00 328 ALA A C 1
ATOM 2516 O O . ALA A 1 328 ? 13.592 -11.797 -13.077 1.00 91.00 328 ALA A O 1
ATOM 2517 N N . SER A 1 329 ? 13.976 -9.959 -14.303 1.00 89.31 329 SER A N 1
ATOM 2518 C CA . SER A 1 329 ? 12.952 -9.115 -13.659 1.00 89.31 329 SER A CA 1
ATOM 2519 C C . SER A 1 329 ? 11.524 -9.639 -13.839 1.00 89.31 329 SER A C 1
ATOM 2521 O O . SER A 1 329 ? 10.634 -9.281 -13.077 1.00 89.31 329 SER A O 1
ATOM 2523 N N . GLY A 1 330 ? 11.275 -10.487 -14.841 1.00 91.31 330 GLY A N 1
ATOM 2524 C CA . GLY A 1 330 ? 9.937 -11.002 -15.141 1.00 91.31 330 GLY A CA 1
ATOM 2525 C C . GLY A 1 330 ? 8.970 -9.960 -15.714 1.00 91.31 330 GLY A C 1
ATOM 2526 O O . GLY A 1 330 ? 7.769 -10.221 -15.733 1.00 91.31 330 GLY A O 1
ATOM 2527 N N . LEU A 1 331 ? 9.472 -8.807 -16.172 1.00 95.12 331 LEU A N 1
ATOM 2528 C CA . LEU A 1 331 ? 8.654 -7.771 -16.802 1.00 95.12 331 LEU A CA 1
ATOM 2529 C C . LEU A 1 331 ? 8.078 -8.270 -18.126 1.00 95.12 331 LEU A C 1
ATOM 2531 O O . LEU A 1 331 ? 8.801 -8.579 -19.069 1.00 95.12 331 LEU A O 1
ATOM 2535 N N . GLU A 1 332 ? 6.753 -8.273 -18.207 1.00 96.44 332 GLU A N 1
ATOM 2536 C CA . GLU A 1 332 ? 5.992 -8.579 -19.416 1.00 96.44 332 GLU A CA 1
ATOM 2537 C C . GLU A 1 332 ? 5.450 -7.307 -20.084 1.00 96.44 332 GLU A C 1
ATOM 2539 O O . GLU A 1 332 ? 5.214 -7.296 -21.293 1.00 96.44 332 GLU A O 1
ATOM 2544 N N . SER A 1 333 ? 5.239 -6.232 -19.318 1.00 96.94 333 SER A N 1
ATOM 2545 C CA . SER A 1 333 ? 4.685 -4.970 -19.814 1.00 96.94 333 SER A CA 1
ATOM 2546 C C . SER A 1 333 ? 5.388 -3.774 -19.177 1.00 96.94 333 SER A C 1
ATOM 2548 O O . SER A 1 333 ? 5.354 -3.608 -17.959 1.00 96.94 333 SER A O 1
ATOM 2550 N N . ILE A 1 334 ? 5.985 -2.917 -20.005 1.00 95.94 334 ILE A N 1
ATOM 2551 C CA . ILE A 1 334 ? 6.642 -1.676 -19.583 1.00 95.94 334 ILE A CA 1
ATOM 2552 C C . ILE A 1 334 ? 5.993 -0.500 -20.306 1.00 95.94 334 ILE A C 1
ATOM 2554 O O . ILE A 1 334 ? 5.863 -0.518 -21.528 1.00 95.94 334 ILE A O 1
ATOM 2558 N N . SER A 1 335 ? 5.614 0.520 -19.545 1.00 94.44 335 SER A N 1
ATOM 2559 C CA . SER A 1 335 ? 5.116 1.803 -20.027 1.00 94.44 335 SER A CA 1
ATOM 2560 C C . SER A 1 335 ? 5.792 2.911 -19.223 1.00 94.44 335 SER A C 1
ATOM 2562 O O . SER A 1 335 ? 5.525 3.085 -18.039 1.00 94.44 335 SER A O 1
ATOM 2564 N N . LEU A 1 336 ? 6.713 3.626 -19.860 1.00 92.56 336 LEU A N 1
ATOM 2565 C CA . LEU A 1 336 ? 7.454 4.753 -19.301 1.00 92.56 336 LEU A CA 1
ATOM 2566 C C . LEU A 1 336 ? 7.132 5.990 -20.134 1.00 92.56 336 LEU A C 1
ATOM 2568 O O . LEU A 1 336 ? 7.733 6.204 -21.183 1.00 92.56 336 LEU A O 1
ATOM 2572 N N . ARG A 1 337 ? 6.151 6.786 -19.705 1.00 88.56 337 ARG A N 1
ATOM 2573 C CA . ARG A 1 337 ? 5.664 7.938 -20.471 1.00 88.56 337 ARG A CA 1
ATOM 2574 C C . ARG A 1 337 ? 5.767 9.219 -19.640 1.00 88.56 337 ARG A C 1
ATOM 2576 O O . ARG A 1 337 ? 4.864 9.519 -18.871 1.00 88.56 337 ARG A O 1
ATOM 2583 N N . SER A 1 338 ? 6.853 9.974 -19.816 1.00 85.12 338 SER A N 1
ATOM 2584 C CA . SER A 1 338 ? 7.073 11.290 -19.185 1.00 85.12 338 SER A CA 1
ATOM 2585 C C . SER A 1 338 ? 7.917 12.166 -20.105 1.00 85.12 338 SER A C 1
ATOM 2587 O O . SER A 1 338 ? 8.922 11.698 -20.642 1.00 85.12 338 SER A O 1
ATOM 2589 N N . TYR A 1 339 ? 7.563 13.443 -20.259 1.00 81.38 339 TYR A N 1
ATOM 2590 C CA . TYR A 1 339 ? 8.408 14.379 -21.011 1.00 81.38 339 TYR A CA 1
ATOM 2591 C C . TYR A 1 339 ? 9.730 14.701 -20.289 1.00 81.38 339 TYR A C 1
ATOM 2593 O O . TYR A 1 339 ? 10.699 15.092 -20.931 1.00 81.38 339 TYR A O 1
ATOM 2601 N N . GLU A 1 340 ? 9.844 14.474 -18.980 1.00 84.06 340 GLU A N 1
ATOM 2602 C CA . GLU A 1 340 ? 11.117 14.704 -18.282 1.00 84.06 340 GLU A CA 1
ATOM 2603 C C . GLU A 1 340 ? 11.990 13.462 -18.146 1.00 84.06 340 GLU A C 1
ATOM 2605 O O . GLU A 1 340 ? 13.118 13.589 -17.670 1.00 84.06 340 GLU A O 1
ATOM 2610 N N . PHE A 1 341 ? 11.539 12.281 -18.597 1.00 86.31 341 PHE A N 1
ATOM 2611 C CA . PHE A 1 341 ? 12.368 11.078 -18.522 1.00 86.31 341 PHE A CA 1
ATOM 2612 C C . PHE A 1 341 ? 13.685 11.292 -19.263 1.00 86.31 341 PHE A C 1
ATOM 2614 O O . PHE A 1 341 ? 13.719 11.347 -20.489 1.00 86.31 341 PHE A O 1
ATOM 2621 N N . HIS A 1 342 ? 14.778 11.369 -18.514 1.00 87.25 342 HIS A N 1
ATOM 2622 C CA . HIS A 1 342 ? 16.134 11.408 -19.022 1.00 87.25 342 HIS A CA 1
ATOM 2623 C C . HIS A 1 342 ? 16.729 10.014 -18.900 1.00 87.25 342 HIS A C 1
ATOM 2625 O O . HIS A 1 342 ? 17.048 9.540 -17.808 1.00 87.25 342 HIS A O 1
ATOM 2631 N N . LEU A 1 343 ? 16.846 9.343 -20.044 1.00 88.69 343 LEU A N 1
ATOM 2632 C CA . LEU A 1 343 ? 17.304 7.960 -20.143 1.00 88.69 343 LEU A CA 1
ATOM 2633 C C . LEU A 1 343 ? 18.584 7.920 -20.992 1.00 88.69 343 LEU A C 1
ATOM 2635 O O . LEU A 1 343 ? 18.542 7.488 -22.146 1.00 88.69 343 LEU A O 1
ATOM 2639 N N . PRO A 1 344 ? 19.718 8.431 -20.464 1.00 89.12 344 PRO A N 1
ATOM 2640 C CA . PRO A 1 344 ? 20.959 8.536 -21.223 1.00 89.12 344 PRO A CA 1
ATOM 2641 C C . PRO A 1 344 ? 21.704 7.204 -21.350 1.00 89.12 344 PRO A C 1
ATOM 2643 O O . PRO A 1 344 ? 22.450 7.029 -22.303 1.00 89.12 344 PRO A O 1
ATOM 2646 N N . SER A 1 345 ? 21.555 6.288 -20.388 1.00 91.94 345 SER A N 1
ATOM 2647 C CA . SER A 1 345 ? 22.282 5.015 -20.340 1.00 91.94 345 SER A CA 1
ATOM 2648 C C . SER A 1 345 ? 21.619 4.033 -19.371 1.00 91.94 345 SER A C 1
ATOM 2650 O O . SER A 1 345 ? 20.922 4.437 -18.440 1.00 91.94 345 SER A O 1
ATOM 2652 N N . GLU A 1 346 ? 21.893 2.739 -19.546 1.00 94.25 346 GLU A N 1
ATOM 2653 C CA . GLU A 1 346 ? 21.605 1.685 -18.562 1.00 94.25 346 GLU A CA 1
ATOM 2654 C C . GLU A 1 346 ? 22.512 1.739 -17.320 1.00 94.25 346 GLU A C 1
ATOM 2656 O O . GLU A 1 346 ? 22.315 0.976 -16.369 1.00 94.25 346 GLU A O 1
ATOM 2661 N N . PHE A 1 347 ? 23.515 2.622 -17.319 1.00 94.31 347 PHE A N 1
ATOM 2662 C CA . PHE A 1 347 ? 24.497 2.780 -16.255 1.00 94.31 347 PHE A CA 1
ATOM 2663 C C . PHE A 1 347 ? 24.462 4.187 -15.659 1.00 94.31 347 PHE A C 1
ATOM 2665 O O . PHE A 1 347 ? 24.279 5.183 -16.355 1.00 94.31 347 PHE A O 1
ATOM 2672 N N . LYS A 1 348 ? 24.715 4.270 -14.354 1.00 92.25 348 LYS A N 1
ATOM 2673 C CA . LYS A 1 348 ? 24.935 5.513 -13.618 1.00 92.25 348 LYS A CA 1
ATOM 2674 C C . LYS A 1 348 ? 26.095 5.311 -12.651 1.00 92.25 348 LYS A C 1
ATOM 2676 O O . LYS A 1 348 ? 26.127 4.316 -11.931 1.00 92.25 348 LYS A O 1
ATOM 2681 N N . ASP A 1 349 ? 27.067 6.220 -12.671 1.00 91.75 349 ASP A N 1
ATOM 2682 C CA . ASP A 1 349 ? 28.260 6.170 -11.810 1.00 91.75 349 ASP A CA 1
ATOM 2683 C C . ASP A 1 349 ? 29.003 4.817 -11.880 1.00 91.75 349 ASP A C 1
ATOM 2685 O O . ASP A 1 349 ? 29.425 4.251 -10.871 1.00 91.75 349 ASP A O 1
ATOM 2689 N N . GLY A 1 350 ? 29.102 4.247 -13.088 1.00 90.62 350 GLY A N 1
ATOM 2690 C CA . GLY A 1 350 ? 29.741 2.948 -13.336 1.00 90.62 350 GLY A CA 1
ATOM 2691 C C . GLY A 1 350 ? 28.938 1.725 -12.873 1.00 90.62 350 GLY A C 1
ATOM 2692 O O . GLY A 1 350 ? 29.418 0.600 -13.000 1.00 90.62 350 GLY A O 1
ATOM 2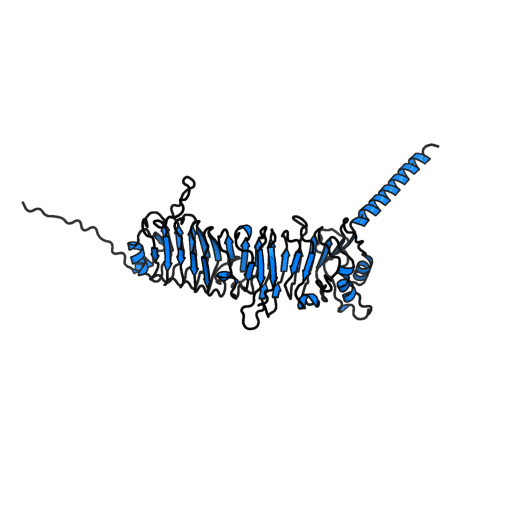693 N N . LYS A 1 351 ? 27.717 1.905 -12.354 1.00 94.06 351 LYS A N 1
ATOM 2694 C CA . LYS A 1 351 ? 26.826 0.820 -11.923 1.00 94.06 351 LYS A CA 1
ATOM 2695 C C . LYS A 1 351 ? 25.644 0.688 -12.871 1.00 94.06 351 LYS A C 1
ATOM 2697 O O . LYS A 1 351 ? 25.041 1.686 -13.252 1.00 94.06 351 LYS A O 1
ATOM 2702 N N . ARG A 1 352 ? 25.285 -0.547 -13.222 1.00 94.75 352 ARG A N 1
ATOM 2703 C CA . ARG A 1 352 ? 24.073 -0.825 -13.999 1.00 94.75 352 ARG A CA 1
ATOM 2704 C C . ARG A 1 352 ? 22.841 -0.489 -13.148 1.00 94.75 352 ARG A C 1
ATOM 2706 O O . ARG A 1 352 ? 22.739 -0.963 -12.021 1.00 94.75 352 ARG A O 1
ATOM 2713 N N . ILE A 1 353 ? 21.936 0.321 -13.688 1.00 95.19 353 ILE A N 1
ATOM 2714 C CA . ILE A 1 353 ? 20.667 0.737 -13.065 1.00 95.19 353 ILE A CA 1
ATOM 2715 C C . ILE A 1 353 ? 19.442 0.272 -13.856 1.00 95.19 353 ILE A C 1
ATOM 2717 O O . ILE A 1 353 ? 18.316 0.384 -13.378 1.00 95.19 353 ILE A O 1
ATOM 2721 N N . TRP A 1 354 ? 19.645 -0.253 -15.062 1.00 95.69 354 TRP A N 1
ATOM 2722 C CA . TRP A 1 354 ? 18.587 -0.798 -15.899 1.00 95.69 354 TRP A CA 1
ATOM 2723 C C . TRP A 1 354 ? 19.099 -2.006 -16.685 1.00 95.69 354 TRP A C 1
ATOM 2725 O O . TRP A 1 354 ? 20.273 -2.075 -17.050 1.00 95.69 354 TRP A O 1
ATOM 2735 N N . ARG A 1 355 ? 18.220 -2.973 -16.936 1.00 94.62 355 ARG A N 1
ATOM 2736 C CA . ARG A 1 355 ? 18.433 -4.041 -17.914 1.00 94.62 355 ARG A CA 1
ATOM 2737 C C . ARG A 1 355 ? 17.079 -4.435 -18.475 1.00 94.62 355 ARG A C 1
ATOM 2739 O O . ARG A 1 355 ? 16.130 -4.636 -17.716 1.00 94.62 355 ARG A O 1
ATOM 2746 N N . TRP A 1 356 ? 16.988 -4.527 -19.794 1.00 94.19 356 TRP A N 1
ATOM 2747 C CA . TRP A 1 356 ? 15.773 -5.009 -20.432 1.00 94.19 356 TRP A CA 1
ATOM 2748 C C . TRP A 1 356 ? 15.588 -6.511 -20.169 1.00 94.19 356 TRP A C 1
ATOM 2750 O O . TRP A 1 356 ? 16.578 -7.230 -20.045 1.00 94.19 356 TRP A O 1
ATOM 2760 N N . PRO A 1 357 ? 14.345 -7.012 -20.071 1.00 91.94 357 PRO A N 1
ATOM 2761 C CA . PRO A 1 357 ? 14.111 -8.438 -19.880 1.00 91.94 357 PRO A CA 1
ATOM 2762 C C . PRO A 1 357 ? 14.670 -9.255 -21.045 1.00 91.94 357 PRO A C 1
ATOM 2764 O O . PRO A 1 357 ? 14.436 -8.924 -22.213 1.00 91.94 357 PRO A O 1
ATOM 2767 N N . ASP A 1 358 ? 15.324 -10.366 -20.722 1.00 86.75 358 ASP A N 1
ATOM 2768 C CA . ASP A 1 358 ? 15.856 -11.369 -21.655 1.00 86.75 358 ASP A CA 1
ATOM 2769 C C . ASP A 1 358 ? 14.797 -12.422 -22.039 1.00 86.75 358 ASP A C 1
ATOM 2771 O O . ASP A 1 358 ? 15.094 -13.528 -22.484 1.00 86.75 358 ASP A O 1
ATOM 2775 N N . THR A 1 359 ? 13.523 -12.075 -21.870 1.00 89.25 359 THR A N 1
ATOM 2776 C CA . THR A 1 359 ? 12.372 -12.938 -22.139 1.00 89.25 359 THR A CA 1
ATOM 2777 C C . THR A 1 359 ? 11.382 -12.256 -23.082 1.00 89.25 359 THR A C 1
ATOM 2779 O O . THR A 1 359 ? 11.565 -11.120 -23.538 1.00 89.25 359 THR A O 1
ATOM 2782 N N . ARG A 1 360 ? 10.317 -12.981 -23.437 1.00 91.56 360 ARG A N 1
ATOM 2783 C CA . ARG A 1 360 ? 9.220 -12.445 -24.242 1.00 91.56 360 ARG A CA 1
ATOM 2784 C C . ARG A 1 360 ? 8.391 -11.455 -23.424 1.00 91.56 360 ARG A C 1
ATOM 2786 O O . ARG A 1 360 ? 7.874 -11.795 -22.367 1.00 91.56 360 ARG A O 1
ATOM 2793 N N . MET A 1 361 ? 8.184 -10.277 -23.994 1.00 94.62 361 MET A N 1
ATOM 2794 C CA . MET A 1 361 ? 7.320 -9.226 -23.482 1.00 94.62 361 MET A CA 1
ATOM 2795 C C . MET A 1 361 ? 6.043 -9.119 -24.321 1.00 94.62 361 MET A C 1
ATOM 2797 O O . MET A 1 361 ? 6.002 -9.415 -25.521 1.00 94.62 361 MET A O 1
ATOM 2801 N N . GLN A 1 362 ? 4.984 -8.639 -23.687 1.00 94.81 362 GLN A N 1
ATOM 2802 C CA . GLN A 1 362 ? 3.775 -8.206 -24.372 1.00 94.81 362 GLN A CA 1
ATOM 2803 C C . GLN A 1 362 ? 3.936 -6.762 -24.846 1.00 94.81 362 GLN A C 1
ATOM 2805 O O . GLN A 1 362 ? 3.671 -6.476 -26.014 1.00 94.81 362 GLN A O 1
ATOM 2810 N N . ARG A 1 363 ? 4.397 -5.859 -23.969 1.00 95.38 363 ARG A N 1
ATOM 2811 C CA . ARG A 1 363 ? 4.465 -4.421 -24.265 1.00 95.38 363 ARG A CA 1
ATOM 2812 C C . ARG A 1 363 ? 5.770 -3.773 -23.816 1.00 95.38 363 ARG A C 1
ATOM 2814 O O . ARG A 1 363 ? 6.237 -4.033 -22.710 1.00 95.38 363 ARG A O 1
ATOM 2821 N N . ALA A 1 364 ? 6.302 -2.886 -24.646 1.00 95.94 364 ALA A N 1
ATOM 2822 C CA . ALA A 1 364 ? 7.401 -1.987 -24.322 1.00 95.94 364 ALA A CA 1
ATOM 2823 C C . ALA A 1 364 ? 7.103 -0.605 -24.918 1.00 95.94 364 ALA A C 1
ATOM 2825 O O . ALA A 1 364 ? 7.158 -0.420 -26.131 1.00 95.94 364 ALA A O 1
ATOM 2826 N N . GLU A 1 365 ? 6.748 0.348 -24.064 1.00 94.50 365 GLU A N 1
ATOM 2827 C CA . GLU A 1 365 ? 6.429 1.724 -24.437 1.00 94.50 365 GLU A CA 1
ATOM 2828 C C . GLU A 1 365 ? 7.340 2.678 -23.664 1.00 94.50 365 GLU A C 1
ATOM 2830 O O . GLU A 1 365 ? 7.325 2.688 -22.433 1.00 94.50 365 GLU A O 1
ATOM 2835 N N . VAL A 1 366 ? 8.133 3.477 -24.372 1.00 93.25 366 VAL A N 1
ATOM 2836 C CA . VAL A 1 366 ? 9.031 4.476 -23.787 1.00 93.25 366 VAL A CA 1
ATOM 2837 C C . VAL A 1 366 ? 8.860 5.793 -24.528 1.00 93.25 366 VAL A C 1
ATOM 2839 O O . VAL A 1 366 ? 8.988 5.852 -25.750 1.00 93.25 366 VAL A O 1
ATOM 2842 N N . ARG A 1 367 ? 8.602 6.861 -23.777 1.00 90.69 367 ARG A N 1
ATOM 2843 C CA . ARG A 1 367 ? 8.539 8.232 -24.276 1.00 90.69 367 ARG A CA 1
ATOM 2844 C C . ARG A 1 367 ? 9.291 9.163 -23.334 1.00 90.69 367 ARG A C 1
ATOM 2846 O O . ARG A 1 367 ? 8.990 9.168 -22.142 1.00 90.69 367 ARG A O 1
ATOM 2853 N N . GLY A 1 368 ? 10.234 9.935 -23.876 1.00 89.12 368 GLY A N 1
ATOM 2854 C CA . GLY A 1 368 ? 11.061 10.883 -23.121 1.00 89.12 368 GLY A CA 1
ATOM 2855 C C . GLY A 1 368 ? 12.321 11.330 -23.875 1.00 89.12 368 GLY A C 1
ATOM 2856 O O . GLY A 1 368 ? 12.424 11.190 -25.094 1.00 89.12 368 GLY A O 1
ATOM 2857 N N . LYS A 1 369 ? 13.312 11.848 -23.143 1.00 89.19 369 LYS A N 1
ATOM 2858 C CA . LYS A 1 369 ? 14.676 12.154 -23.616 1.00 89.19 369 LYS A CA 1
ATOM 2859 C C . LYS A 1 369 ? 15.504 10.862 -23.614 1.00 89.19 369 LYS A C 1
ATOM 2861 O O . LYS A 1 369 ? 16.327 10.639 -22.722 1.00 89.19 369 LYS A O 1
ATOM 2866 N N . VAL A 1 370 ? 15.235 9.987 -24.584 1.00 88.44 370 VAL A N 1
ATOM 2867 C CA . VAL A 1 370 ? 15.841 8.649 -24.683 1.00 88.44 370 VAL A CA 1
ATOM 2868 C C . VAL A 1 370 ? 17.096 8.675 -25.549 1.00 88.44 370 VAL A C 1
ATOM 2870 O O . VAL A 1 370 ? 17.043 9.076 -26.710 1.00 88.44 370 VAL A O 1
ATOM 2873 N N . HIS A 1 371 ? 18.219 8.214 -25.002 1.00 90.69 371 HIS A N 1
ATOM 2874 C CA . HIS A 1 371 ? 19.445 7.973 -25.760 1.00 90.69 371 HIS A CA 1
ATOM 2875 C C . HIS A 1 371 ? 19.539 6.503 -26.192 1.00 90.69 371 HIS A C 1
ATOM 2877 O O . HIS A 1 371 ? 19.019 5.614 -25.514 1.00 90.69 371 HIS A O 1
ATOM 2883 N N . MET A 1 372 ? 20.247 6.225 -27.292 1.00 90.69 372 MET A N 1
ATOM 2884 C CA . MET A 1 372 ? 20.419 4.852 -27.785 1.00 90.69 372 MET A CA 1
ATOM 2885 C C . MET A 1 372 ? 21.134 3.942 -26.779 1.00 90.69 372 MET A C 1
ATOM 2887 O O . MET A 1 372 ? 20.803 2.762 -26.711 1.00 90.69 372 MET A O 1
ATOM 2891 N N . ASP A 1 373 ? 22.011 4.487 -25.930 1.00 92.12 373 ASP A N 1
ATOM 2892 C CA . ASP A 1 373 ? 22.714 3.691 -24.913 1.00 92.12 373 ASP A CA 1
ATOM 2893 C C . ASP A 1 373 ? 21.787 3.084 -23.849 1.00 92.12 373 ASP A C 1
ATOM 2895 O O . ASP A 1 373 ? 22.134 2.086 -23.219 1.00 92.12 373 ASP A O 1
ATOM 2899 N N . PHE A 1 374 ? 20.598 3.658 -23.638 1.00 93.38 374 PHE A N 1
ATOM 2900 C CA . PHE A 1 374 ? 19.575 3.069 -22.766 1.00 93.38 374 PHE A CA 1
ATOM 2901 C C . PHE A 1 374 ? 18.893 1.840 -23.396 1.00 93.38 374 PHE A C 1
ATOM 2903 O O . PHE A 1 374 ? 18.262 1.038 -22.706 1.00 93.38 374 PHE A O 1
ATOM 2910 N N . MET A 1 375 ? 19.014 1.688 -24.715 1.00 93.81 375 MET A N 1
ATOM 2911 C CA . MET A 1 375 ? 18.438 0.589 -25.487 1.00 93.81 375 MET A CA 1
ATOM 2912 C C . MET A 1 375 ? 19.473 -0.492 -25.835 1.00 93.81 375 MET A C 1
ATOM 2914 O O . MET A 1 375 ? 19.130 -1.438 -26.543 1.00 93.81 375 MET A O 1
ATOM 2918 N N . ASN A 1 376 ? 20.716 -0.392 -25.350 1.00 91.69 376 ASN A N 1
ATOM 2919 C CA . ASN A 1 376 ? 21.793 -1.308 -25.734 1.00 91.69 376 ASN A CA 1
ATOM 2920 C C . ASN A 1 376 ? 21.471 -2.766 -25.386 1.00 91.69 376 ASN A C 1
ATOM 2922 O O . ASN A 1 376 ? 21.449 -3.591 -26.298 1.00 91.69 376 ASN A O 1
ATOM 2926 N N . SER A 1 377 ? 21.111 -3.094 -24.134 1.00 91.19 377 SER A N 1
ATOM 2927 C CA . SER A 1 377 ? 20.772 -4.491 -23.799 1.00 91.19 377 SER A CA 1
ATOM 2928 C C . SER A 1 377 ? 19.515 -4.974 -24.523 1.00 91.19 377 SER A C 1
ATOM 2930 O O . SER A 1 377 ? 19.413 -6.148 -24.871 1.00 91.19 377 SER A O 1
ATOM 2932 N N . PHE A 1 378 ? 18.574 -4.068 -24.831 1.00 93.94 378 PHE A N 1
ATOM 2933 C CA . PHE A 1 378 ? 17.399 -4.414 -25.629 1.00 93.94 378 PHE A CA 1
ATOM 2934 C C . PHE A 1 378 ? 17.794 -4.909 -27.022 1.00 93.94 378 PHE A C 1
ATOM 2936 O O . PHE A 1 378 ? 17.253 -5.918 -27.477 1.00 93.94 378 PHE A O 1
ATOM 2943 N N . LEU A 1 379 ? 18.703 -4.189 -27.689 1.00 92.56 379 LEU A N 1
ATOM 2944 C CA . LEU A 1 379 ? 19.181 -4.502 -29.033 1.00 92.56 379 LEU A CA 1
ATOM 2945 C C . LEU A 1 379 ? 20.122 -5.709 -29.037 1.00 92.56 379 LEU A C 1
ATOM 2947 O O . LEU A 1 379 ? 19.953 -6.578 -29.885 1.00 92.56 379 LEU A O 1
ATOM 2951 N N . GLU A 1 380 ? 21.066 -5.788 -28.097 1.00 89.38 380 GLU A N 1
ATOM 2952 C CA . GLU A 1 380 ? 22.033 -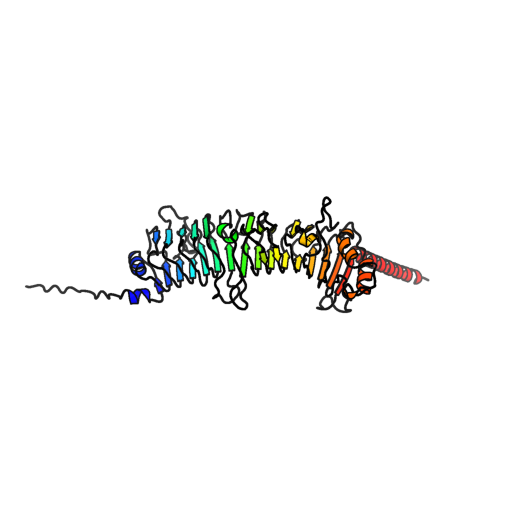6.890 -27.973 1.00 89.38 380 GLU A CA 1
ATOM 2953 C C . GLU A 1 380 ? 21.325 -8.241 -27.819 1.00 89.38 380 GLU A C 1
ATOM 2955 O O . GLU A 1 380 ? 21.520 -9.145 -28.633 1.00 89.38 380 GLU A O 1
ATOM 2960 N N . ASP A 1 381 ? 20.425 -8.357 -26.839 1.00 87.50 381 ASP A N 1
ATOM 2961 C CA . ASP A 1 381 ? 19.745 -9.621 -26.532 1.00 87.50 381 ASP A CA 1
ATOM 2962 C C . ASP A 1 381 ? 18.781 -10.046 -27.662 1.00 87.50 381 ASP A C 1
ATOM 2964 O O . ASP A 1 381 ? 18.440 -11.223 -27.813 1.00 87.50 381 ASP A O 1
ATOM 2968 N N . ARG A 1 382 ? 18.320 -9.085 -28.475 1.00 89.50 382 ARG A N 1
ATOM 2969 C CA . ARG A 1 382 ? 17.336 -9.289 -29.549 1.00 89.50 382 ARG A CA 1
ATOM 2970 C C . ARG A 1 382 ? 17.937 -9.227 -30.939 1.00 89.50 382 ARG A C 1
ATOM 2972 O O . ARG A 1 382 ? 17.190 -9.377 -31.888 1.00 89.50 382 ARG A O 1
ATOM 2979 N N . ASN A 1 383 ? 19.234 -9.039 -31.109 1.00 82.00 383 ASN A N 1
ATOM 2980 C CA . ASN A 1 383 ? 19.879 -9.077 -32.418 1.00 82.00 383 ASN A CA 1
ATOM 2981 C C . ASN A 1 383 ? 21.158 -9.929 -32.365 1.00 82.00 383 ASN A C 1
ATOM 2983 O O . ASN A 1 383 ? 22.217 -9.424 -32.733 1.00 82.00 383 ASN A O 1
ATOM 2987 N N . PRO A 1 384 ? 21.102 -11.202 -31.915 1.00 64.69 384 PRO A N 1
ATOM 2988 C CA . PRO A 1 384 ? 22.257 -12.067 -32.044 1.00 64.69 384 PRO A CA 1
ATOM 2989 C C . PRO A 1 384 ? 22.496 -12.322 -33.534 1.00 64.69 384 PRO A C 1
ATOM 2991 O O . PRO A 1 384 ? 21.560 -12.614 -34.282 1.00 64.69 384 PRO A O 1
ATOM 2994 N N . ASP A 1 385 ? 23.755 -12.229 -33.954 1.00 60.38 385 ASP A N 1
ATOM 2995 C CA . ASP A 1 385 ? 24.205 -12.499 -35.327 1.00 60.38 385 ASP A CA 1
ATOM 2996 C C . ASP A 1 385 ? 23.867 -13.931 -35.809 1.00 60.38 385 ASP A C 1
ATOM 2998 O O . ASP A 1 385 ? 23.965 -14.241 -36.998 1.00 60.38 385 ASP A O 1
ATOM 3002 N N . ASP A 1 386 ? 23.425 -14.805 -34.899 1.00 54.09 386 ASP A N 1
ATOM 3003 C CA . ASP A 1 386 ? 23.036 -16.185 -35.164 1.00 54.09 386 ASP A CA 1
ATOM 3004 C C . ASP A 1 386 ? 21.549 -16.296 -35.557 1.00 54.09 386 ASP A C 1
ATOM 3006 O O . ASP A 1 386 ? 20.628 -16.318 -34.735 1.00 54.09 386 ASP A O 1
ATOM 3010 N N . THR A 1 387 ? 21.311 -16.366 -36.865 1.00 54.62 387 THR A N 1
ATOM 3011 C CA . THR A 1 387 ? 19.982 -16.482 -37.492 1.00 54.62 387 THR A CA 1
ATOM 3012 C C . THR A 1 387 ? 19.324 -17.856 -37.306 1.00 54.62 387 THR A C 1
ATOM 3014 O O . THR A 1 387 ? 18.160 -18.033 -37.667 1.00 54.62 387 THR A O 1
ATOM 3017 N N . ASN A 1 388 ? 20.019 -18.824 -36.700 1.00 53.66 388 ASN A N 1
ATOM 3018 C CA . ASN A 1 388 ? 19.577 -20.218 -36.637 1.00 53.66 388 ASN A CA 1
ATOM 3019 C C . ASN A 1 388 ? 18.550 -20.525 -35.531 1.00 53.66 388 ASN A C 1
ATOM 3021 O O . ASN A 1 388 ? 18.037 -21.641 -35.485 1.00 53.66 388 ASN A O 1
ATOM 3025 N N . ASN A 1 389 ? 18.223 -19.569 -34.649 1.00 51.06 389 ASN A N 1
ATOM 3026 C CA . ASN A 1 389 ? 17.353 -19.820 -33.489 1.00 51.06 389 ASN A CA 1
ATOM 3027 C C . ASN A 1 389 ? 16.308 -18.712 -33.238 1.00 51.06 389 ASN A C 1
ATOM 3029 O O . ASN A 1 389 ? 16.087 -18.259 -32.113 1.00 51.06 389 ASN A O 1
ATOM 3033 N N . ALA A 1 390 ? 15.628 -18.272 -34.302 1.00 55.41 390 ALA A N 1
ATOM 3034 C CA . ALA A 1 390 ? 14.614 -17.212 -34.243 1.00 55.41 390 ALA A CA 1
ATOM 3035 C C . ALA A 1 390 ? 13.475 -17.472 -33.224 1.00 55.41 390 ALA A C 1
ATOM 3037 O O . ALA A 1 390 ? 12.886 -16.527 -32.704 1.00 55.41 390 ALA A O 1
ATOM 3038 N N . THR A 1 391 ? 13.177 -18.733 -32.886 1.00 56.25 391 THR A N 1
ATOM 3039 C CA . THR A 1 391 ? 12.079 -19.106 -31.974 1.00 56.25 391 THR A CA 1
ATOM 3040 C C . THR A 1 391 ? 12.381 -18.935 -30.482 1.00 56.25 391 THR A C 1
ATOM 3042 O O . THR A 1 391 ? 11.438 -18.891 -29.691 1.00 56.25 391 THR A O 1
ATOM 3045 N N . SER A 1 392 ? 13.653 -18.828 -30.075 1.00 67.12 392 SER A N 1
ATOM 3046 C CA . SER A 1 392 ? 14.056 -18.649 -28.666 1.00 67.12 392 SER A CA 1
ATOM 3047 C C . SER A 1 392 ? 14.467 -17.217 -28.317 1.00 67.12 392 SER A C 1
ATOM 3049 O O . SER A 1 392 ? 14.818 -16.946 -27.171 1.00 67.12 392 SER A O 1
ATOM 3051 N N . ARG A 1 393 ? 14.441 -16.296 -29.288 1.00 83.31 393 ARG A N 1
ATOM 3052 C CA . ARG A 1 393 ? 14.878 -14.911 -29.095 1.00 83.31 393 ARG A CA 1
ATOM 3053 C C . ARG A 1 393 ? 13.882 -14.117 -28.232 1.00 83.31 393 ARG A C 1
ATOM 3055 O O . ARG A 1 393 ? 12.666 -14.244 -28.438 1.00 83.31 393 ARG A O 1
ATOM 3062 N N . PRO A 1 394 ? 14.353 -13.251 -27.311 1.00 89.56 394 PRO A N 1
ATOM 3063 C CA . PRO A 1 394 ? 13.485 -12.297 -26.629 1.00 89.56 394 PRO A CA 1
ATOM 3064 C C . PRO A 1 394 ? 12.730 -11.447 -27.660 1.00 89.56 394 PRO A C 1
ATOM 3066 O O . PRO A 1 394 ? 13.263 -11.093 -28.709 1.00 89.56 394 PRO A O 1
ATOM 3069 N N . SER A 1 395 ? 11.459 -11.151 -27.405 1.00 92.25 395 SER A N 1
ATOM 3070 C CA . SER A 1 395 ? 10.571 -10.495 -28.380 1.00 92.25 395 SER A CA 1
ATOM 3071 C C . SER A 1 395 ? 9.512 -9.645 -27.696 1.00 92.25 395 SER A C 1
ATOM 3073 O O . SER A 1 395 ? 9.241 -9.836 -26.513 1.00 92.25 395 SER A O 1
ATOM 3075 N N . VAL A 1 396 ? 8.924 -8.704 -28.433 1.00 94.50 396 VAL A N 1
ATOM 3076 C CA . VAL A 1 396 ? 7.763 -7.912 -28.015 1.00 94.50 396 VAL A CA 1
ATOM 3077 C C . VAL A 1 396 ? 6.615 -8.254 -28.954 1.00 94.50 396 VAL A C 1
ATOM 3079 O O . VAL A 1 396 ? 6.748 -8.131 -30.166 1.00 94.50 396 VAL A O 1
ATOM 3082 N N . THR A 1 397 ? 5.499 -8.725 -28.404 1.00 91.94 397 THR A N 1
ATOM 3083 C CA . THR A 1 397 ? 4.462 -9.395 -29.213 1.00 91.94 397 THR A CA 1
ATOM 3084 C C . THR A 1 397 ? 3.214 -8.564 -29.473 1.00 91.94 397 THR A C 1
ATOM 3086 O O . THR A 1 397 ? 2.579 -8.755 -30.506 1.00 91.94 397 THR A O 1
ATOM 3089 N N . LEU A 1 398 ? 2.859 -7.640 -28.576 1.00 91.81 398 LEU A N 1
ATOM 3090 C CA . LEU A 1 398 ? 1.632 -6.853 -28.694 1.00 91.81 398 LEU A CA 1
ATOM 3091 C C . LEU A 1 398 ? 1.910 -5.385 -29.007 1.00 91.81 398 LEU A C 1
ATOM 3093 O O . LEU A 1 398 ? 1.331 -4.851 -29.942 1.00 91.81 398 LEU A O 1
ATOM 3097 N N . LYS A 1 399 ? 2.775 -4.704 -28.253 1.00 93.62 399 LYS A N 1
ATOM 3098 C CA . LYS A 1 399 ? 2.989 -3.267 -28.467 1.00 93.62 399 LYS A CA 1
ATOM 3099 C C . LYS A 1 399 ? 4.430 -2.841 -28.249 1.00 93.62 399 LYS A C 1
ATOM 3101 O O . LYS A 1 399 ? 4.969 -3.043 -27.167 1.00 93.62 399 LYS A O 1
ATOM 3106 N N . PHE A 1 400 ? 5.017 -2.206 -29.253 1.00 95.12 400 PHE A N 1
ATOM 3107 C CA . PHE A 1 400 ? 6.300 -1.526 -29.155 1.00 95.12 400 PHE A CA 1
ATOM 3108 C C . PHE A 1 400 ? 6.118 -0.053 -29.524 1.00 95.12 400 PHE A C 1
ATOM 3110 O O . PHE A 1 400 ? 5.575 0.251 -30.583 1.00 95.12 400 PHE A O 1
ATOM 3117 N N . SER A 1 401 ? 6.539 0.859 -28.653 1.00 93.56 401 SER A N 1
ATOM 3118 C CA . SER A 1 401 ? 6.534 2.297 -28.926 1.00 93.56 401 SER A CA 1
ATOM 3119 C C . SER A 1 401 ? 7.772 2.942 -28.315 1.00 93.56 401 SER A C 1
ATOM 3121 O O . SER A 1 401 ? 7.992 2.825 -27.111 1.00 93.56 401 SER A O 1
ATOM 3123 N N . LEU A 1 402 ? 8.582 3.607 -29.134 1.00 93.44 402 LEU A N 1
ATOM 3124 C CA . LEU A 1 402 ? 9.770 4.337 -28.700 1.00 93.44 402 LEU A CA 1
ATOM 3125 C C . LEU A 1 402 ? 9.736 5.747 -29.289 1.00 93.44 402 LEU A C 1
ATOM 3127 O O . LEU A 1 402 ? 9.973 5.927 -30.480 1.00 93.44 402 LEU A O 1
ATOM 3131 N N . ILE A 1 403 ? 9.414 6.736 -28.459 1.00 89.94 403 ILE A N 1
ATOM 3132 C CA . ILE A 1 403 ? 9.179 8.114 -28.899 1.00 89.94 403 ILE A CA 1
ATOM 3133 C C . ILE A 1 403 ? 10.178 9.048 -28.212 1.00 89.94 403 ILE A C 1
ATOM 3135 O O . ILE A 1 403 ? 10.113 9.273 -26.999 1.00 89.94 403 ILE A O 1
ATOM 3139 N N . GLY A 1 404 ? 11.106 9.597 -28.993 1.00 86.19 404 GLY A N 1
ATOM 3140 C CA . GLY A 1 404 ? 12.025 10.642 -28.545 1.00 86.19 404 GLY A CA 1
ATOM 3141 C C . GLY A 1 404 ? 11.341 12.008 -28.568 1.00 86.19 404 GLY A C 1
ATOM 3142 O O . GLY A 1 404 ? 10.697 12.352 -29.556 1.00 86.19 404 GLY A O 1
ATOM 3143 N N . ILE A 1 405 ? 11.469 12.788 -27.493 1.00 84.00 405 ILE A N 1
ATOM 3144 C CA . ILE A 1 405 ? 10.852 14.122 -27.416 1.00 84.00 405 ILE A CA 1
ATOM 3145 C C . ILE A 1 405 ? 11.737 15.216 -28.023 1.00 84.00 405 ILE A C 1
ATOM 3147 O O . ILE A 1 405 ? 12.969 15.131 -28.026 1.00 84.00 405 ILE A O 1
ATOM 3151 N N . ARG A 1 406 ? 11.090 16.298 -28.462 1.00 72.50 406 ARG A N 1
ATOM 3152 C CA . ARG A 1 406 ? 11.697 17.417 -29.193 1.00 72.50 406 ARG A CA 1
ATOM 3153 C C . ARG A 1 406 ? 12.856 18.090 -28.455 1.00 72.50 406 ARG A C 1
ATOM 3155 O O . ARG A 1 406 ? 13.841 18.463 -29.087 1.00 72.50 406 ARG A O 1
ATOM 3162 N N . GLU A 1 407 ? 12.733 18.267 -27.145 1.00 73.50 407 GLU A N 1
ATOM 3163 C CA . GLU A 1 407 ? 13.685 18.996 -26.298 1.00 73.50 407 GLU A CA 1
ATOM 3164 C C . GLU A 1 407 ? 14.896 18.149 -25.878 1.00 73.50 407 GLU A C 1
ATOM 3166 O O . GLU A 1 407 ? 15.724 18.599 -25.090 1.00 73.50 407 GLU A O 1
ATOM 3171 N N . SER A 1 408 ? 15.004 16.906 -26.353 1.00 73.38 408 SER A N 1
ATOM 3172 C CA . SER A 1 408 ? 16.171 16.071 -26.083 1.00 73.38 408 SER A CA 1
ATOM 3173 C C . SER A 1 408 ? 17.382 16.549 -26.885 1.00 73.38 408 SER A C 1
ATOM 3175 O O . SER A 1 408 ? 17.240 16.887 -28.052 1.00 73.38 408 SER A O 1
ATOM 3177 N N . ASP A 1 409 ? 18.594 16.503 -26.331 1.00 76.56 409 ASP A N 1
ATOM 3178 C CA . ASP A 1 409 ? 19.827 16.684 -27.121 1.00 76.56 409 ASP A CA 1
ATOM 3179 C C . ASP A 1 409 ? 20.163 15.450 -27.977 1.00 76.56 409 ASP A C 1
ATOM 3181 O O . ASP A 1 409 ? 21.041 15.487 -28.839 1.00 76.56 409 ASP A O 1
ATOM 3185 N N . TYR A 1 410 ? 19.437 14.351 -27.776 1.00 76.44 410 TYR A N 1
ATOM 3186 C CA . TYR A 1 410 ? 19.635 13.099 -28.486 1.00 76.44 410 TYR A CA 1
ATOM 3187 C C . TYR A 1 410 ? 18.784 13.062 -29.761 1.00 76.44 410 TYR A C 1
ATOM 3189 O O . TYR A 1 410 ? 17.717 13.674 -29.839 1.00 76.44 410 TYR A O 1
ATOM 3197 N N . THR A 1 411 ? 19.289 12.378 -30.787 1.00 79.69 411 THR A N 1
ATOM 3198 C CA . THR A 1 411 ? 18.503 12.014 -31.975 1.00 79.69 411 THR A CA 1
ATOM 3199 C C . THR A 1 411 ? 18.211 10.528 -31.880 1.00 79.69 411 THR A C 1
ATOM 3201 O O . THR A 1 411 ? 19.138 9.733 -31.698 1.00 79.69 411 THR A O 1
ATOM 3204 N N . LEU A 1 412 ? 16.942 10.147 -31.982 1.00 85.81 412 LEU A N 1
ATOM 3205 C CA . LEU A 1 412 ? 16.555 8.746 -31.876 1.00 85.81 412 LEU A CA 1
ATOM 3206 C C . LEU A 1 412 ? 16.764 8.036 -33.222 1.00 85.81 412 LEU A C 1
ATOM 3208 O O . LEU A 1 412 ? 16.176 8.411 -34.236 1.00 85.81 412 LEU A O 1
ATOM 3212 N N . ASN A 1 413 ? 17.593 6.988 -33.241 1.00 89.75 413 ASN A N 1
ATOM 3213 C CA . ASN A 1 413 ? 17.801 6.168 -34.435 1.00 89.75 413 ASN A CA 1
ATOM 3214 C C . ASN A 1 413 ? 16.844 4.968 -34.451 1.00 89.75 413 ASN A C 1
ATOM 3216 O O . ASN A 1 413 ? 17.036 4.003 -33.712 1.00 89.75 413 ASN A O 1
ATOM 3220 N N . CYS A 1 414 ? 15.850 5.006 -35.340 1.00 91.31 414 CYS A N 1
ATOM 3221 C CA . CYS A 1 414 ? 14.837 3.956 -35.455 1.00 91.31 414 CYS A CA 1
ATOM 3222 C C . CYS A 1 414 ? 15.228 2.755 -36.332 1.00 91.31 414 CYS A C 1
ATOM 3224 O O . CYS A 1 414 ? 14.607 1.698 -36.212 1.00 91.31 414 CYS A O 1
ATOM 3226 N N . ALA A 1 415 ? 16.278 2.860 -37.154 1.00 92.38 415 ALA A N 1
ATOM 3227 C CA . ALA A 1 415 ? 16.652 1.807 -38.106 1.00 92.38 415 ALA A CA 1
ATOM 3228 C C . ALA A 1 415 ? 16.922 0.424 -37.460 1.00 92.38 415 ALA A C 1
ATOM 3230 O O . ALA A 1 415 ? 16.478 -0.587 -38.012 1.00 92.38 415 ALA A O 1
ATOM 3231 N N . PRO A 1 416 ? 17.584 0.315 -36.284 1.00 92.94 416 PRO A N 1
ATOM 3232 C CA . PRO A 1 416 ? 17.756 -0.977 -35.616 1.00 92.94 416 PRO A CA 1
ATOM 3233 C C . PRO A 1 416 ? 16.426 -1.634 -35.224 1.00 92.94 416 PRO A C 1
ATOM 3235 O O . PRO A 1 416 ? 16.287 -2.851 -35.323 1.00 92.94 416 PRO A O 1
ATOM 3238 N N . PHE A 1 417 ? 15.431 -0.844 -34.815 1.00 93.38 417 PHE A N 1
ATOM 3239 C CA . PHE A 1 417 ? 14.122 -1.351 -34.401 1.00 93.38 417 PHE A CA 1
ATOM 3240 C C . PHE A 1 417 ? 13.265 -1.761 -35.598 1.00 93.38 417 PHE A C 1
ATOM 3242 O O . PHE A 1 417 ? 12.599 -2.791 -35.539 1.00 93.38 417 PHE A O 1
ATOM 3249 N N . GLU A 1 418 ? 13.333 -1.024 -36.708 1.00 91.19 418 GLU A N 1
ATOM 3250 C CA . GLU A 1 418 ? 12.710 -1.431 -37.974 1.00 91.19 418 GLU A CA 1
ATOM 3251 C C . GLU A 1 418 ? 13.251 -2.790 -38.441 1.00 91.19 418 GLU A C 1
ATOM 3253 O O . GLU A 1 418 ? 12.473 -3.690 -38.744 1.00 91.19 418 GLU A O 1
ATOM 3258 N N . LYS A 1 419 ? 14.571 -3.009 -38.358 1.00 91.19 419 LYS A N 1
ATOM 3259 C CA . LYS A 1 419 ? 15.179 -4.317 -38.654 1.00 91.19 419 LYS A CA 1
ATOM 3260 C C . LYS A 1 419 ? 14.655 -5.428 -37.733 1.00 91.19 419 LYS A C 1
ATOM 3262 O O . LYS A 1 419 ? 14.370 -6.530 -38.198 1.00 91.19 419 LYS A O 1
ATOM 3267 N N . LEU A 1 420 ? 14.516 -5.167 -36.428 1.00 91.25 420 LEU A N 1
ATOM 3268 C CA . LEU A 1 420 ? 13.951 -6.139 -35.479 1.00 91.25 420 LEU A CA 1
ATOM 3269 C C . LEU A 1 420 ? 12.476 -6.454 -35.768 1.00 91.25 420 LEU A C 1
ATOM 3271 O O . LEU A 1 420 ? 12.046 -7.596 -35.582 1.00 91.25 420 LEU A O 1
ATOM 3275 N N . ARG A 1 421 ? 11.706 -5.460 -36.220 1.00 90.75 421 ARG A N 1
ATOM 3276 C CA . ARG A 1 421 ? 10.326 -5.640 -36.682 1.00 90.75 421 ARG A CA 1
ATOM 3277 C C . ARG A 1 421 ? 10.284 -6.527 -37.920 1.00 90.75 421 ARG A C 1
ATOM 3279 O O . ARG A 1 421 ? 9.537 -7.498 -37.924 1.00 90.75 421 ARG A O 1
ATOM 3286 N N . ASP A 1 422 ? 11.111 -6.262 -38.925 1.00 88.50 422 ASP A N 1
ATOM 3287 C CA . ASP A 1 422 ? 11.132 -7.044 -40.169 1.00 88.50 422 ASP A CA 1
ATOM 3288 C C . ASP A 1 422 ? 11.563 -8.510 -39.924 1.00 88.50 422 ASP A C 1
ATOM 3290 O O . ASP A 1 422 ? 11.169 -9.418 -40.651 1.00 88.50 422 ASP A O 1
ATOM 3294 N N . GLN A 1 423 ? 12.306 -8.764 -38.840 1.00 87.94 423 GLN A N 1
ATOM 3295 C CA . GLN A 1 423 ? 12.663 -10.102 -38.345 1.00 87.94 423 GLN A CA 1
ATOM 3296 C C . GLN A 1 423 ? 11.571 -10.781 -37.489 1.00 87.94 423 GLN A C 1
ATOM 3298 O O . GLN A 1 423 ? 11.796 -11.872 -36.966 1.00 87.94 423 GLN A O 1
ATOM 3303 N N . GLY A 1 424 ? 10.408 -10.152 -37.294 1.00 87.50 424 GLY A N 1
ATOM 3304 C CA . GLY A 1 424 ? 9.288 -10.714 -36.528 1.00 87.50 424 GLY A CA 1
ATOM 3305 C C . GLY A 1 424 ? 9.463 -10.689 -35.006 1.00 87.50 424 GLY A C 1
ATOM 3306 O O . GLY A 1 424 ? 8.786 -11.429 -34.295 1.00 87.50 424 GLY A O 1
ATOM 3307 N N . VAL A 1 425 ? 10.373 -9.862 -34.488 1.00 90.81 425 VAL A N 1
ATOM 3308 C CA . VAL A 1 425 ? 10.682 -9.789 -33.047 1.00 90.81 425 VAL A CA 1
ATOM 3309 C C . VAL A 1 425 ? 10.048 -8.610 -32.344 1.00 90.81 425 VAL A C 1
ATOM 3311 O O . VAL A 1 425 ? 9.870 -8.656 -31.125 1.00 90.81 425 VAL A O 1
ATOM 3314 N N . LEU A 1 426 ? 9.655 -7.600 -33.110 1.00 93.00 426 LEU A N 1
ATOM 3315 C CA . LEU A 1 426 ? 8.716 -6.574 -32.682 1.00 93.00 426 LEU A CA 1
ATOM 3316 C C . LEU A 1 426 ? 7.375 -6.781 -33.407 1.00 93.00 426 LEU A C 1
ATOM 3318 O O . LEU A 1 426 ? 7.346 -7.444 -34.450 1.00 93.00 426 LEU A O 1
ATOM 3322 N N . PRO A 1 427 ? 6.266 -6.238 -32.875 1.00 90.31 427 PRO A N 1
ATOM 3323 C CA . PRO A 1 427 ? 4.949 -6.408 -33.473 1.00 90.31 427 PRO A CA 1
ATOM 3324 C C . PRO A 1 427 ? 4.918 -5.827 -34.890 1.00 90.31 427 PRO A C 1
ATOM 3326 O O . PRO A 1 427 ? 5.509 -4.781 -35.146 1.00 90.31 427 PRO A O 1
ATOM 3329 N N . GLN A 1 428 ? 4.201 -6.474 -35.807 1.00 84.38 428 GLN A N 1
ATOM 3330 C CA . GLN A 1 428 ? 3.887 -5.849 -37.092 1.00 84.38 428 GLN A CA 1
ATOM 3331 C C . GLN A 1 428 ? 2.856 -4.747 -36.845 1.00 84.38 428 GLN A C 1
ATOM 3333 O O . GLN A 1 428 ? 1.892 -4.971 -36.112 1.00 84.38 428 GLN A O 1
ATOM 3338 N N . ALA A 1 429 ? 3.056 -3.562 -37.420 1.00 66.56 429 ALA A N 1
ATOM 3339 C CA . ALA A 1 429 ? 2.038 -2.522 -37.359 1.00 66.56 429 ALA A CA 1
ATOM 3340 C C . ALA A 1 429 ? 0.790 -3.026 -38.098 1.00 66.56 429 ALA A C 1
ATOM 3342 O O . ALA A 1 429 ? 0.878 -3.438 -39.253 1.00 66.56 429 ALA A O 1
ATOM 3343 N N . SER A 1 430 ? -0.362 -3.036 -37.429 1.00 56.62 430 SER A N 1
ATOM 3344 C CA . SER A 1 430 ? -1.627 -3.152 -38.149 1.00 56.62 430 SER A CA 1
ATOM 3345 C C . SER A 1 430 ? -1.926 -1.802 -38.801 1.00 56.62 430 SER A C 1
ATOM 3347 O O . SER A 1 430 ? -1.942 -0.775 -38.123 1.00 56.62 430 SER A O 1
ATOM 3349 N N . ASP A 1 431 ? -2.125 -1.797 -40.120 1.00 45.53 431 ASP A N 1
ATOM 3350 C CA . ASP A 1 431 ? -2.625 -0.640 -40.864 1.00 45.53 431 ASP A CA 1
ATOM 3351 C C . ASP A 1 431 ? -4.047 -0.312 -40.369 1.00 45.53 431 ASP A C 1
ATOM 3353 O O . ASP A 1 431 ? -5.037 -0.783 -40.926 1.00 45.53 431 ASP A O 1
ATOM 3357 N N . GLY A 1 432 ? -4.184 0.427 -39.265 1.00 44.47 432 GLY A N 1
ATOM 3358 C CA . GLY A 1 432 ? -5.501 0.821 -38.770 1.00 44.47 432 GLY A CA 1
ATOM 3359 C C . GLY A 1 432 ? -5.563 1.234 -37.303 1.00 44.47 432 GLY A C 1
ATOM 3360 O O . GLY A 1 432 ? -5.528 0.399 -36.403 1.00 44.47 432 GLY A O 1
ATOM 3361 N N . ASP A 1 433 ? -5.802 2.533 -37.111 1.00 45.12 433 ASP A N 1
ATOM 3362 C CA . ASP A 1 433 ? -6.291 3.195 -35.898 1.00 45.12 433 ASP A CA 1
ATOM 3363 C C . ASP A 1 433 ? -5.409 3.116 -34.635 1.00 45.12 433 ASP A C 1
ATOM 3365 O O . ASP A 1 433 ? -5.231 2.069 -34.016 1.00 45.12 433 ASP A O 1
ATOM 3369 N N . LEU A 1 434 ? -5.029 4.294 -34.117 1.00 46.72 434 LEU A N 1
ATOM 3370 C CA . LEU A 1 434 ? -4.441 4.523 -32.778 1.00 46.72 434 LEU A CA 1
ATOM 3371 C C . LEU A 1 434 ? -5.309 3.988 -31.609 1.00 46.72 434 LEU A C 1
ATOM 3373 O O . LEU A 1 434 ? -4.941 4.117 -30.441 1.00 46.72 434 LEU A O 1
ATOM 3377 N N . ARG A 1 435 ? -6.485 3.422 -31.913 1.00 46.00 435 ARG A N 1
ATOM 3378 C CA . ARG A 1 435 ? -7.472 2.866 -30.981 1.00 46.00 435 ARG A CA 1
ATOM 3379 C C . ARG A 1 435 ? -7.619 1.340 -31.061 1.00 46.00 435 ARG A C 1
ATOM 3381 O O . ARG A 1 435 ? -8.412 0.793 -30.293 1.00 46.00 435 ARG A O 1
ATOM 3388 N N . SER A 1 436 ? -6.912 0.643 -31.953 1.00 47.16 436 SER A N 1
ATOM 3389 C CA . SER A 1 436 ? -7.056 -0.810 -32.088 1.00 47.16 436 SER A CA 1
ATOM 3390 C C . SER A 1 436 ? -6.342 -1.563 -30.948 1.00 47.16 436 SER A C 1
ATOM 3392 O O . SER A 1 436 ? -5.267 -1.184 -30.489 1.00 47.16 436 SER A O 1
ATOM 3394 N N . GLN A 1 437 ? -6.952 -2.648 -30.451 1.00 59.75 437 GLN A N 1
ATOM 3395 C CA . GLN A 1 437 ? -6.353 -3.541 -29.439 1.00 59.75 437 GLN A CA 1
ATOM 3396 C C . GLN A 1 437 ? -5.316 -4.520 -30.039 1.00 59.75 437 GLN A C 1
ATOM 3398 O O . GLN A 1 437 ? -4.945 -5.497 -29.388 1.00 59.75 437 GLN A O 1
ATOM 3403 N N . GLY A 1 438 ? -4.894 -4.302 -31.289 1.00 65.94 438 GLY A N 1
ATOM 3404 C CA . GLY A 1 438 ? -4.022 -5.200 -32.041 1.00 65.94 438 GLY A CA 1
ATOM 3405 C C . GLY A 1 438 ? -2.523 -4.927 -31.858 1.00 65.94 438 GLY A C 1
ATOM 3406 O O . GLY A 1 438 ? -2.136 -4.011 -31.128 1.00 65.94 438 GLY A O 1
ATOM 3407 N N . PRO A 1 439 ? -1.672 -5.730 -32.525 1.00 78.38 439 PRO A N 1
ATOM 3408 C CA . PRO A 1 439 ? -0.244 -5.471 -32.665 1.00 78.38 439 PRO A CA 1
ATOM 3409 C C . PRO A 1 439 ? 0.056 -4.037 -33.137 1.00 78.38 439 PRO A C 1
ATOM 3411 O O . PRO A 1 439 ? -0.512 -3.574 -34.131 1.00 78.38 439 PRO A O 1
ATOM 3414 N N . TYR A 1 440 ? 0.948 -3.343 -32.423 1.00 85.44 440 TYR A N 1
ATOM 3415 C CA . TYR A 1 440 ? 1.341 -1.957 -32.703 1.00 85.44 440 TYR A CA 1
ATOM 3416 C C . TYR A 1 440 ? 2.859 -1.772 -32.624 1.00 85.44 440 TYR A C 1
ATOM 3418 O O . TYR A 1 440 ? 3.498 -2.232 -31.673 1.00 85.44 440 TYR A O 1
ATOM 3426 N N . PHE A 1 441 ? 3.415 -1.057 -33.601 1.00 88.88 441 PHE A N 1
ATOM 3427 C CA . PHE A 1 441 ? 4.815 -0.648 -33.651 1.00 88.88 441 PHE A CA 1
ATOM 3428 C C . PHE A 1 441 ? 4.908 0.836 -33.993 1.00 88.88 441 PHE A C 1
ATOM 3430 O O . PHE A 1 441 ? 4.319 1.281 -34.975 1.00 88.88 441 PHE A O 1
ATOM 3437 N N . ASP A 1 442 ? 5.693 1.567 -33.210 1.00 89.94 442 ASP A N 1
ATOM 3438 C CA . ASP A 1 442 ? 6.015 2.968 -33.446 1.00 89.94 442 ASP A CA 1
ATOM 3439 C C . ASP A 1 442 ? 7.430 3.263 -32.955 1.00 89.94 442 ASP A C 1
ATOM 3441 O O . ASP A 1 442 ? 7.806 2.918 -31.832 1.00 89.94 442 ASP A O 1
ATOM 3445 N N . CYS A 1 443 ? 8.223 3.887 -33.809 1.00 90.12 443 CYS A N 1
ATOM 3446 C CA . CYS A 1 443 ? 9.494 4.469 -33.432 1.00 90.12 443 CYS A CA 1
ATOM 3447 C C . CYS A 1 443 ? 9.588 5.815 -34.129 1.00 90.12 443 CYS A C 1
ATOM 3449 O O . CYS A 1 443 ? 9.600 5.879 -35.361 1.00 90.12 443 CYS A O 1
ATOM 3451 N N . SER A 1 444 ? 9.630 6.887 -33.350 1.00 87.69 444 SER A N 1
ATOM 3452 C CA . SER A 1 444 ? 9.619 8.235 -33.897 1.00 87.69 444 SER A CA 1
ATOM 3453 C C . SER A 1 444 ? 10.445 9.194 -33.050 1.00 87.69 444 SER A C 1
ATOM 3455 O O . SER A 1 444 ? 10.578 9.063 -31.834 1.00 87.69 444 SER A O 1
ATOM 3457 N N . ASP A 1 445 ? 11.046 10.160 -33.735 1.00 80.50 445 ASP A N 1
ATOM 3458 C CA . ASP A 1 445 ? 11.684 11.316 -33.120 1.00 80.50 445 ASP A CA 1
ATOM 3459 C C . ASP A 1 445 ? 10.777 12.516 -33.399 1.00 80.50 445 ASP A C 1
ATOM 3461 O O . ASP A 1 445 ? 10.598 12.893 -34.565 1.00 80.50 445 ASP A O 1
ATOM 3465 N N . ASP A 1 446 ? 10.190 13.108 -32.355 1.00 73.62 446 ASP A N 1
ATOM 3466 C CA . ASP A 1 446 ? 9.262 14.239 -32.484 1.00 73.62 446 ASP A CA 1
ATOM 3467 C C . ASP A 1 446 ? 9.915 15.432 -33.218 1.00 73.62 446 ASP A C 1
ATOM 3469 O O . ASP A 1 446 ? 9.217 16.242 -33.833 1.00 73.62 446 ASP A O 1
ATOM 3473 N N . LYS A 1 447 ? 11.257 15.525 -33.261 1.00 63.28 447 LYS A N 1
ATOM 3474 C CA . LYS A 1 447 ? 11.968 16.539 -34.062 1.00 63.28 447 LYS A CA 1
ATOM 3475 C C . LYS A 1 447 ? 11.753 16.388 -35.571 1.00 63.28 447 LYS A C 1
ATOM 3477 O O . LYS A 1 447 ? 11.816 17.380 -36.300 1.00 63.28 447 LYS A O 1
ATOM 3482 N N . ARG A 1 448 ? 11.541 15.163 -36.065 1.00 49.50 448 ARG A N 1
ATOM 3483 C CA . ARG A 1 448 ? 11.546 14.843 -37.505 1.00 49.50 448 ARG A CA 1
ATOM 3484 C C . ARG A 1 448 ? 10.252 15.258 -38.210 1.00 49.50 448 ARG A C 1
ATOM 3486 O O . ARG A 1 448 ? 10.300 15.635 -39.380 1.00 49.50 448 ARG A O 1
ATOM 3493 N N . ASN A 1 449 ? 9.130 15.276 -37.489 1.00 49.25 449 ASN A N 1
ATOM 3494 C CA . ASN A 1 449 ? 7.823 15.664 -38.032 1.00 49.25 449 ASN A CA 1
ATOM 3495 C C . ASN A 1 449 ? 7.779 17.141 -38.474 1.00 49.25 449 ASN A C 1
ATOM 3497 O O . ASN A 1 449 ? 7.146 17.458 -39.478 1.00 49.25 449 ASN A O 1
ATOM 3501 N N . ASP A 1 450 ? 8.533 18.027 -37.814 1.00 44.66 450 ASP A N 1
ATOM 3502 C CA . ASP A 1 450 ? 8.651 19.438 -38.213 1.00 44.66 450 ASP A CA 1
ATOM 3503 C C . ASP A 1 450 ? 9.609 19.649 -39.391 1.00 44.66 450 ASP A C 1
ATOM 3505 O O . ASP A 1 450 ? 9.398 20.568 -40.177 1.00 44.66 450 ASP A O 1
ATOM 3509 N N . ALA A 1 451 ? 10.663 18.840 -39.540 1.00 49.47 451 ALA A N 1
ATOM 3510 C CA . ALA A 1 451 ? 11.575 18.963 -40.679 1.00 49.47 451 ALA A CA 1
ATOM 3511 C C . ALA A 1 451 ? 10.847 18.623 -41.984 1.00 49.47 451 ALA A C 1
ATOM 3513 O O . ALA A 1 451 ? 10.887 19.411 -42.922 1.00 49.47 451 ALA A O 1
ATOM 3514 N N . VAL A 1 452 ? 10.080 17.529 -41.989 1.00 50.25 452 VAL A N 1
ATOM 3515 C CA . VAL A 1 452 ? 9.240 17.146 -43.131 1.00 50.25 452 VAL A CA 1
ATOM 3516 C C . VAL A 1 452 ? 8.116 18.165 -43.346 1.00 50.25 452 VAL A C 1
ATOM 3518 O O . VAL A 1 452 ? 7.902 18.590 -44.475 1.00 50.25 452 VAL A O 1
ATOM 3521 N N . ALA A 1 453 ? 7.443 18.649 -42.295 1.00 47.09 453 ALA A N 1
ATOM 3522 C CA . ALA A 1 453 ? 6.417 19.688 -42.444 1.00 47.09 453 ALA A CA 1
ATOM 3523 C C . ALA A 1 453 ? 6.985 21.031 -42.948 1.00 47.09 453 ALA A C 1
ATOM 3525 O O . ALA A 1 453 ? 6.347 21.710 -43.754 1.00 47.09 453 ALA A O 1
ATOM 3526 N N . ARG A 1 454 ? 8.196 21.414 -42.524 1.00 48.41 454 ARG A N 1
ATOM 3527 C CA . ARG A 1 454 ? 8.898 22.613 -43.010 1.00 48.41 454 ARG A CA 1
ATOM 3528 C C . ARG A 1 454 ? 9.394 22.448 -44.436 1.00 48.41 454 ARG A C 1
ATOM 3530 O O . ARG A 1 454 ? 9.299 23.405 -45.191 1.00 48.41 454 ARG A O 1
ATOM 3537 N N . GLU A 1 455 ? 9.891 21.275 -44.807 1.00 46.38 455 GLU A N 1
ATOM 3538 C CA . GLU A 1 455 ? 10.399 20.977 -46.148 1.00 46.38 455 GLU A CA 1
ATOM 3539 C C . GLU A 1 455 ? 9.255 20.865 -47.165 1.00 46.38 455 GLU A C 1
ATOM 3541 O O . GLU A 1 455 ? 9.319 21.478 -48.230 1.00 46.38 455 GLU A O 1
ATOM 3546 N N . VAL A 1 456 ? 8.141 20.223 -46.793 1.00 52.72 456 VAL A N 1
ATOM 3547 C CA . VAL A 1 456 ? 6.891 20.227 -47.573 1.00 52.72 456 VAL A CA 1
ATOM 3548 C C . VAL A 1 456 ? 6.311 21.642 -47.650 1.00 52.72 456 VAL A C 1
ATOM 3550 O O . VAL A 1 456 ? 5.921 22.087 -48.729 1.00 52.72 456 VAL A O 1
ATOM 3553 N N . GLY A 1 457 ? 6.314 22.399 -46.549 1.00 49.12 457 GLY A N 1
ATOM 3554 C CA . GLY A 1 457 ? 5.909 23.807 -46.539 1.00 49.12 457 GLY A CA 1
ATOM 3555 C C . GLY A 1 457 ? 6.762 24.679 -47.467 1.00 49.12 457 GLY A C 1
ATOM 3556 O O . GLY A 1 457 ? 6.215 25.501 -48.202 1.00 49.12 457 GLY A O 1
ATOM 3557 N N . TRP A 1 458 ? 8.080 24.455 -47.499 1.00 50.50 458 TRP A N 1
ATOM 3558 C CA . TRP A 1 458 ? 9.025 25.139 -48.387 1.00 50.50 458 TRP A CA 1
ATOM 3559 C C . TRP A 1 458 ? 8.821 24.776 -49.857 1.00 50.50 458 TRP A C 1
ATOM 3561 O O . TRP A 1 458 ? 8.765 25.671 -50.698 1.00 50.50 458 TRP A O 1
ATOM 3571 N N . GLN A 1 459 ? 8.666 23.490 -50.180 1.00 53.62 459 GLN A N 1
ATOM 3572 C CA . GLN A 1 459 ? 8.413 23.047 -51.554 1.00 53.62 459 GLN A CA 1
ATOM 3573 C C . GLN A 1 459 ? 7.059 23.543 -52.075 1.00 53.62 459 GLN A C 1
ATOM 3575 O O . GLN A 1 459 ? 6.961 23.958 -53.229 1.00 53.62 459 GLN A O 1
ATOM 3580 N N . THR A 1 460 ? 6.037 23.591 -51.215 1.00 57.69 460 THR A N 1
ATOM 3581 C CA . THR A 1 460 ? 4.722 24.146 -51.568 1.00 57.69 460 THR A CA 1
ATOM 3582 C C . THR A 1 460 ? 4.813 25.657 -51.814 1.00 57.69 460 THR A C 1
ATOM 3584 O O . THR A 1 460 ? 4.248 26.158 -52.784 1.00 57.69 460 THR A O 1
ATOM 3587 N N . TRP A 1 461 ? 5.587 26.390 -51.004 1.00 57.66 461 TRP A N 1
ATOM 3588 C CA . TRP A 1 461 ? 5.857 27.816 -51.225 1.00 57.66 461 TRP A CA 1
ATOM 3589 C C . TRP A 1 461 ? 6.621 28.082 -52.530 1.00 57.66 461 TRP A C 1
ATOM 3591 O O . TRP A 1 461 ? 6.251 28.975 -53.290 1.00 57.66 461 TRP A O 1
ATOM 3601 N N . LEU A 1 462 ? 7.653 27.289 -52.827 1.00 55.66 462 LEU A N 1
ATOM 3602 C CA . LEU A 1 462 ? 8.430 27.387 -54.067 1.00 55.66 462 LEU A CA 1
ATOM 3603 C C . LEU A 1 462 ? 7.576 27.104 -55.307 1.00 55.66 462 LEU A C 1
ATOM 3605 O O . LEU A 1 462 ? 7.691 27.826 -56.296 1.00 55.66 462 LEU A O 1
ATOM 3609 N N . ALA A 1 463 ? 6.682 26.116 -55.242 1.00 54.25 463 ALA A N 1
ATOM 3610 C CA . ALA A 1 463 ? 5.741 25.826 -56.320 1.00 54.25 463 ALA A CA 1
ATOM 3611 C C . ALA A 1 463 ? 4.772 26.997 -56.563 1.00 54.25 463 ALA A C 1
ATOM 3613 O O . ALA A 1 463 ? 4.553 27.383 -57.711 1.00 54.25 463 ALA A O 1
ATOM 3614 N N . VAL A 1 464 ? 4.252 27.632 -55.506 1.00 59.06 464 VAL A N 1
ATOM 3615 C CA . VAL A 1 464 ? 3.385 28.819 -55.632 1.00 59.06 464 VAL A CA 1
ATOM 3616 C C . VAL A 1 464 ? 4.144 29.999 -56.251 1.00 59.06 464 VAL A C 1
ATOM 3618 O O . VAL A 1 464 ? 3.637 30.631 -57.177 1.00 59.06 464 VAL A O 1
ATOM 3621 N N . VAL A 1 465 ? 5.381 30.264 -55.824 1.00 59.44 465 VAL A N 1
ATOM 3622 C CA . VAL A 1 465 ? 6.199 31.367 -56.365 1.00 59.44 465 VAL A CA 1
ATOM 3623 C C . VAL A 1 465 ? 6.583 31.136 -57.835 1.00 59.44 465 VAL A C 1
ATOM 3625 O O . VAL A 1 465 ? 6.506 32.065 -58.637 1.00 59.44 465 VAL A O 1
ATOM 3628 N N . LEU A 1 466 ? 6.925 29.904 -58.226 1.00 53.06 466 LEU A N 1
ATOM 3629 C CA . LEU A 1 466 ? 7.236 29.554 -59.621 1.00 53.06 466 LEU A CA 1
ATOM 3630 C C . LEU A 1 466 ? 6.011 29.631 -60.545 1.00 53.06 466 LEU A C 1
ATOM 3632 O O . LEU A 1 466 ? 6.145 30.008 -61.711 1.00 53.06 466 LEU A O 1
ATOM 3636 N N . THR A 1 467 ? 4.815 29.343 -60.026 1.00 54.22 467 THR A N 1
ATOM 3637 C CA . THR A 1 467 ? 3.564 29.457 -60.796 1.00 54.22 467 THR A CA 1
ATOM 3638 C C . THR A 1 467 ? 3.160 30.924 -60.998 1.00 54.22 467 THR A C 1
ATOM 3640 O O . THR A 1 467 ? 2.672 31.292 -62.063 1.00 54.22 467 THR A O 1
ATOM 3643 N N . VAL A 1 468 ? 3.432 31.801 -60.023 1.00 54.78 468 VAL A N 1
ATOM 3644 C CA . VAL A 1 468 ? 3.196 33.252 -60.159 1.00 54.78 468 VAL A CA 1
ATOM 3645 C C . VAL A 1 468 ? 4.221 33.910 -61.095 1.00 54.78 468 VAL A C 1
ATOM 3647 O O . VAL A 1 468 ? 3.870 34.819 -61.840 1.00 54.78 468 VAL A O 1
ATOM 3650 N N . ALA A 1 469 ? 5.467 33.428 -61.124 1.00 50.53 469 ALA A N 1
ATOM 3651 C CA . ALA A 1 469 ? 6.514 33.971 -61.995 1.00 50.53 469 ALA A CA 1
ATOM 3652 C C . ALA A 1 469 ? 6.363 33.584 -63.481 1.00 50.53 469 ALA A C 1
ATOM 3654 O O . ALA A 1 469 ? 6.870 34.289 -64.347 1.00 50.53 469 ALA A O 1
ATOM 3655 N N . THR A 1 470 ? 5.664 32.489 -63.793 1.00 51.25 470 THR A N 1
ATOM 3656 C CA . THR A 1 470 ? 5.447 32.016 -65.176 1.00 51.25 470 THR A CA 1
ATOM 3657 C C . THR A 1 470 ? 4.106 32.451 -65.776 1.00 51.25 470 THR A C 1
ATOM 3659 O O . THR A 1 470 ? 3.911 32.316 -66.980 1.00 51.25 470 THR A O 1
ATOM 3662 N N . GLY A 1 471 ? 3.206 33.028 -64.969 1.00 45.56 471 GLY A N 1
ATOM 3663 C CA . GLY A 1 471 ? 1.927 33.600 -65.413 1.00 45.56 471 GLY A CA 1
ATOM 3664 C C . GLY A 1 471 ? 1.989 35.058 -65.893 1.00 45.56 471 GLY A C 1
ATOM 3665 O O . GLY A 1 471 ? 0.956 35.610 -66.262 1.00 45.56 471 GLY A O 1
ATOM 3666 N N . CYS A 1 472 ? 3.171 35.678 -65.895 1.00 47.72 472 CYS A N 1
ATOM 3667 C CA . CYS A 1 472 ? 3.418 37.002 -66.470 1.00 47.72 472 CYS A CA 1
ATOM 3668 C C . CYS A 1 472 ? 4.400 36.886 -67.646 1.00 47.72 472 CYS A C 1
ATOM 3670 O O . CYS A 1 472 ? 5.549 37.317 -67.545 1.00 47.72 472 CYS A O 1
ATOM 3672 N N . VAL A 1 473 ? 3.945 36.283 -68.746 1.00 42.66 473 VAL A N 1
ATOM 3673 C CA . VAL A 1 473 ? 4.522 36.454 -70.090 1.00 42.66 473 VAL A CA 1
ATOM 3674 C C . VAL A 1 473 ? 3.395 36.791 -71.047 1.00 42.66 473 VAL A C 1
ATOM 3676 O O . VAL A 1 473 ? 2.371 36.072 -71.002 1.00 42.66 473 VAL A O 1
#

Nearest PDB structures (foldseek):
  8glv-assembly1_EM  TM=3.017E-01  e=1.980E+00  Chlamydomonas reinhardtii
  4nkg-assembly2_C  TM=2.704E-01  e=1.441E+00  Salmonella enterica subsp. enterica serovar Typhimurium str. 14028S
  6nig-assembly2_D  TM=1.533E-01  e=5.074E-01  Homo sapiens

Mean predicted aligned error: 10.83 Å

Radius of gyration: 31.96 Å; Cα contacts (8 Å, |Δi|>4): 1214; chains: 1; bounding box: 90×57×134 Å